Protein AF-0000000079720976 (afdb_homodimer)

Solvent-accessible surface area (backbone atoms only — not comparable to full-atom values): 27260 Å² total; per-residue (Å²): 115,51,32,32,32,36,36,32,56,42,49,64,28,51,52,50,50,57,56,43,72,76,32,87,58,43,39,73,60,31,38,35,28,87,50,71,77,54,40,62,87,46,51,90,77,32,54,62,46,63,58,68,86,69,68,77,90,41,54,32,36,39,38,30,56,58,75,83,45,43,58,70,53,35,65,66,48,43,86,46,83,31,38,38,25,36,39,52,50,70,64,48,60,69,54,50,56,88,46,82,35,51,24,34,55,18,64,54,59,87,69,54,84,95,56,86,73,70,51,48,59,36,32,32,37,32,36,49,83,44,69,70,54,38,53,53,52,48,54,56,48,57,73,47,21,79,36,78,41,82,46,50,58,68,46,34,36,47,48,40,49,22,44,39,37,43,37,36,50,30,36,50,30,37,30,52,21,39,51,46,21,54,76,62,77,38,70,54,72,69,48,47,52,34,39,51,49,59,58,56,40,58,79,81,41,58,44,70,78,65,65,52,57,51,35,48,69,64,36,59,69,60,52,51,52,46,52,70,68,48,83,49,65,70,60,40,51,52,52,50,52,53,35,50,52,42,23,60,74,62,41,66,86,108,114,52,32,31,31,37,34,31,56,44,50,64,26,50,53,51,49,57,55,43,71,75,32,86,59,42,39,73,59,34,38,34,28,87,50,71,78,54,40,62,87,46,51,90,77,33,54,62,46,63,58,68,88,70,68,76,90,40,54,32,37,39,38,30,58,57,75,83,44,43,58,71,52,34,64,67,48,46,86,47,84,30,39,37,25,37,37,53,50,71,62,48,61,69,54,50,57,87,46,82,35,50,26,35,53,19,62,53,58,87,68,53,82,94,58,88,72,70,50,49,59,37,33,33,39,32,37,49,82,43,68,71,55,38,53,52,51,49,53,57,48,55,72,48,19,80,36,78,42,81,47,51,58,69,47,35,34,47,48,40,46,21,44,40,37,44,37,38,50,31,36,50,30,35,30,52,21,39,50,47,21,54,77,61,78,39,68,54,72,69,49,47,52,33,39,51,49,60,60,54,39,59,78,81,40,59,43,71,80,65,64,53,56,50,36,49,69,64,35,59,67,61,51,51,53,44,51,70,69,47,84,50,66,69,59,39,51,51,51,51,52,52,36,49,51,42,22,60,73,61,40,68,85,109

Sequence (508 aa):
MISIVLLGTGNVAKHLFDAFLGVDEINMLQVIGRNEGHLAHFKDKVPTGTDFTQIADADIYMIAVSDDAIALVAPYLKEKEGIVVHTSGSVTLKSLGQLNNRGVFYPLQTFSEGKTIDFKKVPICLEAEHKGDMHLLRKLAGLITLEVHEITSDQRKSLHLAAVFVNNFTNYLFTIGHDICTEHNLPFSMLNPLIKETVNKLDYLAPFDAQTGPAKRNDVKTMESHLNLLKNKNNQDIYSLLSKLIGEKYGQKLMISIVLLGTGNVAKHLFDAFLGVDEINMLQVIGRNEGHLAHFKDKVPTGTDFTQIADADIYMIAVSDDAIALVAPYLKEKEGIVVHTSGSVTLKSLGQLNNRGVFYPLQTFSEGKTIDFKKVPICLEAEHKGDMHLLRKLAGLITLEVHEITSDQRKSLHLAAVFVNNFTNYLFTIGHDICTEHNLPFSMLNPLIKETVNKLDYLAPFDAQTGPAKRNDVKTMESHLNLLKNKNNQDIYSLLSKLIGEKYGQKL

Secondary structure (DSSP, 8-state):
-EEEEEE--SHHHHHHHHHHHT-TTEEEEEEE-S-GGGGHHHHTTS-EES-TT-PPP-SEEEE-S-HHHHHHHGGGGTT--SEEEE--SSS-GGGG-S-SSEEEEEE-S---TT----GGGS-EEEEESSHHHHHHHHHHHHTT-S-EEE--HHHHHHHHHHHIIIIIIHHHHHHHHHHHHHHTT--GGGGHHHHHHHHHHTTTS-HHHH--STTTTT-HHHHHHHHHH---HHHHHHHHHHHHHHHHHHHS--/-EEEEEE--SHHHHHHHHHHHT-TTEEEEEEE-S-GGGGHHHHTTS-EES-TT-PPP-SEEEE-S-HHHHHHHGGGGTT--SEEEE--SSS-GGGG-S-SSEEEEEE-S---TT----GGGS-EEEEESSHHHHHHHHHHHHTT-S-EEE--HHHHHHHHHHHIIIIIIHHHHHHHHHHHHHHTT--GGGGHHHHHHHHHHTTTS-HHHH--STTTTT-HHHHHHHHHH---HHHHHHHHHHHHHHHHHHHS--

Nearest PDB structures (foldseek):
  3d1l-assembly1_B  TM=9.318E-01  e=1.722E-24  Bacteroides fragilis NCTC 9343
  3d1l-assembly1_A  TM=7.086E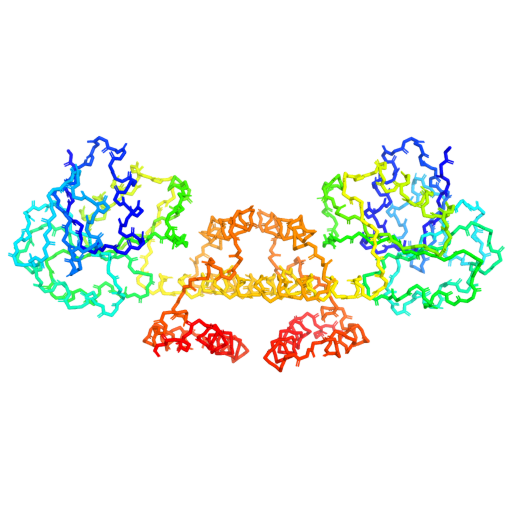-01  e=4.937E-22  Bacteroides fragilis NCTC 9343
  2i76-assembly1_A  TM=7.514E-01  e=2.290E-15  Thermotoga maritima
  2i76-assembly1_B  TM=8.248E-01  e=5.908E-14  Thermotoga maritima
  3gt0-assembly1_A  TM=6.940E-01  e=1.570E-06  Bacillus cereus ATCC 14579

InterPro domains:
  IPR008927 6-phosphogluconate dehydrogenase-like, C-terminal domain superfamily [SSF48179] (156-251)
  IPR018931 Domain of unknown function DUF2520 [PF10728] (122-244)
  IPR036291 NAD(P)-binding domain superfamily [SSF51735] (4-154)
  IPR037108 TM1727-like, C-terminal domain superfamily [G3DSA:1.10.1040.20] (153-250)

Organism: NCBI:txid616991

Structure (mmCIF, N/CA/C/O backbone):
data_AF-0000000079720976-model_v1
#
loop_
_entity.id
_entity.type
_entity.pdbx_description
1 polymer 'Short-subunit dehydrogenase-like oxidoreductase (DUF2520 family)'
#
loop_
_atom_site.group_PDB
_atom_site.id
_atom_site.type_symbol
_atom_site.label_atom_id
_atom_site.label_alt_id
_atom_site.label_comp_id
_atom_site.label_asym_id
_atom_site.label_entity_id
_atom_site.label_seq_id
_atom_site.pdbx_PDB_ins_code
_atom_site.Cartn_x
_atom_site.Cartn_y
_atom_site.Cartn_z
_atom_site.occupancy
_atom_site.B_iso_or_equiv
_atom_site.auth_seq_id
_atom_site.auth_comp_id
_atom_site.auth_asym_id
_atom_site.auth_atom_id
_atom_site.pdbx_PDB_model_num
ATOM 1 N N . MET A 1 1 ? 0.87 -22.891 -33.844 1 92.12 1 MET A N 1
ATOM 2 C CA . MET A 1 1 ? -0.047 -22.672 -32.719 1 92.12 1 MET A CA 1
ATOM 3 C C . MET A 1 1 ? 0.366 -23.484 -31.5 1 92.12 1 MET A C 1
ATOM 5 O O . MET A 1 1 ? 0.777 -24.641 -31.641 1 92.12 1 MET A O 1
ATOM 9 N N . ILE A 1 2 ? 0.425 -22.891 -30.344 1 97.62 2 ILE A N 1
ATOM 10 C CA . ILE A 1 2 ? 0.766 -23.578 -29.094 1 97.62 2 ILE A CA 1
ATOM 11 C C . ILE A 1 2 ? -0.501 -24.125 -28.453 1 97.62 2 ILE A C 1
ATOM 13 O O . ILE A 1 2 ? -1.422 -23.375 -28.125 1 97.62 2 ILE A O 1
ATOM 17 N N . SER A 1 3 ? -0.549 -25.422 -28.328 1 98.44 3 SER A N 1
ATOM 18 C CA . SER A 1 3 ? -1.721 -26.031 -27.719 1 98.44 3 SER A CA 1
ATOM 19 C C . SER A 1 3 ? -1.562 -26.141 -26.203 1 98.44 3 SER A C 1
ATOM 21 O O . SER A 1 3 ? -0.483 -26.469 -25.703 1 98.44 3 SER A O 1
ATOM 23 N N . ILE A 1 4 ? -2.695 -25.844 -25.453 1 98.69 4 ILE A N 1
ATOM 24 C CA . ILE A 1 4 ? -2.629 -25.812 -24 1 98.69 4 ILE A CA 1
ATOM 25 C C . ILE A 1 4 ? -3.812 -26.594 -23.422 1 98.69 4 ILE A C 1
ATOM 27 O O . ILE A 1 4 ? -4.938 -26.469 -23.906 1 98.69 4 ILE A O 1
ATOM 31 N N . VAL A 1 5 ? -3.58 -27.406 -22.484 1 98.69 5 VAL A N 1
ATOM 32 C CA . VAL A 1 5 ? -4.602 -27.938 -21.578 1 98.69 5 VAL A CA 1
ATOM 33 C C . VAL A 1 5 ? -4.457 -27.281 -20.203 1 98.69 5 VAL A C 1
ATOM 35 O O . VAL A 1 5 ? -3.363 -27.25 -19.641 1 98.69 5 VAL A O 1
ATOM 38 N N . LEU A 1 6 ? -5.512 -26.75 -19.719 1 98.69 6 LEU A N 1
ATOM 39 C CA . LEU A 1 6 ? -5.535 -26.062 -18.438 1 98.69 6 LEU A CA 1
ATOM 40 C C . LEU A 1 6 ? -6.199 -26.922 -17.359 1 98.69 6 LEU A C 1
ATOM 42 O O . LEU A 1 6 ? -7.312 -27.406 -17.562 1 98.69 6 LEU A O 1
ATOM 46 N N . LEU A 1 7 ? -5.484 -27.188 -16.312 1 98.5 7 LEU A N 1
ATOM 47 C CA . LEU A 1 7 ? -6.012 -27.953 -15.188 1 98.5 7 LEU A CA 1
ATOM 48 C C . LEU A 1 7 ? -6.25 -27.047 -13.984 1 98.5 7 LEU A C 1
ATOM 50 O O . LEU A 1 7 ? -5.297 -26.594 -13.336 1 98.5 7 LEU A O 1
ATOM 54 N N . GLY A 1 8 ? -7.473 -26.828 -13.602 1 97.56 8 GLY A N 1
ATOM 55 C CA . GLY A 1 8 ? -7.883 -25.906 -12.547 1 97.56 8 GLY A CA 1
ATOM 56 C C . GLY A 1 8 ? -8.945 -24.938 -13 1 97.56 8 GLY A C 1
ATOM 57 O O . GLY A 1 8 ? -9.055 -24.609 -14.188 1 97.56 8 GLY A O 1
ATOM 58 N N . THR A 1 9 ? -9.734 -24.438 -12.031 1 96.12 9 THR A N 1
ATOM 59 C CA . THR A 1 9 ? -10.844 -23.562 -12.359 1 96.12 9 THR A CA 1
ATOM 60 C C . THR A 1 9 ? -10.867 -22.344 -11.43 1 96.12 9 THR A C 1
ATOM 62 O O . THR A 1 9 ? -11.883 -21.656 -11.328 1 96.12 9 THR A O 1
ATOM 65 N N . GLY A 1 10 ? -9.781 -22.109 -10.688 1 93.62 10 GLY A N 1
ATOM 66 C CA . GLY A 1 10 ? -9.711 -20.984 -9.773 1 93.62 10 GLY A CA 1
ATOM 67 C C . GLY A 1 10 ? -9.5 -19.656 -10.484 1 93.62 10 GLY A C 1
ATOM 68 O O . GLY A 1 10 ? -9.617 -19.578 -11.703 1 93.62 10 GLY A O 1
ATOM 69 N N . ASN A 1 11 ? -9.25 -18.625 -9.711 1 92.38 11 ASN A N 1
ATOM 70 C CA . ASN A 1 11 ? -9.102 -17.281 -10.25 1 92.38 11 ASN A CA 1
ATOM 71 C C . ASN A 1 11 ? -7.941 -17.188 -11.242 1 92.38 11 ASN A C 1
ATOM 73 O O . ASN A 1 11 ? -8.078 -16.609 -12.312 1 92.38 11 ASN A O 1
ATOM 77 N N . VAL A 1 12 ? -6.836 -17.828 -10.875 1 95.44 12 VAL A N 1
ATOM 78 C CA . VAL A 1 12 ? -5.684 -17.797 -11.766 1 95.44 12 VAL A CA 1
ATOM 79 C C . VAL A 1 12 ? -6.027 -18.484 -13.086 1 95.44 12 VAL A C 1
ATOM 81 O O . VAL A 1 12 ? -5.75 -17.953 -14.164 1 95.44 12 VAL A O 1
ATOM 84 N N . ALA A 1 13 ? -6.641 -19.641 -13 1 96.62 13 ALA A N 1
ATOM 85 C CA . ALA A 1 13 ? -7.039 -20.391 -14.18 1 96.62 13 ALA A CA 1
ATOM 86 C C . ALA A 1 13 ? -7.957 -19.562 -15.078 1 96.62 13 ALA A C 1
ATOM 88 O O . ALA A 1 13 ? -7.738 -19.484 -16.281 1 96.62 13 ALA A O 1
ATOM 89 N N . LYS A 1 14 ? -8.938 -18.953 -14.484 1 95.44 14 LYS A N 1
ATOM 90 C CA . LYS A 1 14 ? -9.914 -18.172 -15.234 1 95.44 14 LYS A CA 1
ATOM 91 C C . LYS A 1 14 ? -9.242 -17 -15.961 1 95.44 14 LYS A C 1
ATOM 93 O O . LYS A 1 14 ? -9.508 -16.766 -17.141 1 95.44 14 LYS A O 1
ATOM 98 N N . HIS A 1 15 ? -8.375 -16.312 -15.281 1 95.31 15 HIS A N 1
ATOM 99 C CA . HIS A 1 15 ? -7.727 -15.141 -15.875 1 95.31 15 HIS A CA 1
ATOM 100 C C . HIS A 1 15 ? -6.75 -15.555 -16.969 1 95.31 15 HIS A C 1
ATOM 102 O O . HIS A 1 15 ? -6.68 -14.914 -18.016 1 95.31 15 HIS A O 1
ATOM 108 N N . LEU A 1 16 ? -5.984 -16.594 -16.719 1 96.94 16 LEU A N 1
ATOM 109 C CA . LEU A 1 16 ? -5.082 -17.094 -17.75 1 96.94 16 LEU A CA 1
ATOM 110 C C . LEU A 1 16 ? -5.859 -17.547 -18.969 1 96.94 16 LEU A C 1
ATOM 112 O O . LEU A 1 16 ? -5.492 -17.234 -20.109 1 96.94 16 LEU A O 1
ATOM 116 N N . PHE A 1 17 ? -6.938 -18.266 -18.734 1 96.81 17 PHE A N 1
ATOM 117 C CA . PHE A 1 17 ? -7.797 -18.734 -19.812 1 96.81 17 PHE A CA 1
ATOM 118 C C . PHE A 1 17 ? -8.266 -17.578 -20.688 1 96.81 17 PHE A C 1
ATOM 120 O O . PHE A 1 17 ? -8.148 -17.625 -21.906 1 96.81 17 PHE A O 1
ATOM 127 N N . ASP A 1 18 ? -8.781 -16.531 -20.016 1 95.38 18 ASP A N 1
ATOM 128 C CA . ASP A 1 18 ? -9.281 -15.367 -20.734 1 95.38 18 ASP A CA 1
ATOM 129 C C . ASP A 1 18 ? -8.156 -14.688 -21.531 1 95.38 18 ASP A C 1
ATOM 131 O O . ASP A 1 18 ? -8.375 -14.234 -22.656 1 95.38 18 ASP A O 1
ATOM 135 N N . ALA A 1 19 ? -7.004 -14.609 -20.969 1 95.75 19 ALA A N 1
ATOM 136 C CA . ALA A 1 19 ? -5.859 -14.008 -21.641 1 95.75 19 ALA A CA 1
ATOM 137 C C . ALA A 1 19 ? -5.461 -14.82 -22.875 1 95.75 19 ALA A C 1
ATOM 139 O O . ALA A 1 19 ? -5.129 -14.25 -23.906 1 95.75 19 ALA A O 1
ATOM 140 N N . PHE A 1 20 ? -5.504 -16.172 -22.781 1 97.25 20 PHE A N 1
ATOM 141 C CA . PHE A 1 20 ? -5.094 -17.062 -23.859 1 97.25 20 PHE A CA 1
ATOM 142 C C . PHE A 1 20 ? -6.109 -17.031 -25 1 97.25 20 PHE A C 1
ATOM 144 O O . PHE A 1 20 ? -5.742 -17.109 -26.172 1 97.25 20 PHE A O 1
ATOM 151 N N . LEU A 1 21 ? -7.379 -16.938 -24.703 1 94.5 21 LEU A N 1
ATOM 152 C CA . LEU A 1 21 ? -8.43 -16.953 -25.719 1 94.5 21 LEU A CA 1
ATOM 153 C C . LEU A 1 21 ? -8.297 -15.758 -26.656 1 94.5 21 LEU A C 1
ATOM 155 O O . LEU A 1 21 ? -8.719 -15.82 -27.812 1 94.5 21 LEU A O 1
ATOM 159 N N . GLY A 1 22 ? -7.703 -14.742 -26.188 1 90 22 GLY A N 1
ATOM 160 C CA . GLY A 1 22 ? -7.566 -13.531 -26.984 1 90 22 GLY A CA 1
ATOM 161 C C . GLY A 1 22 ? -6.395 -13.578 -27.953 1 90 22 GLY A C 1
ATOM 162 O O . GLY A 1 22 ? -6.148 -12.625 -28.688 1 90 22 GLY A O 1
ATOM 163 N N . VAL A 1 23 ? -5.742 -14.719 -27.984 1 96.31 23 VAL A N 1
ATOM 164 C CA . VAL A 1 23 ? -4.523 -14.805 -28.781 1 96.31 23 VAL A CA 1
ATOM 165 C C . VAL A 1 23 ? -4.664 -15.906 -29.828 1 96.31 23 VAL A C 1
ATOM 167 O O . VAL A 1 23 ? -4.777 -17.094 -29.484 1 96.31 23 VAL A O 1
ATOM 170 N N . ASP A 1 24 ? -4.477 -15.641 -31.078 1 96.06 24 ASP A N 1
ATOM 171 C CA . ASP A 1 24 ? -4.711 -16.578 -32.188 1 96.06 24 ASP A CA 1
ATOM 172 C C . ASP A 1 24 ? -3.658 -17.688 -32.188 1 96.06 24 ASP A C 1
ATOM 174 O O . ASP A 1 24 ? -3.934 -18.797 -32.625 1 96.06 24 ASP A O 1
ATOM 178 N N . GLU A 1 25 ? -2.488 -17.328 -31.734 1 97.88 25 GLU A N 1
ATOM 179 C CA . GLU A 1 25 ? -1.373 -18.266 -31.781 1 97.88 25 GLU A CA 1
ATOM 180 C C . GLU A 1 25 ? -1.513 -19.344 -30.719 1 97.88 25 GLU A C 1
ATOM 182 O O . GLU A 1 25 ? -0.746 -20.312 -30.688 1 97.88 25 GLU A O 1
ATOM 187 N N . ILE A 1 26 ? -2.521 -19.25 -29.859 1 98.25 26 ILE A N 1
ATOM 188 C CA . ILE A 1 26 ? -2.723 -20.203 -28.766 1 98.25 26 ILE A CA 1
ATOM 189 C C . ILE A 1 26 ? -3.992 -21.016 -29.016 1 98.25 26 ILE A C 1
ATOM 191 O O . ILE A 1 26 ? -5.027 -20.453 -29.391 1 98.25 26 ILE A O 1
ATOM 195 N N . ASN A 1 27 ? -3.885 -22.281 -28.906 1 97.75 27 ASN A N 1
ATOM 196 C CA . ASN A 1 27 ? -5.023 -23.188 -29.031 1 97.75 27 ASN A CA 1
ATOM 197 C C . ASN A 1 27 ? -5.367 -23.859 -27.703 1 97.75 27 ASN A C 1
ATOM 199 O O . ASN A 1 27 ? -4.758 -24.859 -27.344 1 97.75 27 ASN A O 1
ATOM 203 N N . MET A 1 28 ? -6.34 -23.312 -26.984 1 97.94 28 MET A N 1
ATOM 204 C CA . MET A 1 28 ? -6.828 -23.953 -25.766 1 97.94 28 MET A CA 1
ATOM 205 C C . MET A 1 28 ? -7.613 -25.219 -26.094 1 97.94 28 MET A C 1
ATOM 207 O O . MET A 1 28 ? -8.672 -25.156 -26.719 1 97.94 28 MET A O 1
ATOM 211 N N . LEU A 1 29 ? -7.188 -26.297 -25.609 1 98 29 LEU A N 1
ATOM 212 C CA . LEU A 1 29 ? -7.742 -27.578 -26.047 1 98 29 LEU A CA 1
ATOM 213 C C . LEU A 1 29 ? -8.773 -28.094 -25.047 1 98 29 LEU A C 1
ATOM 215 O O . LEU A 1 29 ? -9.742 -28.75 -25.438 1 98 29 LEU A O 1
ATOM 219 N N . GLN A 1 30 ? -8.445 -27.844 -23.828 1 98.06 30 GLN A N 1
ATOM 220 C CA . GLN A 1 30 ? -9.242 -28.484 -22.781 1 98.06 30 GLN A CA 1
ATOM 221 C C . GLN A 1 30 ? -9.023 -27.812 -21.438 1 98.06 30 GLN A C 1
ATOM 223 O O . GLN A 1 30 ? -7.934 -27.312 -21.156 1 98.06 30 GLN A O 1
ATOM 228 N N . VAL A 1 31 ? -10.086 -27.703 -20.656 1 98.44 31 VAL A N 1
ATOM 229 C CA . VAL A 1 31 ? -9.992 -27.328 -19.25 1 98.44 31 VAL A CA 1
ATOM 230 C C . VAL A 1 31 ? -10.539 -28.453 -18.375 1 98.44 31 VAL A C 1
ATOM 232 O O . VAL A 1 31 ? -11.633 -28.953 -18.609 1 98.44 31 VAL A O 1
ATOM 235 N N . ILE A 1 32 ? -9.766 -28.875 -17.453 1 98 32 ILE A N 1
ATOM 236 C CA . ILE A 1 32 ? -10.164 -29.922 -16.516 1 98 32 ILE A CA 1
ATOM 237 C C . ILE A 1 32 ? -10.188 -29.344 -15.094 1 98 32 ILE A C 1
ATOM 239 O O . ILE A 1 32 ? -9.258 -28.656 -14.68 1 98 32 ILE A O 1
ATOM 243 N N . GLY A 1 33 ? -11.242 -29.547 -14.367 1 96.31 33 GLY A N 1
ATOM 244 C CA . GLY A 1 33 ? -11.383 -29.109 -12.984 1 96.31 33 GLY A CA 1
ATOM 245 C C . GLY A 1 33 ? -12.195 -30.078 -12.141 1 96.31 33 GLY A C 1
ATOM 246 O O . GLY A 1 33 ? -12.969 -30.875 -12.672 1 96.31 33 GLY A O 1
ATOM 247 N N . ARG A 1 34 ? -12.047 -30.016 -10.852 1 92.62 34 ARG A N 1
ATOM 248 C CA . ARG A 1 34 ? -12.695 -30.969 -9.945 1 92.62 34 ARG A CA 1
ATOM 249 C C . ARG A 1 34 ? -14.164 -30.625 -9.75 1 92.62 34 ARG A C 1
ATOM 251 O O . ARG A 1 34 ? -14.992 -31.516 -9.516 1 92.62 34 ARG A O 1
ATOM 258 N N . ASN A 1 35 ? -14.445 -29.312 -9.844 1 90.44 35 ASN A N 1
ATOM 259 C CA . ASN A 1 35 ? -15.797 -28.844 -9.578 1 90.44 35 ASN A CA 1
ATOM 260 C C . ASN A 1 35 ? -16.531 -28.484 -10.867 1 90.44 35 ASN A C 1
ATOM 262 O O . ASN A 1 35 ? -16.203 -27.484 -11.516 1 90.44 35 ASN A O 1
ATOM 266 N N . GLU A 1 36 ? -17.625 -29.172 -11.141 1 90.12 36 GLU A N 1
ATOM 267 C CA . GLU A 1 36 ? -18.391 -28.969 -12.367 1 90.12 36 GLU A CA 1
ATOM 268 C C . GLU A 1 36 ? -18.953 -27.547 -12.43 1 90.12 36 GLU A C 1
ATOM 270 O O . GLU A 1 36 ? -19 -26.938 -13.508 1 90.12 36 GLU A O 1
ATOM 275 N N . GLY A 1 37 ? -19.391 -27.094 -11.328 1 91.62 37 GLY A N 1
ATOM 276 C CA . GLY A 1 37 ? -19.953 -25.75 -11.281 1 91.62 37 GLY A CA 1
ATOM 277 C C . GLY A 1 37 ? -18.969 -24.672 -11.695 1 91.62 37 GLY A C 1
ATOM 278 O O . GLY A 1 37 ? -19.344 -23.719 -12.375 1 91.62 37 GLY A O 1
ATOM 279 N N . HIS A 1 38 ? -17.75 -24.875 -11.375 1 92 38 HIS A N 1
ATOM 280 C CA . HIS A 1 38 ? -16.734 -23.875 -11.656 1 92 38 HIS A CA 1
ATOM 281 C C . HIS A 1 38 ? -16.297 -23.922 -13.125 1 92 38 HIS A C 1
ATOM 283 O O . HIS A 1 38 ? -15.633 -23 -13.609 1 92 38 HIS A O 1
ATOM 289 N N . LEU A 1 39 ? -16.703 -24.984 -13.82 1 95.25 39 LEU A N 1
ATOM 290 C CA . LEU A 1 39 ? -16.344 -25.125 -15.227 1 95.25 39 LEU A CA 1
ATOM 291 C C . LEU A 1 39 ? -17.234 -24.266 -16.125 1 95.25 39 LEU A C 1
ATOM 293 O O . LEU A 1 39 ? -16.953 -24.109 -17.312 1 95.25 39 LEU A O 1
ATOM 297 N N . ALA A 1 40 ? -18.203 -23.703 -15.57 1 93.88 40 ALA A N 1
ATOM 298 C CA . ALA A 1 40 ? -19.188 -22.922 -16.328 1 93.88 40 ALA A CA 1
ATOM 299 C C . ALA A 1 40 ? -18.5 -21.781 -17.078 1 93.88 40 ALA A C 1
ATOM 301 O O . ALA A 1 40 ? -18.875 -21.453 -18.203 1 93.88 40 ALA A O 1
ATOM 302 N N . HIS A 1 41 ? -17.469 -21.219 -16.516 1 93.81 41 HIS A N 1
ATOM 303 C CA . HIS A 1 41 ? -16.75 -20.094 -17.094 1 93.81 41 HIS A CA 1
ATOM 304 C C . HIS A 1 41 ? -16.078 -20.484 -18.406 1 93.81 41 HIS A C 1
ATOM 306 O O . HIS A 1 41 ? -15.844 -19.641 -19.266 1 93.81 41 HIS A O 1
ATOM 312 N N . PHE A 1 42 ? -15.844 -21.797 -18.609 1 96.19 42 PHE A N 1
ATOM 313 C CA . PHE A 1 42 ? -15.016 -22.297 -19.688 1 96.19 42 PHE A CA 1
ATOM 314 C C . PHE A 1 42 ? -15.859 -23.047 -20.719 1 96.19 42 PHE A C 1
ATOM 316 O O . PHE A 1 42 ? -15.5 -23.109 -21.891 1 96.19 42 PHE A O 1
ATOM 323 N N . LYS A 1 43 ? -16.906 -23.703 -20.375 1 93.81 43 LYS A N 1
ATOM 324 C CA . LYS A 1 43 ? -17.641 -24.75 -21.078 1 93.81 43 LYS A CA 1
ATOM 325 C C . LYS A 1 43 ? -18.125 -24.266 -22.438 1 93.81 43 LYS A C 1
ATOM 327 O O . LYS A 1 43 ? -18.188 -25.047 -23.406 1 93.81 43 LYS A O 1
ATOM 332 N N . ASP A 1 44 ? -18.469 -23.062 -22.578 1 92.69 44 ASP A N 1
ATOM 333 C CA . ASP A 1 44 ? -19.016 -22.578 -23.844 1 92.69 44 ASP A CA 1
ATOM 334 C C . ASP A 1 44 ? -17.906 -22.266 -24.844 1 92.69 44 ASP A C 1
ATOM 336 O O . ASP A 1 44 ? -18.172 -22.047 -26.031 1 92.69 44 ASP A O 1
ATOM 340 N N . LYS A 1 45 ? -16.672 -22.484 -24.453 1 95.44 45 LYS A N 1
ATOM 341 C CA . LYS A 1 45 ? -15.578 -22.016 -25.297 1 95.44 45 LYS A CA 1
ATOM 342 C C . LYS A 1 45 ? -14.648 -23.172 -25.672 1 95.44 45 LYS A C 1
ATOM 344 O O . LYS A 1 45 ? -14.117 -23.219 -26.781 1 95.44 45 LYS A O 1
ATOM 349 N N . VAL A 1 46 ? -14.461 -24.047 -24.719 1 97.06 46 VAL A N 1
ATOM 350 C CA . VAL A 1 46 ? -13.555 -25.172 -24.938 1 97.06 46 VAL A CA 1
ATOM 351 C C . VAL A 1 46 ? -14.133 -26.422 -24.281 1 97.06 46 VAL A C 1
ATOM 353 O O . VAL A 1 46 ? -14.969 -26.328 -23.391 1 97.06 46 VAL A O 1
ATOM 356 N N . PRO A 1 47 ? -13.664 -27.641 -24.766 1 97.5 47 PRO A N 1
ATOM 357 C CA . PRO A 1 47 ? -14.047 -28.859 -24.047 1 97.5 47 PRO A CA 1
ATOM 358 C C . PRO A 1 47 ? -13.641 -28.828 -22.578 1 97.5 47 PRO A C 1
ATOM 360 O O . PRO A 1 47 ? -12.531 -28.391 -22.25 1 97.5 47 PRO A O 1
ATOM 363 N N . THR A 1 48 ? -14.547 -29.203 -21.734 1 97.88 48 THR A N 1
ATOM 364 C CA . THR A 1 48 ? -14.273 -29.234 -20.297 1 97.88 48 THR A CA 1
ATOM 365 C C . THR A 1 48 ? -14.547 -30.625 -19.734 1 97.88 48 THR A C 1
ATOM 367 O O . THR A 1 48 ? -15.148 -31.469 -20.406 1 97.88 48 THR A O 1
ATOM 370 N N . GLY A 1 49 ? -14.062 -30.922 -18.578 1 96.5 49 GLY A N 1
ATOM 371 C CA . GLY A 1 49 ? -14.32 -32.188 -17.922 1 96.5 49 GLY A CA 1
ATOM 372 C C . GLY A 1 49 ? -13.836 -32.219 -16.484 1 96.5 49 GLY A C 1
ATOM 373 O O . GLY A 1 49 ? -13.109 -31.344 -16.047 1 96.5 49 GLY A O 1
ATOM 374 N N . THR A 1 50 ? -14.266 -33.281 -15.781 1 96.88 50 THR A N 1
ATOM 375 C CA . THR A 1 50 ? -13.867 -33.438 -14.391 1 96.88 50 THR A CA 1
ATOM 376 C C . THR A 1 50 ? -12.984 -34.688 -14.234 1 96.88 50 THR A C 1
ATOM 378 O O . THR A 1 50 ? -12.5 -34.969 -13.133 1 96.88 50 THR A O 1
ATOM 381 N N . ASP A 1 51 ? -12.773 -35.375 -15.297 1 96.56 51 ASP A N 1
ATOM 382 C CA . ASP A 1 51 ? -12 -36.625 -15.266 1 96.56 51 ASP A CA 1
ATOM 383 C C . ASP A 1 51 ? -10.539 -36.375 -15.633 1 96.56 51 ASP A C 1
ATOM 385 O O . ASP A 1 51 ? -10.203 -36.219 -16.812 1 96.56 51 ASP A O 1
ATOM 389 N N . PHE A 1 52 ? -9.656 -36.438 -14.711 1 96.75 52 PHE A N 1
ATOM 390 C CA . PHE A 1 52 ? -8.242 -36.125 -14.883 1 96.75 52 PHE A CA 1
ATOM 391 C C . PHE A 1 52 ? -7.531 -37.25 -15.641 1 96.75 52 PHE A C 1
ATOM 393 O O . PHE A 1 52 ? -6.375 -37.094 -16.047 1 96.75 52 PHE A O 1
ATOM 400 N N . THR A 1 53 ? -8.18 -38.312 -15.922 1 95.81 53 THR A N 1
ATOM 401 C CA . THR A 1 53 ? -7.578 -39.406 -16.688 1 95.81 53 THR A CA 1
ATOM 402 C C . THR A 1 53 ? -7.82 -39.219 -18.188 1 95.81 53 THR A C 1
ATOM 404 O O . THR A 1 53 ? -7.281 -39.938 -19 1 95.81 53 THR A O 1
ATOM 407 N N . GLN A 1 54 ? -8.578 -38.25 -18.547 1 96.44 54 GLN A N 1
ATOM 408 C CA . GLN A 1 54 ? -8.922 -38 -19.938 1 96.44 54 GLN A CA 1
ATOM 409 C C . GLN A 1 54 ? -8.352 -36.656 -20.422 1 96.44 54 GLN A C 1
ATOM 411 O O . GLN A 1 54 ? -9.055 -35.875 -21.016 1 96.44 54 GLN A O 1
ATOM 416 N N . ILE A 1 55 ? -7.125 -36.438 -20.156 1 97.56 55 ILE A N 1
ATOM 417 C CA . ILE A 1 55 ? -6.457 -35.219 -20.547 1 97.56 55 ILE A CA 1
ATOM 418 C C . ILE A 1 55 ? -5.957 -35.344 -21.984 1 97.56 55 ILE A C 1
ATOM 420 O O . ILE A 1 55 ? -5.254 -36.281 -22.328 1 97.56 55 ILE A O 1
ATOM 424 N N . ALA A 1 56 ? -6.305 -34.438 -22.828 1 97.75 56 ALA A N 1
ATOM 425 C CA . ALA A 1 56 ? -5.895 -34.406 -24.234 1 97.75 56 ALA A CA 1
ATOM 426 C C . ALA A 1 56 ? -4.395 -34.188 -24.359 1 97.75 56 ALA A C 1
ATOM 428 O O . ALA A 1 56 ? -3.76 -33.656 -23.438 1 97.75 56 ALA A O 1
ATOM 429 N N . ASP A 1 57 ? -3.791 -34.594 -25.469 1 97.75 57 ASP A N 1
ATOM 430 C CA . ASP A 1 57 ? -2.385 -34.312 -25.75 1 97.75 57 ASP A CA 1
ATOM 431 C C . ASP A 1 57 ? -2.191 -32.875 -26.172 1 97.75 57 ASP A C 1
ATOM 433 O O . ASP A 1 57 ? -2.941 -32.375 -27.016 1 97.75 57 ASP A O 1
ATOM 437 N N . ALA A 1 58 ? -1.233 -32.219 -25.594 1 98.25 58 ALA A N 1
ATOM 438 C CA . ALA A 1 58 ? -0.967 -30.828 -25.859 1 98.25 58 ALA A CA 1
ATOM 439 C C . ALA A 1 58 ? 0.523 -30.516 -25.75 1 98.25 58 ALA A C 1
ATOM 441 O O . ALA A 1 58 ? 1.304 -31.344 -25.297 1 98.25 58 ALA A O 1
ATOM 442 N N . ASP A 1 59 ? 0.92 -29.328 -26.234 1 98.31 59 ASP A N 1
ATOM 443 C CA . ASP A 1 59 ? 2.291 -28.859 -26.062 1 98.31 59 ASP A CA 1
ATOM 444 C C . ASP A 1 59 ? 2.574 -28.516 -24.609 1 98.31 59 ASP A C 1
ATOM 446 O O . ASP A 1 59 ? 3.68 -28.75 -24.109 1 98.31 59 ASP A O 1
ATOM 450 N N . ILE A 1 60 ? 1.598 -27.906 -23.953 1 98.69 60 ILE A N 1
ATOM 451 C CA . ILE A 1 60 ? 1.764 -27.422 -22.578 1 98.69 60 ILE A CA 1
ATOM 452 C C . ILE A 1 60 ? 0.576 -27.859 -21.734 1 98.69 60 ILE A C 1
ATOM 454 O O . ILE A 1 60 ? -0.577 -27.734 -22.156 1 98.69 60 ILE A O 1
ATOM 458 N N . TYR A 1 61 ? 0.813 -28.391 -20.609 1 98.69 61 TYR A N 1
ATOM 459 C CA . TYR A 1 61 ? -0.156 -28.688 -19.562 1 98.69 61 TYR A CA 1
ATOM 460 C C . TYR A 1 61 ? 0.029 -27.75 -18.375 1 98.69 61 TYR A C 1
ATOM 462 O O . TYR A 1 61 ? 1.039 -27.828 -17.672 1 98.69 61 TYR A O 1
ATOM 470 N N . MET A 1 62 ? -0.954 -26.906 -18.125 1 98.75 62 MET A N 1
ATOM 471 C CA . MET A 1 62 ? -0.826 -25.875 -17.109 1 98.75 62 MET A CA 1
ATOM 472 C C . MET A 1 62 ? -1.671 -26.203 -15.891 1 98.75 62 MET A C 1
ATOM 474 O O . MET A 1 62 ? -2.902 -26.203 -15.953 1 98.75 62 MET A O 1
ATOM 478 N N . ILE A 1 63 ? -1.018 -26.469 -14.82 1 98.44 63 ILE A N 1
ATOM 479 C CA . ILE A 1 63 ? -1.673 -26.75 -13.555 1 98.44 63 ILE A CA 1
ATOM 480 C C . ILE A 1 63 ? -1.901 -25.453 -12.781 1 98.44 63 ILE A C 1
ATOM 482 O O . ILE A 1 63 ? -0.958 -24.875 -12.242 1 98.44 63 ILE A O 1
ATOM 486 N N . ALA A 1 64 ? -3.094 -25 -12.75 1 97.75 64 ALA A N 1
ATOM 487 C CA . ALA A 1 64 ? -3.496 -23.781 -12.039 1 97.75 64 ALA A CA 1
ATOM 488 C C . ALA A 1 64 ? -4.488 -24.109 -10.93 1 97.75 64 ALA A C 1
ATOM 490 O O . ALA A 1 64 ? -5.617 -23.609 -10.93 1 97.75 64 ALA A O 1
ATOM 491 N N . VAL A 1 65 ? -4.07 -24.953 -9.969 1 95.81 65 VAL A N 1
ATOM 492 C CA . VAL A 1 65 ? -4.836 -25.344 -8.789 1 95.81 65 VAL A CA 1
ATOM 493 C C . VAL A 1 65 ? -4.148 -24.812 -7.531 1 95.81 65 VAL A C 1
ATOM 495 O O . VAL A 1 65 ? -3.121 -24.125 -7.617 1 95.81 65 VAL A O 1
ATOM 498 N N . SER A 1 66 ? -4.766 -25.047 -6.41 1 91.81 66 SER A N 1
ATOM 499 C CA . SER A 1 66 ? -4.145 -24.625 -5.156 1 91.81 66 SER A CA 1
ATOM 500 C C . SER A 1 66 ? -2.781 -25.281 -4.969 1 91.81 66 SER A C 1
ATOM 502 O O . SER A 1 66 ? -2.537 -26.375 -5.484 1 91.81 66 SER A O 1
ATOM 504 N N . ASP A 1 67 ? -1.963 -24.641 -4.223 1 91.94 67 ASP A N 1
ATOM 505 C CA . ASP A 1 67 ? -0.59 -25.094 -4.027 1 91.94 67 ASP A CA 1
ATOM 506 C C . ASP A 1 67 ? -0.557 -26.531 -3.518 1 91.94 67 ASP A C 1
ATOM 508 O O . ASP A 1 67 ? 0.242 -27.344 -3.988 1 91.94 67 ASP A O 1
ATOM 512 N N . ASP A 1 68 ? -1.475 -26.875 -2.658 1 89.56 68 ASP A N 1
ATOM 513 C CA . ASP A 1 68 ? -1.492 -28.188 -2.021 1 89.56 68 ASP A CA 1
ATOM 514 C C . ASP A 1 68 ? -1.987 -29.266 -2.988 1 89.56 68 ASP A C 1
ATOM 516 O O . ASP A 1 68 ? -1.723 -30.453 -2.793 1 89.56 68 ASP A O 1
ATOM 520 N N . ALA A 1 69 ? -2.648 -28.875 -4.016 1 93.12 69 ALA A N 1
ATOM 521 C CA . ALA A 1 69 ? -3.262 -29.812 -4.941 1 93.12 69 ALA A CA 1
ATOM 522 C C . ALA A 1 69 ? -2.328 -30.125 -6.109 1 93.12 69 ALA A C 1
ATOM 524 O O . ALA A 1 69 ? -2.553 -31.078 -6.855 1 93.12 69 ALA A O 1
ATOM 525 N N . ILE A 1 70 ? -1.292 -29.406 -6.297 1 95.88 70 ILE A N 1
ATOM 526 C CA . ILE A 1 70 ? -0.402 -29.531 -7.445 1 95.88 70 ILE A CA 1
ATOM 527 C C . ILE A 1 70 ? 0.201 -30.938 -7.469 1 95.88 70 ILE A C 1
ATOM 529 O O . ILE A 1 70 ? 0.177 -31.609 -8.5 1 95.88 70 ILE A O 1
ATOM 533 N N . ALA A 1 71 ? 0.676 -31.375 -6.301 1 94.25 71 ALA A N 1
ATOM 534 C CA . ALA A 1 71 ? 1.316 -32.688 -6.219 1 94.25 71 ALA A CA 1
ATOM 535 C C . ALA A 1 71 ? 0.31 -33.812 -6.469 1 94.25 71 ALA A C 1
ATOM 537 O O . ALA A 1 71 ? 0.686 -34.906 -6.867 1 94.25 71 ALA A O 1
ATOM 538 N N . LEU A 1 72 ? -0.946 -33.531 -6.234 1 94.62 72 LEU A N 1
ATOM 539 C CA . LEU A 1 72 ? -2 -34.531 -6.449 1 94.62 72 LEU A CA 1
ATOM 540 C C . LEU A 1 72 ? -2.395 -34.594 -7.922 1 94.62 72 LEU A C 1
ATOM 542 O O . LEU A 1 72 ? -2.785 -35.656 -8.422 1 94.62 72 LEU A O 1
ATOM 546 N N . VAL A 1 73 ? -2.254 -33.5 -8.641 1 96.81 73 VAL A N 1
ATOM 547 C CA . VAL A 1 73 ? -2.709 -33.406 -10.023 1 96.81 73 VAL A CA 1
ATOM 548 C C . VAL A 1 73 ? -1.588 -33.812 -10.977 1 96.81 73 VAL A C 1
ATOM 550 O O . VAL A 1 73 ? -1.842 -34.438 -12.008 1 96.81 73 VAL A O 1
ATOM 553 N N . ALA A 1 74 ? -0.365 -33.562 -10.633 1 97.31 74 ALA A N 1
ATOM 554 C CA . ALA A 1 74 ? 0.799 -33.719 -11.5 1 97.31 74 ALA A CA 1
ATOM 555 C C . ALA A 1 74 ? 0.924 -35.156 -11.984 1 97.31 74 ALA A C 1
ATOM 557 O O . ALA A 1 74 ? 1.188 -35.406 -13.164 1 97.31 74 ALA A O 1
ATOM 558 N N . PRO A 1 75 ? 0.651 -36.156 -11.156 1 96.12 75 PRO A N 1
ATOM 559 C CA . PRO A 1 75 ? 0.844 -37.562 -11.57 1 96.12 75 PRO A CA 1
ATOM 560 C C . PRO A 1 75 ? -0.038 -37.938 -12.75 1 96.12 75 PRO A C 1
ATOM 562 O O . PRO A 1 75 ? 0.304 -38.844 -13.508 1 96.12 75 PRO A O 1
ATOM 565 N N . TYR A 1 76 ? -1.143 -37.281 -12.984 1 96.69 76 TYR A N 1
ATOM 566 C CA . TYR A 1 76 ? -2.029 -37.594 -14.102 1 96.69 76 TYR A CA 1
ATOM 567 C C . TYR A 1 76 ? -1.366 -37.25 -15.43 1 96.69 76 TYR A C 1
ATOM 569 O O . TYR A 1 76 ? -1.837 -37.656 -16.484 1 96.69 76 TYR A O 1
ATOM 577 N N . LEU A 1 77 ? -0.247 -36.5 -15.398 1 97.5 77 LEU A N 1
ATOM 578 C CA . LEU A 1 77 ? 0.392 -36.031 -16.609 1 97.5 77 LEU A CA 1
ATOM 579 C C . LEU A 1 77 ? 1.704 -36.75 -16.875 1 97.5 77 LEU A C 1
ATOM 581 O O . LEU A 1 77 ? 2.482 -36.344 -17.734 1 97.5 77 LEU A O 1
ATOM 585 N N . LYS A 1 78 ? 2.021 -37.75 -16.156 1 95.12 78 LYS A N 1
ATOM 586 C CA . LYS A 1 78 ? 3.297 -38.469 -16.203 1 95.12 78 LYS A CA 1
ATOM 587 C C . LYS A 1 78 ? 3.588 -39 -17.594 1 95.12 78 LYS A C 1
ATOM 589 O O . LYS A 1 78 ? 4.742 -39.031 -18.031 1 95.12 78 LYS A O 1
ATOM 594 N N . GLU A 1 79 ? 2.566 -39.406 -18.312 1 93.69 79 GLU A N 1
ATOM 595 C CA . GLU A 1 79 ? 2.762 -40.031 -19.609 1 93.69 79 GLU A CA 1
ATOM 596 C C . GLU A 1 79 ? 2.678 -39.031 -20.75 1 93.69 79 GLU A C 1
ATOM 598 O O . GLU A 1 79 ? 2.762 -39.375 -21.922 1 93.69 79 GLU A O 1
ATOM 603 N N . LYS A 1 80 ? 2.459 -37.844 -20.406 1 95.5 80 LYS A N 1
ATOM 604 C CA . LYS A 1 80 ? 2.318 -36.812 -21.438 1 95.5 80 LYS A CA 1
ATOM 605 C C . LYS A 1 80 ? 3.684 -36.344 -21.922 1 95.5 80 LYS A C 1
ATOM 607 O O . LYS A 1 80 ? 4.633 -36.25 -21.141 1 95.5 80 LYS A O 1
ATOM 612 N N . GLU A 1 81 ? 3.771 -36 -23.172 1 94.5 81 GLU A N 1
ATOM 613 C CA . GLU A 1 81 ? 5.043 -35.625 -23.781 1 94.5 81 GLU A CA 1
ATOM 614 C C . GLU A 1 81 ? 5.273 -34.125 -23.688 1 94.5 81 GLU A C 1
ATOM 616 O O . GLU A 1 81 ? 6.414 -33.656 -23.656 1 94.5 81 GLU A O 1
ATOM 621 N N . GLY A 1 82 ? 4.297 -33.312 -23.672 1 96.69 82 GLY A N 1
ATOM 622 C CA . GLY A 1 82 ? 4.441 -31.875 -23.562 1 96.69 82 GLY A CA 1
ATOM 623 C C . GLY A 1 82 ? 4.973 -31.422 -22.219 1 96.69 82 GLY A C 1
ATOM 624 O O . GLY A 1 82 ? 5.238 -32.25 -21.344 1 96.69 82 GLY A O 1
ATOM 625 N N . ILE A 1 83 ? 5.246 -30.156 -22.078 1 98 83 ILE A N 1
ATOM 626 C CA . ILE A 1 83 ? 5.777 -29.641 -20.828 1 98 83 ILE A CA 1
ATOM 627 C C . ILE A 1 83 ? 4.641 -29.438 -19.828 1 98 83 ILE A C 1
ATOM 629 O O . ILE A 1 83 ? 3.555 -28.984 -20.203 1 98 83 ILE A O 1
ATOM 633 N N . VAL A 1 84 ? 4.875 -29.828 -18.594 1 98.38 84 VAL A N 1
ATOM 634 C CA . VAL A 1 84 ? 3.941 -29.625 -17.5 1 98.38 84 VAL A CA 1
ATOM 635 C C . VAL A 1 84 ? 4.422 -28.453 -16.625 1 98.38 84 VAL A C 1
ATOM 637 O O . VAL A 1 84 ? 5.555 -28.469 -16.141 1 98.38 84 VAL A O 1
ATOM 640 N N . VAL A 1 85 ? 3.537 -27.406 -16.453 1 98.56 85 VAL A N 1
ATOM 641 C CA . VAL A 1 85 ? 3.914 -26.25 -15.633 1 98.56 85 VAL A CA 1
ATOM 642 C C . VAL A 1 85 ? 2.855 -26.016 -14.562 1 98.56 85 VAL A C 1
ATOM 644 O O . VAL A 1 85 ? 1.679 -26.328 -14.758 1 98.56 85 VAL A O 1
ATOM 647 N N . HIS A 1 86 ? 3.248 -25.547 -13.391 1 98.44 86 HIS A N 1
ATOM 648 C CA . HIS A 1 86 ? 2.293 -25.016 -12.43 1 98.44 86 HIS A CA 1
ATOM 649 C C . HIS A 1 86 ? 2.406 -23.484 -12.336 1 98.44 86 HIS A C 1
ATOM 651 O O . HIS A 1 86 ? 3.355 -22.906 -12.859 1 98.44 86 HIS A O 1
ATOM 657 N N . THR A 1 87 ? 1.473 -22.859 -11.719 1 98 87 THR A N 1
ATOM 658 C CA . THR A 1 87 ? 1.397 -21.406 -11.695 1 98 87 THR A CA 1
ATOM 659 C C . THR A 1 87 ? 1.652 -20.875 -10.289 1 98 87 THR A C 1
ATOM 661 O O . THR A 1 87 ? 1.366 -19.703 -10 1 98 87 THR A O 1
ATOM 664 N N . SER A 1 88 ? 2.143 -21.688 -9.398 1 96.31 88 SER A N 1
ATOM 665 C CA . SER A 1 88 ? 2.316 -21.297 -8 1 96.31 88 SER A CA 1
ATOM 666 C C . SER A 1 88 ? 3.578 -20.469 -7.809 1 96.31 88 SER A C 1
ATOM 668 O O . SER A 1 88 ? 4.605 -20.734 -8.43 1 96.31 88 SER A O 1
ATOM 670 N N . GLY A 1 89 ? 3.475 -19.516 -6.996 1 95.31 89 GLY A N 1
ATOM 671 C CA . GLY A 1 89 ? 4.629 -18.719 -6.629 1 95.31 89 GLY A CA 1
ATOM 672 C C . GLY A 1 89 ? 5.477 -19.359 -5.543 1 95.31 89 GLY A C 1
ATOM 673 O O . GLY A 1 89 ? 6.621 -18.953 -5.32 1 95.31 89 GLY A O 1
ATOM 674 N N . SER A 1 90 ? 4.988 -20.391 -4.906 1 93.12 90 SER A N 1
ATOM 675 C CA . SER A 1 90 ? 5.645 -20.891 -3.705 1 93.12 90 SER A CA 1
ATOM 676 C C . SER A 1 90 ? 6.086 -22.344 -3.881 1 93.12 90 SER A C 1
ATOM 678 O O . SER A 1 90 ? 6.977 -22.828 -3.174 1 93.12 90 SER A O 1
ATOM 680 N N . VAL A 1 91 ? 5.465 -23.062 -4.812 1 94.06 91 VAL A N 1
ATOM 681 C CA . VAL A 1 91 ? 5.734 -24.484 -5 1 94.06 91 VAL A CA 1
ATOM 682 C C . VAL A 1 91 ? 6.938 -24.672 -5.93 1 94.06 91 VAL A C 1
ATOM 684 O O . VAL A 1 91 ? 7.035 -24 -6.957 1 94.06 91 VAL A O 1
ATOM 687 N N . THR A 1 92 ? 7.828 -25.531 -5.566 1 93.69 92 THR A N 1
ATOM 688 C CA . THR A 1 92 ? 9.031 -25.75 -6.359 1 93.69 92 THR A CA 1
ATOM 689 C C . THR A 1 92 ? 8.727 -26.594 -7.59 1 93.69 92 THR A C 1
ATOM 691 O O . THR A 1 92 ? 7.715 -27.297 -7.629 1 93.69 92 THR A O 1
ATOM 694 N N . LEU A 1 93 ? 9.625 -26.453 -8.516 1 93.75 93 LEU A N 1
ATOM 695 C CA . LEU A 1 93 ? 9.555 -27.266 -9.734 1 93.75 93 LEU A CA 1
ATOM 696 C C . LEU A 1 93 ? 9.562 -28.75 -9.398 1 93.75 93 LEU A C 1
ATOM 698 O O . LEU A 1 93 ? 8.859 -29.531 -10.031 1 93.75 93 LEU A O 1
ATOM 702 N N . LYS A 1 94 ? 10.242 -29.172 -8.406 1 91.75 94 LYS A N 1
ATOM 703 C CA . LYS A 1 94 ? 10.43 -30.562 -8.016 1 91.75 94 LYS A CA 1
ATOM 704 C C . LYS A 1 94 ? 9.133 -31.172 -7.492 1 91.75 94 LYS A C 1
ATOM 706 O O . LYS A 1 94 ? 8.961 -32.406 -7.512 1 91.75 94 LYS A O 1
ATOM 711 N N . SER A 1 95 ? 8.25 -30.328 -7.082 1 91.69 95 SER A N 1
ATOM 712 C CA . SER A 1 95 ? 6.98 -30.797 -6.531 1 91.69 95 SER A CA 1
ATOM 713 C C . SER A 1 95 ? 6.125 -31.469 -7.598 1 91.69 95 SER A C 1
ATOM 715 O O . SER A 1 95 ? 5.16 -32.188 -7.277 1 91.69 95 SER A O 1
ATOM 717 N N . LEU A 1 96 ? 6.422 -31.281 -8.852 1 95.62 96 LEU A N 1
ATOM 718 C CA . LEU A 1 96 ? 5.707 -31.922 -9.953 1 95.62 96 LEU A CA 1
ATOM 719 C C . LEU A 1 96 ? 6.074 -33.406 -10.062 1 95.62 96 LEU A C 1
ATOM 721 O O . LEU A 1 96 ? 5.43 -34.156 -10.797 1 95.62 96 LEU A O 1
ATOM 725 N N . GLY A 1 97 ? 7.047 -33.812 -9.219 1 92.88 97 GLY A N 1
ATOM 726 C CA . GLY A 1 97 ? 7.457 -35.188 -9.25 1 92.88 97 GLY A CA 1
ATOM 727 C C . GLY A 1 97 ? 8.258 -35.562 -10.484 1 92.88 97 GLY A C 1
ATOM 728 O O . GLY A 1 97 ? 8.992 -34.719 -11.016 1 92.88 97 GLY A O 1
ATOM 729 N N . GLN A 1 98 ? 8.18 -36.844 -10.859 1 90.19 98 GLN A N 1
ATOM 730 C CA . GLN A 1 98 ? 8.977 -37.312 -11.984 1 90.19 98 GLN A CA 1
ATOM 731 C C . GLN A 1 98 ? 8.203 -37.219 -13.289 1 90.19 98 GLN A C 1
ATOM 733 O O . GLN A 1 98 ? 7.535 -38.188 -13.695 1 90.19 98 GLN A O 1
ATOM 738 N N . LEU A 1 99 ? 8.242 -36.125 -13.867 1 92.12 99 LEU A N 1
ATOM 739 C CA . LEU A 1 99 ? 7.641 -35.875 -15.172 1 92.12 99 LEU A CA 1
ATOM 740 C C . LEU A 1 99 ? 8.711 -35.656 -16.234 1 92.12 99 LEU A C 1
ATOM 742 O O . LEU A 1 99 ? 9.867 -35.406 -15.906 1 92.12 99 LEU A O 1
ATOM 746 N N . ASN A 1 100 ? 8.375 -35.812 -17.406 1 82.88 100 ASN A N 1
ATOM 747 C CA . ASN A 1 100 ? 9.328 -35.719 -18.516 1 82.88 100 ASN A CA 1
ATOM 748 C C . ASN A 1 100 ? 9.875 -34.281 -18.625 1 82.88 100 ASN A C 1
ATOM 750 O O . ASN A 1 100 ? 11.094 -34.094 -18.734 1 82.88 100 ASN A O 1
ATOM 754 N N . ASN A 1 101 ? 8.984 -33.375 -18.703 1 93.69 101 ASN A N 1
ATOM 755 C CA . ASN A 1 101 ? 9.32 -31.953 -18.812 1 93.69 101 ASN A CA 1
ATOM 756 C C . ASN A 1 101 ? 8.555 -31.125 -17.781 1 93.69 101 ASN A C 1
ATOM 758 O O . ASN A 1 101 ? 7.328 -31.047 -17.828 1 93.69 101 ASN A O 1
ATOM 762 N N . ARG A 1 102 ? 9.289 -30.516 -16.875 1 96.69 102 ARG A N 1
ATOM 763 C CA . ARG A 1 102 ? 8.672 -29.734 -15.812 1 96.69 102 ARG A CA 1
ATOM 764 C C . ARG A 1 102 ? 9.039 -28.25 -15.93 1 96.69 102 ARG A C 1
ATOM 766 O O . ARG A 1 102 ? 10.141 -27.922 -16.375 1 96.69 102 ARG A O 1
ATOM 773 N N . GLY A 1 103 ? 8.148 -27.391 -15.555 1 97.94 103 GLY A N 1
ATOM 774 C CA . GLY A 1 103 ? 8.383 -25.953 -15.539 1 97.94 103 GLY A CA 1
ATOM 775 C C . GLY A 1 103 ? 7.461 -25.203 -14.602 1 97.94 103 GLY A C 1
ATOM 776 O O . GLY A 1 103 ? 6.738 -25.812 -13.812 1 97.94 103 GLY A O 1
ATOM 777 N N . VAL A 1 104 ? 7.633 -23.938 -14.57 1 98.5 104 VAL A N 1
ATOM 778 C CA . VAL A 1 104 ? 6.781 -23.031 -13.805 1 98.5 104 VAL A CA 1
ATOM 779 C C . VAL A 1 104 ? 6.371 -21.844 -14.68 1 98.5 104 VAL A C 1
ATOM 781 O O . VAL A 1 104 ? 7.18 -21.328 -15.453 1 98.5 104 VAL A O 1
ATOM 784 N N . PHE A 1 105 ? 5.145 -21.516 -14.68 1 98.62 105 PHE A N 1
ATOM 785 C CA . PHE A 1 105 ? 4.535 -20.359 -15.328 1 98.62 105 PHE A CA 1
ATOM 786 C C . PHE A 1 105 ? 3.742 -19.547 -14.32 1 98.62 105 PHE A C 1
ATOM 788 O O . PHE A 1 105 ? 2.518 -19.656 -14.242 1 98.62 105 PHE A O 1
ATOM 795 N N . TYR A 1 106 ? 4.465 -18.672 -13.586 1 98.38 106 TYR A N 1
ATOM 796 C CA . TYR A 1 106 ? 3.891 -18 -12.422 1 98.38 106 TYR A CA 1
ATOM 797 C C . TYR A 1 106 ? 3.545 -16.547 -12.75 1 98.38 106 TYR A C 1
ATOM 799 O O . TYR A 1 106 ? 4.438 -15.719 -12.914 1 98.38 106 TYR A O 1
ATOM 807 N N . PRO A 1 107 ? 2.236 -16.219 -12.852 1 98 107 PRO A N 1
ATOM 808 C CA . PRO A 1 107 ? 1.848 -14.805 -12.961 1 98 107 PRO A CA 1
ATOM 809 C C . PRO A 1 107 ? 1.88 -14.078 -11.617 1 98 107 PRO A C 1
ATOM 811 O O . PRO A 1 107 ? 1.162 -14.461 -10.688 1 98 107 PRO A O 1
ATOM 814 N N . LEU A 1 108 ? 2.721 -13.07 -11.508 1 97.5 108 LEU A N 1
ATOM 815 C CA . LEU A 1 108 ? 2.896 -12.289 -10.289 1 97.5 108 LEU A CA 1
ATOM 816 C C . LEU A 1 108 ? 1.86 -11.172 -10.203 1 97.5 108 LEU A C 1
ATOM 818 O O . LEU A 1 108 ? 2.141 -10.031 -10.578 1 97.5 108 LEU A O 1
ATOM 822 N N . GLN A 1 109 ? 0.689 -11.57 -9.719 1 94.94 109 GLN A N 1
ATOM 823 C CA . GLN A 1 109 ? -0.43 -10.641 -9.648 1 94.94 109 GLN A CA 1
ATOM 824 C C . GLN A 1 109 ? -1.519 -11.156 -8.711 1 94.94 109 GLN A C 1
ATOM 826 O O . GLN A 1 109 ? -1.591 -12.352 -8.438 1 94.94 109 GLN A O 1
ATOM 831 N N . THR A 1 110 ? -2.25 -10.281 -8.156 1 91.06 110 THR A N 1
ATOM 832 C CA . THR A 1 110 ? -3.447 -10.656 -7.414 1 91.06 110 THR A CA 1
ATOM 833 C C . THR A 1 110 ? -4.645 -10.797 -8.352 1 91.06 110 THR A C 1
ATOM 835 O O . THR A 1 110 ? -4.906 -9.922 -9.172 1 91.06 110 THR A O 1
ATOM 838 N N . PHE A 1 111 ? -5.305 -11.961 -8.258 1 89.31 111 PHE A N 1
ATOM 839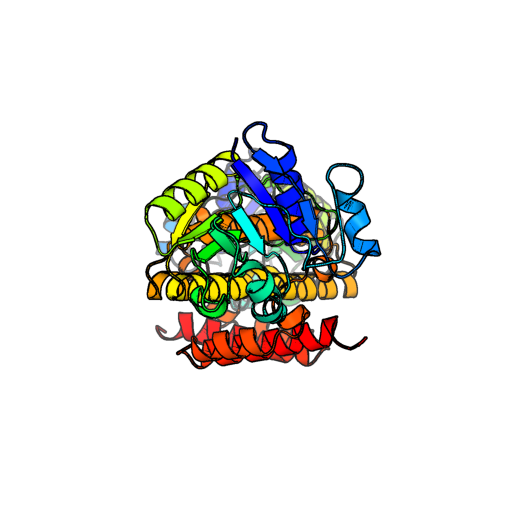 C CA . PHE A 1 111 ? -6.461 -12.234 -9.102 1 89.31 111 PHE A CA 1
ATOM 840 C C . PHE A 1 111 ? -7.738 -12.281 -8.273 1 89.31 111 PHE A C 1
ATOM 842 O O . PHE A 1 111 ? -7.82 -13.016 -7.289 1 89.31 111 PHE A O 1
ATOM 849 N N . SER A 1 112 ? -8.648 -11.422 -8.586 1 85.69 112 SER A N 1
ATOM 850 C CA . SER A 1 112 ? -9.953 -11.383 -7.938 1 85.69 112 SER A CA 1
ATOM 851 C C . SER A 1 112 ? -11.062 -11.82 -8.891 1 85.69 112 SER A C 1
ATOM 853 O O . SER A 1 112 ? -11.031 -11.484 -10.078 1 85.69 112 SER A O 1
ATOM 855 N N . GLU A 1 113 ? -11.977 -12.555 -8.32 1 83.56 113 GLU A N 1
ATOM 856 C CA . GLU A 1 113 ? -13.07 -13.07 -9.133 1 83.56 113 GLU A CA 1
ATOM 857 C C . GLU A 1 113 ? -13.844 -11.938 -9.805 1 83.56 113 GLU A C 1
ATOM 859 O O . GLU A 1 113 ? -14.18 -10.945 -9.164 1 83.56 113 GLU A O 1
ATOM 864 N N . GLY A 1 114 ? -14.102 -12.047 -11.008 1 78.81 114 GLY A N 1
ATOM 865 C CA . GLY A 1 114 ? -14.961 -11.133 -11.734 1 78.81 114 GLY A CA 1
ATOM 866 C C . GLY A 1 114 ? -14.266 -9.828 -12.102 1 78.81 114 GLY A C 1
ATOM 867 O O . GLY A 1 114 ? -14.898 -8.914 -12.625 1 78.81 114 GLY A O 1
ATOM 868 N N . LYS A 1 115 ? -13.055 -9.727 -11.82 1 81.81 115 LYS A N 1
ATOM 869 C CA . LYS A 1 115 ? -12.336 -8.5 -12.156 1 81.81 115 LYS A CA 1
ATOM 870 C C . LYS A 1 115 ? -11.328 -8.742 -13.266 1 81.81 115 LYS A C 1
ATOM 872 O O . LYS A 1 115 ? -10.641 -9.773 -13.281 1 81.81 115 LYS A O 1
ATOM 877 N N . THR A 1 116 ? -11.383 -7.836 -14.172 1 83.62 116 THR A N 1
ATOM 878 C CA . THR A 1 116 ? -10.445 -7.949 -15.281 1 83.62 116 THR A CA 1
ATOM 879 C C . THR A 1 116 ? -9.164 -7.18 -14.977 1 83.62 116 THR A C 1
ATOM 881 O O . THR A 1 116 ? -9.195 -6.133 -14.336 1 83.62 116 THR A O 1
ATOM 884 N N . ILE A 1 117 ? -8.094 -7.805 -15.43 1 87 117 ILE A N 1
ATOM 885 C CA . ILE A 1 117 ? -6.809 -7.121 -15.289 1 87 117 ILE A CA 1
ATOM 886 C C . ILE A 1 117 ? -6.152 -6.98 -16.656 1 87 117 ILE A C 1
ATOM 888 O O . ILE A 1 117 ? -6.48 -7.719 -17.594 1 87 117 ILE A O 1
ATOM 892 N N . ASP A 1 118 ? -5.32 -5.996 -16.828 1 90.69 118 ASP A N 1
ATOM 893 C CA . ASP A 1 118 ? -4.496 -5.867 -18.016 1 90.69 118 ASP A CA 1
ATOM 894 C C . ASP A 1 118 ? -3.305 -6.82 -17.969 1 90.69 118 ASP A C 1
ATOM 896 O O . ASP A 1 118 ? -2.244 -6.473 -17.438 1 90.69 118 ASP A O 1
ATOM 900 N N . PHE A 1 119 ? -3.42 -7.961 -18.609 1 93.31 119 PHE A N 1
ATOM 901 C CA . PHE A 1 119 ? -2.416 -9.016 -18.516 1 93.31 119 PHE A CA 1
ATOM 902 C C . PHE A 1 119 ? -1.102 -8.562 -19.141 1 93.31 119 PHE A C 1
ATOM 904 O O . PHE A 1 119 ? -0.047 -9.141 -18.859 1 93.31 119 PHE A O 1
ATOM 911 N N . LYS A 1 120 ? -1.181 -7.551 -20.016 1 93.94 120 LYS A N 1
ATOM 912 C CA . LYS A 1 120 ? 0.019 -7.059 -20.688 1 93.94 120 LYS A CA 1
ATOM 913 C C . LYS A 1 120 ? 1.035 -6.527 -19.688 1 93.94 120 LYS A C 1
ATOM 915 O O . LYS A 1 120 ? 2.229 -6.453 -19.984 1 93.94 120 LYS A O 1
ATOM 920 N N . LYS A 1 121 ? 0.536 -6.227 -18.5 1 93.5 121 LYS A N 1
ATOM 921 C CA . LYS A 1 121 ? 1.4 -5.609 -17.5 1 93.5 121 LYS A CA 1
ATOM 922 C C . LYS A 1 121 ? 1.717 -6.582 -16.359 1 93.5 121 LYS A C 1
ATOM 924 O O . LYS A 1 121 ? 2.463 -6.25 -15.438 1 93.5 121 LYS A O 1
ATOM 929 N N . VAL A 1 122 ? 1.204 -7.809 -16.422 1 95.44 122 VAL A N 1
ATOM 930 C CA . VAL A 1 122 ? 1.402 -8.789 -15.359 1 95.44 122 VAL A CA 1
ATOM 931 C C . VAL A 1 122 ? 2.725 -9.523 -15.578 1 95.44 122 VAL A C 1
ATOM 933 O O . VAL A 1 122 ? 2.895 -10.234 -16.562 1 95.44 122 VAL A O 1
ATOM 936 N N . PRO A 1 123 ? 3.629 -9.367 -14.648 1 97.38 123 PRO A N 1
ATOM 937 C CA . PRO A 1 123 ? 4.855 -10.148 -14.805 1 97.38 123 PRO A CA 1
ATOM 938 C C . PRO A 1 123 ? 4.609 -11.656 -14.75 1 97.38 123 PRO A C 1
ATOM 940 O O . PRO A 1 123 ? 3.844 -12.133 -13.914 1 97.38 123 PRO A O 1
ATOM 943 N N . ILE A 1 124 ? 5.223 -12.367 -15.711 1 98.31 124 ILE A N 1
ATOM 944 C CA . ILE A 1 124 ? 5.219 -13.828 -15.695 1 98.31 124 ILE A CA 1
ATOM 945 C C . ILE A 1 124 ? 6.625 -14.344 -15.406 1 98.31 124 ILE A C 1
ATOM 947 O O . ILE A 1 124 ? 7.574 -14 -16.109 1 98.31 124 ILE A O 1
ATOM 951 N N . CYS A 1 125 ? 6.75 -15.094 -14.336 1 98.31 125 CYS A N 1
ATOM 952 C CA . CYS A 1 125 ? 8.016 -15.703 -13.945 1 98.31 125 CYS A CA 1
ATOM 953 C C . CYS A 1 125 ? 8.094 -17.156 -14.43 1 98.31 125 CYS A C 1
ATOM 955 O O . CYS A 1 125 ? 7.227 -17.969 -14.109 1 98.31 125 CYS A O 1
ATOM 957 N N . LEU A 1 126 ? 9.195 -17.469 -15.141 1 98.56 126 LEU A N 1
ATOM 958 C CA . LEU A 1 126 ? 9.328 -18.766 -15.789 1 98.56 126 LEU A CA 1
ATOM 959 C C . LEU A 1 126 ? 10.5 -19.547 -15.203 1 98.56 126 LEU A C 1
ATOM 961 O O . LEU A 1 126 ? 11.508 -18.969 -14.805 1 98.56 126 LEU A O 1
ATOM 965 N N . GLU A 1 127 ? 10.312 -20.812 -15.109 1 98.06 127 GLU A N 1
ATOM 966 C CA . GLU A 1 127 ? 11.344 -21.781 -14.789 1 98.06 127 GLU A CA 1
ATOM 967 C C . GLU A 1 127 ? 11.156 -23.062 -15.609 1 98.06 127 GLU A C 1
ATOM 969 O O . GLU A 1 127 ? 10.031 -23.531 -15.805 1 98.06 127 GLU A O 1
ATOM 974 N N . ALA A 1 128 ? 12.195 -23.562 -16.219 1 97 128 ALA A N 1
ATOM 975 C CA . ALA A 1 128 ? 12.164 -24.828 -16.953 1 97 128 ALA A CA 1
ATOM 976 C C . ALA A 1 128 ? 13.492 -25.562 -16.844 1 97 128 ALA A C 1
ATOM 978 O O . ALA A 1 128 ? 14.547 -24.938 -16.688 1 97 128 ALA A O 1
ATOM 979 N N . GLU A 1 129 ? 13.398 -26.812 -16.906 1 94.62 129 GLU A N 1
ATOM 980 C CA . GLU A 1 129 ? 14.586 -27.641 -16.766 1 94.62 1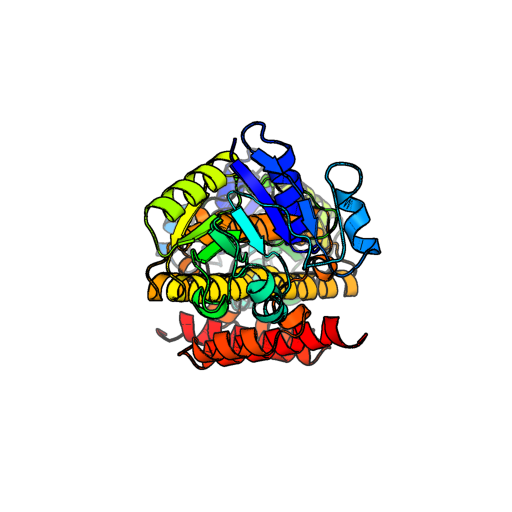29 GLU A CA 1
ATOM 981 C C . GLU A 1 129 ? 15.375 -27.703 -18.078 1 94.62 129 GLU A C 1
ATOM 983 O O . GLU A 1 129 ? 16.594 -27.812 -18.062 1 94.62 129 GLU A O 1
ATOM 988 N N . HIS A 1 130 ? 14.664 -27.625 -19.188 1 94.31 130 HIS A N 1
ATOM 989 C CA . HIS A 1 130 ? 15.297 -27.766 -20.484 1 94.31 130 HIS A CA 1
ATOM 990 C C . HIS A 1 130 ? 15.172 -26.484 -21.297 1 94.31 130 HIS A C 1
ATOM 992 O O . HIS A 1 130 ? 14.156 -25.781 -21.234 1 94.31 130 HIS A O 1
ATOM 998 N N . LYS A 1 131 ? 16.125 -26.234 -22.109 1 94.75 131 LYS A N 1
ATOM 999 C CA . LYS A 1 131 ? 16.203 -25 -22.891 1 94.75 131 LYS A CA 1
ATOM 1000 C C . LYS A 1 131 ? 15.039 -24.906 -23.875 1 94.75 131 LYS A C 1
ATOM 1002 O O . LYS A 1 131 ? 14.469 -23.828 -24.062 1 94.75 131 LYS A O 1
ATOM 1007 N N . GLY A 1 132 ? 14.828 -26.062 -24.484 1 95.75 132 GLY A N 1
ATOM 1008 C CA . GLY A 1 132 ? 13.711 -26.062 -25.422 1 95.75 132 GLY A CA 1
ATOM 1009 C C . GLY A 1 132 ? 12.391 -25.688 -24.766 1 95.75 132 GLY A C 1
ATOM 1010 O O . GLY A 1 132 ? 11.602 -24.938 -25.344 1 95.75 132 GLY A O 1
ATOM 1011 N N . ASP A 1 133 ? 12.188 -26.188 -23.578 1 96.81 133 ASP A N 1
ATOM 1012 C CA . ASP A 1 133 ? 10.977 -25.875 -22.828 1 96.81 133 ASP A CA 1
ATOM 1013 C C . ASP A 1 133 ? 10.93 -24.406 -22.422 1 96.81 133 ASP A C 1
ATOM 1015 O O . ASP A 1 133 ? 9.875 -23.781 -22.484 1 96.81 133 ASP A O 1
ATOM 1019 N N . MET A 1 134 ? 12.062 -23.875 -22.078 1 97.88 134 MET A N 1
ATOM 1020 C CA . MET A 1 134 ? 12.133 -22.469 -21.719 1 97.88 134 MET A CA 1
ATOM 1021 C C . MET A 1 134 ? 11.766 -21.578 -22.906 1 97.88 134 MET A C 1
ATOM 1023 O O . MET A 1 134 ? 11.039 -20.609 -22.75 1 97.88 134 MET A O 1
ATOM 1027 N N . HIS A 1 135 ? 12.234 -21.922 -24.047 1 98.06 135 HIS A N 1
ATOM 1028 C CA . HIS A 1 135 ? 11.922 -21.172 -25.25 1 98.06 135 HIS A CA 1
ATOM 1029 C C . HIS A 1 135 ? 10.422 -21.172 -25.531 1 98.06 135 HIS A C 1
ATOM 1031 O O . HIS A 1 135 ? 9.852 -20.125 -25.859 1 98.06 135 HIS A O 1
ATOM 1037 N N . LEU A 1 136 ? 9.852 -22.359 -25.359 1 98.31 136 LEU A N 1
ATOM 1038 C CA . LEU A 1 136 ? 8.422 -22.484 -25.578 1 98.31 136 LEU A CA 1
ATOM 1039 C C . LEU A 1 136 ? 7.633 -21.641 -24.578 1 98.31 136 LEU A C 1
ATOM 1041 O O . LEU A 1 136 ? 6.695 -20.938 -24.969 1 98.31 136 LEU A O 1
ATOM 1045 N N . LEU A 1 137 ? 8 -21.672 -23.312 1 98.56 137 LEU A N 1
ATOM 1046 C CA . LEU A 1 137 ? 7.32 -20.922 -22.266 1 98.56 137 LEU A CA 1
ATOM 1047 C C . LEU A 1 137 ? 7.492 -19.422 -22.484 1 98.56 137 LEU A C 1
ATOM 1049 O O . LEU A 1 137 ? 6.559 -18.641 -22.266 1 98.56 137 LEU A O 1
ATOM 1053 N N . ARG A 1 138 ? 8.648 -19.016 -22.938 1 98.38 138 ARG A N 1
ATOM 1054 C CA . ARG A 1 138 ? 8.898 -17.609 -23.234 1 98.38 138 ARG A CA 1
ATOM 1055 C C . ARG A 1 138 ? 8.016 -17.109 -24.375 1 98.38 138 ARG A C 1
ATOM 1057 O O . ARG A 1 138 ? 7.5 -16 -24.328 1 98.38 138 ARG A O 1
ATOM 1064 N N . LYS A 1 139 ? 7.988 -17.938 -25.375 1 98.38 139 LYS A N 1
ATOM 1065 C CA . LYS A 1 139 ? 7.129 -17.594 -26.5 1 98.38 139 LYS A CA 1
ATOM 1066 C C . LYS A 1 139 ? 5.68 -17.422 -26.062 1 98.38 139 LYS A C 1
ATOM 1068 O O . LYS A 1 139 ? 5.027 -16.438 -26.406 1 98.38 139 LYS A O 1
ATOM 1073 N N . LEU A 1 140 ? 5.199 -18.375 -25.266 1 98.56 140 LEU A N 1
ATOM 1074 C CA . LEU A 1 140 ? 3.826 -18.312 -24.766 1 98.56 140 LEU A CA 1
ATOM 1075 C C . LEU A 1 140 ? 3.604 -17.047 -23.938 1 98.56 140 LEU A C 1
ATOM 1077 O O . LEU A 1 140 ? 2.646 -16.312 -24.172 1 98.56 140 LEU A O 1
ATOM 1081 N N . ALA A 1 141 ? 4.469 -16.797 -22.922 1 98.56 141 ALA A N 1
ATOM 1082 C CA . ALA A 1 141 ? 4.34 -15.633 -22.047 1 98.56 141 ALA A CA 1
ATOM 1083 C C . ALA A 1 141 ? 4.375 -14.336 -22.844 1 98.56 141 ALA A C 1
ATOM 1085 O O . ALA A 1 141 ? 3.578 -13.43 -22.609 1 98.56 141 ALA A O 1
ATOM 1086 N N . GLY A 1 142 ? 5.234 -14.281 -23.859 1 98.06 142 GLY A N 1
ATOM 1087 C CA . GLY A 1 142 ? 5.398 -13.086 -24.656 1 98.06 142 GLY A CA 1
ATOM 1088 C C . GLY A 1 142 ? 4.16 -12.727 -25.453 1 98.06 142 GLY A C 1
ATOM 1089 O O . GLY A 1 142 ? 4.012 -11.586 -25.906 1 98.06 142 GLY A O 1
ATOM 1090 N N . LEU A 1 143 ? 3.334 -13.68 -25.672 1 98 143 LEU A N 1
ATOM 1091 C CA . LEU A 1 143 ? 2.109 -13.453 -26.438 1 98 143 LEU A CA 1
ATOM 1092 C C . LEU A 1 143 ? 1.075 -12.719 -25.594 1 98 143 LEU A C 1
ATOM 1094 O O . LEU A 1 143 ? 0.147 -12.109 -26.125 1 98 143 LEU A O 1
ATOM 1098 N N . ILE A 1 144 ? 1.247 -12.727 -24.203 1 97.12 144 ILE A N 1
ATOM 1099 C CA . ILE A 1 144 ? 0.145 -12.188 -23.422 1 97.12 144 ILE A CA 1
ATOM 1100 C C . ILE A 1 144 ? 0.658 -11.078 -22.5 1 97.12 144 ILE A C 1
ATOM 1102 O O . ILE A 1 144 ? -0.13 -10.32 -21.938 1 97.12 144 ILE A O 1
ATOM 1106 N N . THR A 1 145 ? 1.937 -10.945 -22.312 1 97.31 145 THR A N 1
ATOM 1107 C CA . THR A 1 145 ? 2.469 -9.914 -21.422 1 97.31 145 THR A CA 1
ATOM 1108 C C . THR A 1 145 ? 3.781 -9.359 -21.969 1 97.31 145 THR A C 1
ATOM 1110 O O . THR A 1 145 ? 4.465 -10.016 -22.75 1 97.31 145 THR A O 1
ATOM 1113 N N . LEU A 1 146 ? 4.102 -8.156 -21.578 1 95.75 146 LEU A N 1
ATOM 1114 C CA . LEU A 1 146 ? 5.359 -7.508 -21.938 1 95.75 146 LEU A CA 1
ATOM 1115 C C . LEU A 1 146 ? 6.418 -7.754 -20.859 1 95.75 146 LEU A C 1
ATOM 1117 O O . LEU A 1 146 ? 7.582 -7.395 -21.031 1 95.75 146 LEU A O 1
ATOM 1121 N N . GLU A 1 147 ? 6.105 -8.422 -19.781 1 96 147 GLU A N 1
ATOM 1122 C CA . GLU A 1 147 ? 6.977 -8.633 -18.625 1 96 147 GLU A CA 1
ATOM 1123 C C . GLU A 1 147 ? 7.242 -10.117 -18.391 1 96 147 GLU A C 1
ATOM 1125 O O . GLU A 1 147 ? 6.531 -10.766 -17.625 1 96 147 GLU A O 1
ATOM 1130 N N . VAL A 1 148 ? 8.367 -10.648 -18.984 1 97.75 148 VAL A N 1
ATOM 1131 C CA . VAL A 1 148 ? 8.727 -12.055 -18.844 1 97.75 148 VAL A CA 1
ATOM 1132 C C . VAL A 1 148 ? 10.062 -12.188 -18.125 1 97.75 148 VAL A C 1
ATOM 1134 O O . VAL A 1 148 ? 11.055 -11.578 -18.531 1 97.75 148 VAL A O 1
ATOM 1137 N N . HIS A 1 149 ? 10.078 -12.938 -17.047 1 97.44 149 HIS A N 1
ATOM 1138 C CA . HIS A 1 149 ? 11.273 -13.086 -16.234 1 97.44 149 HIS A CA 1
ATOM 1139 C C . HIS A 1 149 ? 11.594 -14.555 -15.984 1 97.44 149 HIS A C 1
ATOM 1141 O O . HIS A 1 149 ? 10.695 -15.344 -15.68 1 97.44 149 HIS A O 1
ATOM 1147 N N . GLU A 1 150 ? 12.844 -14.914 -16.203 1 97.25 150 GLU A N 1
ATOM 1148 C CA . GLU A 1 150 ? 13.312 -16.234 -15.805 1 97.25 150 GLU A CA 1
ATOM 1149 C C . GLU A 1 150 ? 13.906 -16.219 -14.406 1 97.25 150 GLU A C 1
ATOM 1151 O O . GLU A 1 150 ? 14.906 -15.539 -14.156 1 97.25 150 GLU A O 1
ATOM 1156 N N . ILE A 1 151 ? 13.281 -16.938 -13.539 1 96.38 151 ILE A N 1
ATOM 1157 C CA . ILE A 1 151 ? 13.789 -16.984 -12.172 1 96.38 151 ILE A CA 1
ATOM 1158 C C . ILE A 1 151 ? 13.797 -18.422 -11.664 1 96.38 151 ILE A C 1
ATOM 1160 O O . ILE A 1 151 ? 13.023 -19.25 -12.133 1 96.38 151 ILE A O 1
ATOM 1164 N N . THR A 1 152 ? 14.641 -18.703 -10.688 1 95.19 152 THR A N 1
ATOM 1165 C CA . THR A 1 152 ? 14.734 -20.031 -10.086 1 95.19 152 THR A CA 1
ATOM 1166 C C . THR A 1 152 ? 13.641 -20.219 -9.039 1 95.19 152 THR A C 1
ATOM 1168 O O . THR A 1 152 ? 12.977 -19.266 -8.641 1 95.19 152 THR A O 1
ATOM 1171 N N . SER A 1 153 ? 13.508 -21.469 -8.641 1 95.25 153 SER A N 1
ATOM 1172 C CA . SER A 1 153 ? 12.562 -21.781 -7.574 1 95.25 153 SER A CA 1
ATOM 1173 C C . SER A 1 153 ? 12.875 -20.984 -6.309 1 95.25 153 SER A C 1
ATOM 1175 O O . SER A 1 153 ? 11.969 -20.484 -5.645 1 95.25 153 SER A O 1
ATOM 1177 N N . ASP A 1 154 ? 14.133 -20.828 -5.965 1 94.19 154 ASP A N 1
ATOM 1178 C CA . ASP A 1 154 ? 14.531 -20.094 -4.766 1 94.19 154 ASP A CA 1
ATOM 1179 C C . ASP A 1 154 ? 14.211 -18.609 -4.898 1 94.19 154 ASP A C 1
ATOM 1181 O O . ASP A 1 154 ? 13.688 -18 -3.963 1 94.19 154 ASP A O 1
ATOM 1185 N N . GLN A 1 155 ? 14.492 -18.078 -6.027 1 95.94 155 GLN A N 1
ATOM 1186 C CA . GLN A 1 155 ? 14.164 -16.672 -6.277 1 95.94 155 GLN A CA 1
ATOM 1187 C C . GLN A 1 155 ? 12.656 -16.438 -6.242 1 95.94 155 GLN A C 1
ATOM 1189 O O . GLN A 1 155 ? 12.188 -15.453 -5.684 1 95.94 155 GLN A O 1
ATOM 1194 N N . ARG A 1 156 ? 11.992 -17.375 -6.855 1 97.19 156 ARG A N 1
ATOM 1195 C CA . ARG A 1 156 ? 10.539 -17.266 -6.922 1 97.19 156 ARG A CA 1
ATOM 1196 C C . ARG A 1 156 ? 9.922 -17.297 -5.523 1 97.19 156 ARG A C 1
ATOM 1198 O O . ARG A 1 156 ? 8.992 -16.547 -5.23 1 97.19 156 ARG A O 1
ATOM 1205 N N . LYS A 1 157 ? 10.43 -18.141 -4.672 1 95.81 157 LYS A N 1
ATOM 1206 C CA . LYS A 1 157 ? 9.961 -18.219 -3.289 1 95.81 157 LYS A CA 1
ATOM 1207 C C . LYS A 1 157 ? 10.148 -16.891 -2.574 1 95.81 157 LYS A C 1
ATOM 1209 O O . LYS A 1 157 ? 9.25 -16.422 -1.873 1 95.81 157 LYS A O 1
ATOM 1214 N N . SER A 1 158 ? 11.305 -16.312 -2.742 1 96.81 158 SER A N 1
ATOM 1215 C CA . SER A 1 158 ? 11.609 -15.023 -2.129 1 96.81 158 SER A CA 1
ATOM 1216 C C . SER A 1 158 ? 10.727 -13.922 -2.705 1 96.81 158 SER A C 1
ATOM 1218 O O . SER A 1 158 ? 10.273 -13.039 -1.976 1 96.81 158 SER A O 1
ATOM 1220 N N . LEU A 1 159 ? 10.555 -14.008 -4.008 1 97.88 159 LEU A N 1
ATOM 1221 C CA . LEU A 1 159 ? 9.703 -13.031 -4.676 1 97.88 159 LEU A CA 1
ATOM 1222 C C . LEU A 1 159 ? 8.266 -13.125 -4.172 1 97.88 159 LEU A C 1
ATOM 1224 O O . LEU A 1 159 ? 7.617 -12.102 -3.936 1 97.88 159 LEU A O 1
ATOM 1228 N N . HIS A 1 160 ? 7.812 -14.344 -4.02 1 97.69 160 HIS A N 1
ATOM 1229 C CA . HIS A 1 160 ? 6.461 -14.547 -3.502 1 97.69 160 HIS A CA 1
ATOM 1230 C C . HIS A 1 160 ? 6.332 -14.016 -2.078 1 97.69 160 HIS A C 1
ATOM 1232 O O . HIS A 1 160 ? 5.316 -13.414 -1.728 1 97.69 160 HIS A O 1
ATOM 1238 N N . LEU A 1 161 ? 7.336 -14.242 -1.264 1 97.88 161 LEU A N 1
ATOM 1239 C CA . LEU A 1 161 ? 7.367 -13.711 0.094 1 97.88 161 LEU A CA 1
ATOM 1240 C C . LEU A 1 161 ? 7.301 -12.188 0.083 1 97.88 161 LEU A C 1
ATOM 1242 O O . LEU A 1 161 ? 6.512 -11.594 0.818 1 97.88 161 LEU A O 1
ATOM 1246 N N . ALA A 1 162 ? 8.117 -11.57 -0.777 1 98.38 162 ALA A N 1
ATOM 1247 C CA . ALA A 1 162 ? 8.086 -10.117 -0.913 1 98.38 162 ALA A CA 1
ATOM 1248 C C . ALA A 1 162 ? 6.707 -9.633 -1.342 1 98.38 162 ALA A C 1
ATOM 1250 O O . ALA A 1 162 ? 6.215 -8.625 -0.835 1 98.38 162 ALA A O 1
ATOM 1251 N N . ALA A 1 163 ? 6.086 -10.375 -2.248 1 98.38 163 ALA A N 1
ATOM 1252 C CA . ALA A 1 163 ? 4.754 -10.039 -2.74 1 98.38 163 ALA A CA 1
ATOM 1253 C C . ALA A 1 163 ? 3.729 -10.055 -1.608 1 98.38 163 ALA A C 1
ATOM 1255 O O . ALA A 1 163 ? 2.816 -9.227 -1.578 1 98.38 163 ALA A O 1
ATOM 1256 N N . VAL A 1 164 ? 3.893 -10.984 -0.687 1 98.12 164 VAL A N 1
ATOM 1257 C CA . VAL A 1 164 ? 2.975 -11.07 0.444 1 98.12 164 VAL A CA 1
ATOM 1258 C C . VAL A 1 164 ? 3.059 -9.797 1.277 1 98.12 164 VAL A C 1
ATOM 1260 O O . VAL A 1 164 ? 2.033 -9.227 1.658 1 98.12 164 VAL A O 1
ATOM 1263 N N . PHE A 1 165 ? 4.242 -9.305 1.527 1 98.62 165 PHE A N 1
ATOM 1264 C CA . PHE A 1 165 ? 4.445 -8.086 2.307 1 98.62 165 PHE A CA 1
ATOM 1265 C C . PHE A 1 165 ? 3.857 -6.879 1.588 1 98.62 165 PHE A C 1
ATOM 1267 O O . PHE A 1 165 ? 3.096 -6.109 2.178 1 98.62 165 PHE A O 1
ATOM 1274 N N . VAL A 1 166 ? 4.141 -6.738 0.263 1 98.44 166 VAL A N 1
ATOM 1275 C CA . VAL A 1 166 ? 3.889 -5.465 -0.406 1 98.44 166 VAL A CA 1
ATOM 1276 C C . VAL A 1 166 ? 2.457 -5.434 -0.935 1 98.44 166 VAL A C 1
ATOM 1278 O O . VAL A 1 166 ? 1.956 -4.379 -1.33 1 98.44 166 VAL A O 1
ATOM 1281 N N . ASN A 1 167 ? 1.805 -6.578 -0.879 1 97.25 167 ASN A N 1
ATOM 1282 C CA . ASN A 1 167 ? 0.478 -6.621 -1.484 1 97.25 167 ASN A CA 1
ATOM 1283 C C . ASN A 1 167 ? -0.564 -7.168 -0.514 1 97.25 167 ASN A C 1
ATOM 1285 O O . ASN A 1 167 ? -1.506 -6.465 -0.143 1 97.25 167 ASN A O 1
ATOM 1289 N N . ASN A 1 168 ? -0.373 -8.398 -0.01 1 96.75 168 ASN A N 1
ATOM 1290 C CA . ASN A 1 168 ? -1.387 -9.016 0.842 1 96.75 168 ASN A CA 1
ATOM 1291 C C . ASN A 1 168 ? -1.477 -8.32 2.195 1 96.75 168 ASN A C 1
ATOM 1293 O O . ASN A 1 168 ? -2.57 -7.988 2.658 1 96.75 168 ASN A O 1
ATOM 1297 N N . PHE A 1 169 ? -0.309 -8.102 2.84 1 98.62 169 PHE A N 1
ATOM 1298 C CA . PHE A 1 169 ? -0.288 -7.43 4.133 1 98.62 169 PHE A CA 1
ATOM 1299 C C . PHE A 1 169 ? -0.703 -5.969 3.99 1 98.62 169 PHE A C 1
ATOM 1301 O O . PHE A 1 169 ? -1.45 -5.445 4.82 1 98.62 169 PHE A O 1
ATOM 1308 N N . THR A 1 170 ? -0.229 -5.285 2.922 1 98.69 170 THR A N 1
ATOM 1309 C CA . THR A 1 170 ? -0.612 -3.893 2.711 1 98.69 170 THR A CA 1
ATOM 1310 C C . THR A 1 170 ? -2.119 -3.773 2.498 1 98.69 170 THR A C 1
ATOM 1312 O O . THR A 1 170 ? -2.758 -2.867 3.039 1 98.69 170 THR A O 1
ATOM 1315 N N . ASN A 1 171 ? -2.715 -4.703 1.742 1 98.06 171 ASN A N 1
ATOM 1316 C CA . ASN A 1 171 ? -4.16 -4.676 1.546 1 98.06 171 ASN A CA 1
ATOM 1317 C C . ASN A 1 171 ? -4.91 -4.832 2.865 1 98.06 171 ASN A C 1
ATOM 1319 O O . ASN A 1 171 ? -5.953 -4.207 3.07 1 98.06 171 ASN A O 1
ATOM 1323 N N . TYR A 1 172 ? -4.418 -5.641 3.723 1 98.44 172 TYR A N 1
ATOM 1324 C CA . TYR A 1 172 ? -5.055 -5.777 5.027 1 98.44 172 TYR A CA 1
ATOM 1325 C C . TYR A 1 172 ? -5 -4.465 5.801 1 98.44 172 TYR A C 1
ATOM 1327 O O . TYR A 1 172 ? -5.965 -4.094 6.473 1 98.44 172 TYR A O 1
ATOM 1335 N N . LEU A 1 173 ? -3.869 -3.773 5.723 1 98.75 173 LEU A N 1
ATOM 1336 C CA . LEU A 1 173 ? -3.758 -2.463 6.352 1 98.75 173 LEU A CA 1
ATOM 1337 C C . LEU A 1 173 ? -4.742 -1.477 5.734 1 98.75 173 LEU A C 1
ATOM 1339 O O . LEU A 1 173 ? -5.297 -0.625 6.438 1 98.75 173 LEU A O 1
ATOM 1343 N N . PHE A 1 174 ? -4.969 -1.587 4.371 1 98.69 174 PHE A N 1
ATOM 1344 C CA . PHE A 1 174 ? -6.012 -0.787 3.736 1 98.69 174 PHE A CA 1
ATOM 1345 C C . PHE A 1 174 ? -7.375 -1.089 4.352 1 98.69 174 PHE A C 1
ATOM 1347 O O . PHE A 1 174 ? -8.18 -0.182 4.555 1 98.69 174 PHE A O 1
ATOM 1354 N N . THR A 1 175 ? -7.629 -2.361 4.676 1 98.25 175 THR A N 1
ATOM 1355 C CA . THR A 1 175 ? -8.891 -2.758 5.293 1 98.25 175 THR A CA 1
ATOM 1356 C C . THR A 1 175 ? -9.055 -2.092 6.656 1 98.25 175 THR A C 1
ATOM 1358 O O . THR A 1 175 ? -10.133 -1.596 6.984 1 98.25 175 THR A O 1
ATOM 1361 N N . ILE A 1 176 ? -7.988 -2.07 7.434 1 98.19 176 ILE A N 1
ATOM 1362 C CA . ILE A 1 176 ? -8.023 -1.428 8.742 1 98.19 176 ILE A CA 1
ATOM 1363 C C . ILE A 1 176 ? -8.32 0.061 8.578 1 98.19 176 ILE A C 1
ATOM 1365 O O . ILE A 1 176 ? -9.172 0.614 9.273 1 98.19 176 ILE A O 1
ATOM 1369 N N . GLY A 1 177 ? -7.578 0.754 7.621 1 98.19 177 GLY A N 1
ATOM 1370 C CA . GLY A 1 177 ? -7.848 2.154 7.34 1 98.19 177 GLY A CA 1
ATOM 1371 C C . GLY A 1 177 ? -9.281 2.414 6.922 1 98.19 177 GLY A C 1
ATOM 1372 O O . GLY A 1 177 ? -9.906 3.379 7.375 1 98.19 177 GLY A O 1
ATOM 1373 N N . HIS A 1 178 ? -9.797 1.525 6.059 1 97.94 178 HIS A N 1
ATOM 1374 C CA . HIS A 1 178 ? -11.18 1.618 5.617 1 97.94 178 HIS A CA 1
ATOM 1375 C C . HIS A 1 178 ? -12.141 1.523 6.793 1 97.94 178 HIS A C 1
ATOM 1377 O O . HIS A 1 178 ? -13.086 2.311 6.895 1 97.94 178 HIS A O 1
ATOM 1383 N N . ASP A 1 179 ? -11.914 0.56 7.688 1 97.38 179 ASP A N 1
ATOM 1384 C CA . ASP A 1 179 ? -12.766 0.368 8.859 1 97.38 179 ASP A CA 1
ATOM 1385 C C . ASP A 1 179 ? -12.734 1.595 9.766 1 97.38 179 ASP A C 1
ATOM 1387 O O . ASP A 1 179 ? -13.773 2.023 10.273 1 97.38 179 ASP A O 1
ATOM 1391 N N . ILE A 1 180 ? -11.562 2.174 10.016 1 97.56 180 ILE A N 1
ATOM 1392 C CA . ILE A 1 180 ? -11.414 3.361 10.844 1 97.56 180 ILE A CA 1
ATOM 1393 C C . ILE A 1 180 ? -12.219 4.516 10.25 1 97.56 180 ILE A C 1
ATOM 1395 O O . ILE A 1 180 ? -12.953 5.203 10.961 1 97.56 180 ILE A O 1
ATOM 1399 N N . CYS A 1 181 ? -12.07 4.746 8.914 1 97.44 181 CYS A N 1
ATOM 1400 C CA . CYS A 1 181 ? -12.828 5.801 8.25 1 97.44 181 CYS A CA 1
ATOM 1401 C C . CYS A 1 181 ? -14.328 5.578 8.406 1 97.44 181 CYS A C 1
ATOM 1403 O O . CYS A 1 181 ? -15.062 6.496 8.773 1 97.44 181 CYS A O 1
ATOM 1405 N N . THR A 1 182 ? -14.75 4.324 8.172 1 96.19 182 THR A N 1
ATOM 1406 C CA . THR A 1 182 ? -16.156 3.984 8.258 1 96.19 182 THR A CA 1
ATOM 1407 C C . THR A 1 182 ? -16.688 4.238 9.664 1 96.19 182 THR A C 1
ATOM 1409 O O . THR A 1 182 ? -17.766 4.836 9.836 1 96.19 182 THR A O 1
ATOM 1412 N N . GLU A 1 183 ? -15.984 3.848 10.656 1 95.5 183 GLU A N 1
ATOM 1413 C CA . GLU A 1 183 ? -16.375 4 12.055 1 95.5 183 GLU A CA 1
ATOM 1414 C C . GLU A 1 183 ? -16.547 5.473 12.422 1 95.5 183 GLU A C 1
ATOM 1416 O O . GLU A 1 183 ? -17.312 5.809 13.328 1 95.5 183 GLU A O 1
ATOM 1421 N N . HIS A 1 184 ? -15.859 6.355 11.766 1 95.12 184 HIS A N 1
ATOM 1422 C CA . HIS A 1 184 ? -15.883 7.77 12.133 1 95.12 184 HIS A CA 1
ATOM 1423 C C . HIS A 1 184 ? -16.547 8.609 11.047 1 95.12 184 HIS A C 1
ATOM 1425 O O . HIS A 1 184 ? -16.328 9.812 10.953 1 95.12 184 HIS A O 1
ATOM 1431 N N . ASN A 1 185 ? -17.297 7.945 10.07 1 95.19 185 ASN A N 1
ATOM 1432 C CA . ASN A 1 185 ? -18.125 8.562 9.047 1 95.19 185 ASN A CA 1
ATOM 1433 C C . ASN A 1 185 ? -17.297 9.422 8.086 1 95.19 185 ASN A C 1
ATOM 1435 O O . ASN A 1 185 ? -17.656 10.57 7.82 1 95.19 185 ASN A O 1
ATOM 1439 N N . LEU A 1 186 ? -16.172 8.945 7.758 1 96.56 186 LEU A N 1
ATOM 1440 C CA . LEU A 1 186 ? -15.312 9.547 6.75 1 96.56 186 LEU A CA 1
ATOM 1441 C C . LEU A 1 186 ? -15.242 8.672 5.5 1 96.56 186 LEU A C 1
ATOM 1443 O O . LEU A 1 186 ? -15.188 7.445 5.602 1 96.56 186 LEU A O 1
ATOM 1447 N N . PRO A 1 187 ? -15.344 9.281 4.367 1 95.25 187 PRO A N 1
ATOM 1448 C CA . PRO A 1 187 ? -15.164 8.469 3.164 1 95.25 187 PRO A CA 1
ATOM 1449 C C . PRO A 1 187 ? -13.727 7.973 3 1 95.25 187 PRO A C 1
ATOM 1451 O O . PRO A 1 187 ? -12.781 8.766 3.045 1 95.25 187 PRO A O 1
ATOM 1454 N N . PHE A 1 188 ? -13.578 6.691 2.846 1 96.75 188 PHE A N 1
ATOM 1455 C CA . PHE A 1 188 ? -12.258 6.102 2.648 1 96.75 188 PHE A CA 1
ATOM 1456 C C . PHE A 1 188 ? -11.562 6.723 1.441 1 96.75 188 PHE A C 1
ATOM 1458 O O . PHE A 1 188 ? -10.336 6.824 1.409 1 96.75 188 PHE A O 1
ATOM 1465 N N . SER A 1 189 ? -12.367 7.18 0.435 1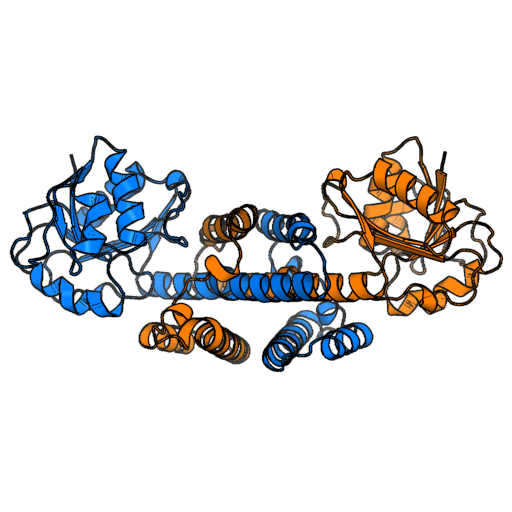 95 189 SER A N 1
ATOM 1466 C CA . SER A 1 189 ? -11.852 7.727 -0.815 1 95 189 SER A CA 1
ATOM 1467 C C . SER A 1 189 ? -10.984 8.953 -0.565 1 95 189 SER A C 1
ATOM 1469 O O . SER A 1 189 ? -10.195 9.352 -1.423 1 95 189 SER A O 1
ATOM 1471 N N . MET A 1 190 ? -11.086 9.586 0.629 1 94.81 190 MET A N 1
ATOM 1472 C CA . MET A 1 190 ? -10.258 10.734 0.982 1 94.81 190 MET A CA 1
ATOM 1473 C C . MET A 1 190 ? -8.789 10.344 1.066 1 94.81 190 MET A C 1
ATOM 1475 O O . MET A 1 190 ? -7.902 11.188 0.9 1 94.81 190 MET A O 1
ATOM 1479 N N . LEU A 1 191 ? -8.516 9.023 1.282 1 97.44 191 LEU A N 1
ATOM 1480 C CA . LEU A 1 191 ? -7.152 8.539 1.479 1 97.44 191 LEU A CA 1
ATOM 1481 C C . LEU A 1 191 ? -6.535 8.094 0.157 1 97.44 191 LEU A C 1
ATOM 1483 O O . LEU A 1 191 ? -5.332 7.852 0.079 1 97.44 191 LEU A O 1
ATOM 1487 N N . ASN A 1 192 ? -7.34 7.992 -0.938 1 96.12 192 ASN A N 1
ATOM 1488 C CA . ASN A 1 192 ? -6.879 7.441 -2.207 1 96.12 192 ASN A CA 1
ATOM 1489 C C . ASN A 1 192 ? -5.707 8.242 -2.771 1 96.12 192 ASN A C 1
ATOM 1491 O O . ASN A 1 192 ? -4.695 7.66 -3.176 1 96.12 192 ASN A O 1
ATOM 1495 N N . PRO A 1 193 ? -5.793 9.594 -2.748 1 95.06 193 PRO A N 1
ATOM 1496 C CA . PRO A 1 193 ? -4.664 10.359 -3.281 1 95.06 193 PRO A CA 1
ATOM 1497 C C . PRO A 1 193 ? -3.367 10.102 -2.514 1 95.06 193 PRO A C 1
ATOM 1499 O O . PRO A 1 193 ? -2.295 10.023 -3.117 1 95.06 193 PRO A O 1
ATOM 1502 N N . LEU A 1 194 ? -3.516 9.984 -1.224 1 96.44 194 LEU A N 1
ATOM 1503 C CA . LEU A 1 194 ? -2.369 9.719 -0.36 1 96.44 194 LEU A CA 1
ATOM 1504 C C . LEU A 1 194 ? -1.748 8.367 -0.686 1 96.44 194 LEU A C 1
ATOM 1506 O O . LEU A 1 194 ? -0.53 8.258 -0.85 1 96.44 194 LEU A O 1
ATOM 1510 N N . ILE A 1 195 ? -2.57 7.309 -0.818 1 97.56 195 ILE A N 1
ATOM 1511 C CA . ILE A 1 195 ? -2.123 5.957 -1.128 1 97.56 195 ILE A CA 1
ATOM 1512 C C . ILE A 1 195 ? -1.45 5.938 -2.498 1 97.56 195 ILE A C 1
ATOM 1514 O O . ILE A 1 195 ? -0.341 5.418 -2.645 1 97.56 195 ILE A O 1
ATOM 1518 N N . LYS A 1 196 ? -2.074 6.523 -3.463 1 95.19 196 LYS A N 1
ATOM 1519 C CA . LYS A 1 196 ? -1.57 6.531 -4.832 1 95.19 196 LYS A CA 1
ATOM 1520 C C . LYS A 1 196 ? -0.233 7.262 -4.922 1 95.19 196 LYS A C 1
ATOM 1522 O O . LYS A 1 196 ? 0.671 6.824 -5.637 1 95.19 196 LYS A O 1
ATOM 1527 N N . GLU A 1 197 ? -0.075 8.352 -4.195 1 92.56 197 GLU A N 1
ATOM 1528 C CA . GLU A 1 197 ? 1.187 9.086 -4.207 1 92.56 197 GLU A CA 1
ATOM 1529 C C . GLU A 1 197 ? 2.32 8.242 -3.627 1 92.56 197 GLU A C 1
ATOM 1531 O O . GLU A 1 197 ? 3.432 8.242 -4.156 1 92.56 197 GLU A O 1
ATOM 1536 N N . THR A 1 198 ? 2.012 7.535 -2.527 1 94.25 198 THR A N 1
ATOM 1537 C CA . THR A 1 198 ? 3.012 6.664 -1.923 1 94.25 198 THR A CA 1
ATOM 1538 C C . THR A 1 198 ? 3.48 5.605 -2.916 1 94.25 198 THR A C 1
ATOM 1540 O O . THR A 1 198 ? 4.68 5.352 -3.041 1 94.25 198 THR A O 1
ATOM 1543 N N . VAL A 1 199 ? 2.555 5.043 -3.66 1 95.62 199 VAL A N 1
ATOM 1544 C CA . VAL A 1 199 ? 2.865 4 -4.633 1 95.62 199 VAL A CA 1
ATOM 1545 C C . VAL A 1 199 ? 3.598 4.609 -5.824 1 95.62 199 VAL A C 1
ATOM 1547 O O . VAL A 1 199 ? 4.562 4.027 -6.332 1 95.62 199 VAL A O 1
ATOM 1550 N N . ASN A 1 200 ? 3.195 5.801 -6.234 1 92.44 200 ASN A N 1
ATOM 1551 C CA . ASN A 1 200 ? 3.863 6.473 -7.344 1 92.44 200 ASN A CA 1
ATOM 1552 C C . ASN A 1 200 ? 5.324 6.773 -7.02 1 92.44 200 ASN A C 1
ATOM 1554 O O . ASN A 1 200 ? 6.184 6.703 -7.898 1 92.44 200 ASN A O 1
ATOM 1558 N N . LYS A 1 201 ? 5.602 7.102 -5.801 1 92.06 201 LYS A N 1
ATOM 1559 C CA . LYS A 1 201 ? 6.957 7.43 -5.371 1 92.06 201 LYS A CA 1
ATOM 1560 C C . LYS A 1 201 ? 7.898 6.242 -5.562 1 92.06 201 LYS A C 1
ATOM 1562 O O . LYS A 1 201 ? 9.109 6.414 -5.699 1 92.06 201 LYS A O 1
ATOM 1567 N N . LEU A 1 202 ? 7.34 4.996 -5.605 1 94 202 LEU A N 1
ATOM 1568 C CA . LEU A 1 202 ? 8.156 3.799 -5.746 1 94 202 LEU A CA 1
ATOM 1569 C C . LEU A 1 202 ? 8.883 3.793 -7.086 1 94 202 LEU A C 1
ATOM 1571 O O . LEU A 1 202 ? 9.859 3.061 -7.266 1 94 202 LEU A O 1
ATOM 1575 N N . ASP A 1 203 ? 8.391 4.582 -8.039 1 91.81 203 ASP A N 1
ATOM 1576 C CA . ASP A 1 203 ? 8.977 4.617 -9.375 1 91.81 203 ASP A CA 1
ATOM 1577 C C . ASP A 1 203 ? 10.297 5.383 -9.367 1 91.81 203 ASP A C 1
ATOM 1579 O O . ASP A 1 203 ? 11.125 5.211 -10.266 1 91.81 203 ASP A O 1
ATOM 1583 N N . TYR A 1 204 ? 10.523 6.246 -8.336 1 90.44 204 TYR A N 1
ATOM 1584 C CA . TYR A 1 204 ? 11.711 7.082 -8.43 1 90.44 204 TYR A CA 1
ATOM 1585 C C . TYR A 1 204 ? 12.383 7.234 -7.066 1 90.44 204 TYR A C 1
ATOM 1587 O O . TYR A 1 204 ? 13.461 7.82 -6.957 1 90.44 204 TYR A O 1
ATOM 1595 N N . LEU A 1 205 ? 11.781 6.777 -6.039 1 92 205 LEU A N 1
ATOM 1596 C CA . LEU A 1 205 ? 12.297 6.887 -4.68 1 92 205 LEU A CA 1
ATOM 1597 C C . LEU A 1 205 ? 12.242 5.543 -3.965 1 92 205 LEU A C 1
ATOM 1599 O O . LEU A 1 205 ? 11.227 4.844 -4.031 1 92 205 LEU A O 1
ATOM 1603 N N . ALA A 1 206 ? 13.352 5.105 -3.303 1 94.19 206 ALA A N 1
ATOM 1604 C CA . ALA A 1 206 ? 13.312 3.887 -2.498 1 94.19 206 ALA A CA 1
ATOM 1605 C C . ALA A 1 206 ? 12.344 4.035 -1.327 1 94.19 206 ALA A C 1
ATOM 1607 O O . ALA A 1 206 ? 12.281 5.098 -0.699 1 94.19 206 ALA A O 1
ATOM 1608 N N . PRO A 1 207 ? 11.586 2.955 -1.049 1 96.44 207 PRO A N 1
ATOM 1609 C CA . PRO A 1 207 ? 10.648 3.068 0.07 1 96.44 207 PRO A CA 1
ATOM 1610 C C . PRO A 1 207 ? 11.336 3.441 1.382 1 96.44 207 PRO A C 1
ATOM 1612 O O . PRO A 1 207 ? 10.75 4.145 2.209 1 96.44 207 PRO A O 1
ATOM 1615 N N . PHE A 1 208 ? 12.57 3.02 1.522 1 96.06 208 PHE A N 1
ATOM 1616 C CA . PHE A 1 208 ? 13.328 3.381 2.719 1 96.06 208 PHE A CA 1
ATOM 1617 C C . PHE A 1 208 ? 13.422 4.895 2.861 1 96.06 208 PHE A C 1
ATOM 1619 O O . PHE A 1 208 ? 13.203 5.438 3.947 1 96.06 208 PHE A O 1
ATOM 1626 N N . ASP A 1 209 ? 13.656 5.594 1.812 1 94 209 ASP A N 1
ATOM 1627 C CA . ASP A 1 209 ? 13.875 7.039 1.815 1 94 209 ASP A CA 1
ATOM 1628 C C . ASP A 1 209 ? 12.555 7.793 1.861 1 94 209 ASP A C 1
ATOM 1630 O O . ASP A 1 209 ? 12.523 8.984 2.188 1 94 209 ASP A O 1
ATOM 1634 N N . ALA A 1 210 ? 11.477 7.125 1.587 1 93 210 ALA A N 1
ATOM 1635 C CA . ALA A 1 210 ? 10.172 7.773 1.478 1 93 210 ALA A CA 1
ATOM 1636 C C . ALA A 1 210 ? 9.406 7.684 2.793 1 93 210 ALA A C 1
ATOM 1638 O O . ALA A 1 210 ? 8.305 8.219 2.912 1 93 210 ALA A O 1
ATOM 1639 N N . GLN A 1 211 ? 9.984 7.004 3.834 1 95.44 211 GLN A N 1
ATOM 1640 C CA . GLN A 1 211 ? 9.273 6.762 5.086 1 95.44 211 GLN A CA 1
ATOM 1641 C C . GLN A 1 211 ? 8.961 8.07 5.801 1 95.44 211 GLN A C 1
ATOM 1643 O O . GLN A 1 211 ? 9.812 8.953 5.906 1 95.44 211 GLN A O 1
ATOM 1648 N N . THR A 1 212 ? 7.734 8.273 6.203 1 92.31 212 THR A N 1
ATOM 1649 C CA . THR A 1 212 ? 7.285 9.383 7.031 1 92.31 212 THR A CA 1
ATOM 1650 C C . THR A 1 212 ? 6.426 8.883 8.188 1 92.31 212 THR A C 1
ATOM 1652 O O . THR A 1 212 ? 6.402 7.688 8.484 1 92.31 212 THR A O 1
ATOM 1655 N N . GLY A 1 213 ? 5.801 9.797 8.898 1 92.25 213 GLY A N 1
ATOM 1656 C CA . GLY A 1 213 ? 4.863 9.422 9.938 1 92.25 213 GLY A CA 1
ATOM 1657 C C . GLY A 1 213 ? 5.391 9.672 11.336 1 92.25 213 GLY A C 1
ATOM 1658 O O . GLY A 1 213 ? 6.59 9.898 11.523 1 92.25 213 GLY A O 1
ATOM 1659 N N . PRO A 1 214 ? 4.543 9.586 12.266 1 93.38 214 PRO A N 1
ATOM 1660 C CA . PRO A 1 214 ? 4.898 9.883 13.648 1 93.38 214 PRO A CA 1
ATOM 1661 C C . PRO A 1 214 ? 5.98 8.945 14.195 1 93.38 214 PRO A C 1
ATOM 1663 O O . PRO A 1 214 ? 6.828 9.375 14.984 1 93.38 214 PRO A O 1
ATOM 1666 N N . ALA A 1 215 ? 6 7.691 13.789 1 94.12 215 ALA A N 1
ATOM 1667 C CA . ALA A 1 215 ? 6.977 6.727 14.289 1 94.12 215 ALA A CA 1
ATOM 1668 C C . ALA A 1 215 ? 8.391 7.086 13.828 1 94.12 215 ALA A C 1
ATOM 1670 O O . ALA A 1 215 ? 9.336 7.012 14.617 1 94.12 215 ALA A O 1
ATOM 1671 N N . LYS A 1 216 ? 8.484 7.441 12.539 1 93.19 216 LYS A N 1
ATOM 1672 C CA . LYS A 1 216 ? 9.789 7.824 12.023 1 93.19 216 LYS A CA 1
ATOM 1673 C C . LYS A 1 216 ? 10.367 9.008 12.789 1 93.19 216 LYS A C 1
ATOM 1675 O O . LYS A 1 216 ? 11.57 9.078 13.031 1 93.19 216 LYS A O 1
ATOM 1680 N N . ARG A 1 217 ? 9.516 9.945 13.266 1 88.12 217 ARG A N 1
ATOM 1681 C CA . ARG A 1 217 ? 9.953 11.172 13.93 1 88.12 217 ARG A CA 1
ATOM 1682 C C . ARG A 1 217 ? 9.875 11.023 15.445 1 88.12 217 ARG A C 1
ATOM 1684 O O . ARG A 1 217 ? 10.031 12.008 16.172 1 88.12 217 ARG A O 1
ATOM 1691 N N . ASN A 1 218 ? 9.555 9.852 15.945 1 90.25 218 ASN A N 1
ATOM 1692 C CA . ASN A 1 218 ? 9.438 9.555 17.375 1 90.25 218 ASN A CA 1
ATOM 1693 C C . ASN A 1 218 ? 8.445 10.492 18.062 1 90.25 218 ASN A C 1
ATOM 1695 O O . ASN A 1 218 ? 8.742 11.039 19.125 1 90.25 218 ASN A O 1
ATOM 1699 N N . ASP A 1 219 ? 7.418 10.781 17.375 1 91.44 219 ASP A N 1
ATOM 1700 C CA . ASP A 1 219 ? 6.344 11.602 17.922 1 91.44 219 ASP A CA 1
ATOM 1701 C C . ASP A 1 219 ? 5.492 10.797 18.906 1 91.44 219 ASP A C 1
ATOM 1703 O O . ASP A 1 219 ? 4.391 10.359 18.562 1 91.44 219 ASP A O 1
ATOM 1707 N N . VAL A 1 220 ? 5.906 10.727 20.109 1 92.19 220 VAL A N 1
ATOM 1708 C CA . VAL A 1 220 ? 5.336 9.852 21.141 1 92.19 220 VAL A CA 1
ATOM 1709 C C . VAL A 1 220 ? 3.916 10.297 21.469 1 92.19 220 VAL A C 1
ATOM 1711 O O . VAL A 1 220 ? 3.016 9.469 21.625 1 92.19 220 VAL A O 1
ATOM 1714 N N . LYS A 1 221 ? 3.709 11.578 21.531 1 91.81 221 LYS A N 1
ATOM 1715 C CA . LYS A 1 221 ? 2.395 12.102 21.891 1 91.81 221 LYS A CA 1
ATOM 1716 C C . LYS A 1 221 ? 1.342 11.695 20.875 1 91.81 221 LYS A C 1
ATOM 1718 O O . LYS A 1 221 ? 0.263 11.219 21.234 1 91.81 221 LYS A O 1
ATOM 1723 N N . THR A 1 222 ? 1.653 11.875 19.625 1 92.62 222 THR A N 1
ATOM 1724 C CA . THR A 1 222 ? 0.742 11.484 18.547 1 92.62 222 THR A CA 1
ATOM 1725 C C . THR A 1 222 ? 0.489 9.984 18.578 1 92.62 222 THR A C 1
ATOM 1727 O O . THR A 1 222 ? -0.656 9.539 18.469 1 92.62 222 THR A O 1
ATOM 1730 N N . MET A 1 223 ? 1.526 9.203 18.766 1 95.5 223 MET A N 1
ATOM 1731 C CA . MET A 1 223 ? 1.399 7.75 18.766 1 95.5 223 MET A CA 1
ATOM 1732 C C . MET A 1 223 ? 0.526 7.277 19.922 1 95.5 223 MET A C 1
ATOM 1734 O O . MET A 1 223 ? -0.296 6.375 19.766 1 95.5 223 MET A O 1
ATOM 1738 N N . GLU A 1 224 ? 0.725 7.902 21.062 1 94.94 224 GLU A N 1
ATOM 1739 C CA . GLU A 1 224 ? -0.114 7.566 22.203 1 94.94 224 GLU A CA 1
ATOM 1740 C C . GLU A 1 224 ? -1.578 7.902 21.938 1 94.94 224 GLU A C 1
ATOM 1742 O O . GLU A 1 224 ? -2.473 7.133 22.281 1 94.94 224 GLU A O 1
ATOM 1747 N N . SER A 1 225 ? -1.784 9.055 21.359 1 93.94 225 SER A N 1
ATOM 1748 C CA . SER A 1 225 ? -3.139 9.461 21 1 93.94 225 SER A CA 1
ATOM 1749 C C . SER A 1 225 ? -3.781 8.469 20.031 1 93.94 225 SER A C 1
ATOM 1751 O O . SER A 1 225 ? -4.957 8.133 20.172 1 93.94 225 SER A O 1
ATOM 1753 N N . HIS A 1 226 ? -3.059 8 19.016 1 96.25 226 HIS A N 1
ATOM 1754 C CA . HIS A 1 226 ? -3.541 7.004 18.062 1 96.25 226 HIS A CA 1
ATOM 1755 C C . HIS A 1 226 ? -3.932 5.711 18.766 1 96.25 226 HIS A C 1
ATOM 1757 O O . HIS A 1 226 ? -5.012 5.168 18.531 1 96.25 226 HIS A O 1
ATOM 1763 N N . LEU A 1 227 ? -3.045 5.266 19.656 1 96.81 227 LEU A N 1
ATOM 1764 C CA . LEU A 1 227 ? -3.287 4.012 20.359 1 96.81 227 LEU A CA 1
ATOM 1765 C C . LEU A 1 227 ? -4.555 4.094 21.203 1 96.81 227 LEU A C 1
ATOM 1767 O O . LEU A 1 227 ? -5.316 3.129 21.297 1 96.81 227 LEU A O 1
ATOM 1771 N N . ASN A 1 228 ? -4.789 5.27 21.734 1 94.75 228 ASN A N 1
ATOM 1772 C CA . ASN A 1 228 ? -5.973 5.48 22.578 1 94.75 228 ASN A CA 1
ATOM 1773 C C . ASN A 1 228 ? -7.25 5.473 21.734 1 94.75 228 ASN A C 1
ATOM 1775 O O . ASN A 1 228 ? -8.328 5.188 22.25 1 94.75 228 ASN A O 1
ATOM 1779 N N . LEU A 1 229 ? -7.148 5.816 20.469 1 95.06 229 LEU A N 1
ATOM 1780 C CA . LEU A 1 229 ? -8.305 5.855 19.578 1 95.06 229 LEU A CA 1
ATOM 1781 C C . LEU A 1 229 ? -8.68 4.453 19.109 1 95.06 229 LEU A C 1
ATOM 1783 O O . LEU A 1 229 ? -9.82 4.211 18.703 1 95.06 229 LEU A O 1
ATOM 1787 N N . LEU A 1 230 ? -7.676 3.58 19.078 1 96.38 230 LEU A N 1
ATOM 1788 C CA . LEU A 1 230 ? -7.902 2.217 18.625 1 96.38 230 LEU A CA 1
ATOM 1789 C C . LEU A 1 230 ? -8.625 1.393 19.688 1 96.38 230 LEU A C 1
ATOM 1791 O O . LEU A 1 230 ? -8.172 1.315 20.828 1 96.38 230 LEU A O 1
ATOM 1795 N N . LYS A 1 231 ? -9.758 0.884 19.406 1 90.94 231 LYS A N 1
ATOM 1796 C CA . LYS A 1 231 ? -10.555 0.098 20.344 1 90.94 231 LYS A CA 1
ATOM 1797 C C . LYS A 1 231 ? -10.266 -1.393 20.203 1 90.94 231 LYS A C 1
ATOM 1799 O O . LYS A 1 231 ? -10.422 -2.156 21.156 1 90.94 231 LYS A O 1
ATOM 1804 N N . ASN A 1 232 ? -9.844 -1.835 19.062 1 93 232 ASN A N 1
ATOM 1805 C CA . ASN A 1 232 ? -9.555 -3.229 18.75 1 93 232 ASN A CA 1
ATOM 1806 C C . ASN A 1 232 ? -8.125 -3.609 19.125 1 93 232 ASN A C 1
ATOM 1808 O O . ASN A 1 232 ? -7.172 -2.996 18.641 1 93 232 ASN A O 1
ATOM 1812 N N . LYS A 1 233 ? -7.945 -4.609 19.953 1 95.44 233 LYS A N 1
ATOM 1813 C CA . LYS A 1 233 ? -6.633 -5.031 20.438 1 95.44 233 LYS A CA 1
ATOM 1814 C C . LYS A 1 233 ? -5.734 -5.449 19.266 1 95.44 233 LYS A C 1
ATOM 1816 O O . LYS A 1 233 ? -4.527 -5.191 19.297 1 95.44 233 LYS A O 1
ATOM 1821 N N . ASN A 1 234 ? -6.316 -6.121 18.312 1 96.44 234 ASN A N 1
ATOM 1822 C CA . ASN A 1 234 ? -5.543 -6.531 17.141 1 96.44 234 ASN A CA 1
ATOM 1823 C C . ASN A 1 234 ? -4.91 -5.332 16.438 1 96.44 234 ASN A C 1
ATOM 1825 O O . ASN A 1 234 ? -3.727 -5.359 16.094 1 96.44 234 ASN A O 1
ATOM 1829 N N . ASN A 1 235 ? -5.715 -4.266 16.25 1 97.62 235 ASN A N 1
ATOM 1830 C CA . ASN A 1 235 ? -5.199 -3.057 15.602 1 97.62 235 ASN A CA 1
ATOM 1831 C C . ASN A 1 235 ? -4.145 -2.371 16.469 1 97.62 235 ASN A C 1
ATOM 1833 O O . ASN A 1 235 ? -3.178 -1.812 15.945 1 97.62 235 ASN A O 1
ATOM 1837 N N . GLN A 1 236 ? -4.309 -2.422 17.797 1 98 236 GLN A N 1
ATOM 1838 C CA . GLN A 1 236 ? -3.312 -1.869 18.719 1 98 236 GLN A CA 1
ATOM 1839 C C . GLN A 1 236 ? -1.984 -2.609 18.594 1 98 236 GLN A C 1
ATOM 1841 O O . GLN A 1 236 ? -0.919 -1.987 18.594 1 98 236 GLN A O 1
ATOM 1846 N N . ASP A 1 237 ? -2.08 -3.939 18.516 1 97.62 237 ASP A N 1
ATOM 1847 C CA . ASP A 1 237 ? -0.879 -4.762 18.391 1 97.62 237 ASP A CA 1
ATOM 1848 C C . ASP A 1 237 ? -0.126 -4.445 17.094 1 97.62 237 ASP A C 1
ATOM 1850 O O . ASP A 1 237 ? 1.1 -4.305 17.109 1 97.62 237 ASP A O 1
ATOM 1854 N N . ILE A 1 238 ? -0.84 -4.316 16 1 98.25 238 ILE A N 1
ATOM 1855 C CA . ILE A 1 238 ? -0.228 -3.977 14.727 1 98.25 238 ILE A CA 1
ATOM 1856 C C . ILE A 1 238 ? 0.419 -2.598 14.812 1 98.25 238 ILE A C 1
ATOM 1858 O O . ILE A 1 238 ? 1.583 -2.426 14.438 1 98.25 238 ILE A O 1
ATOM 1862 N N . TYR A 1 239 ? -0.383 -1.604 15.336 1 98.56 239 TYR A N 1
ATOM 1863 C CA . TYR A 1 239 ? 0.104 -0.232 15.438 1 98.56 239 TYR A CA 1
ATOM 1864 C C . TYR A 1 239 ? 1.394 -0.172 16.25 1 98.56 239 TYR A C 1
ATOM 1866 O O . TYR A 1 239 ? 2.369 0.457 15.828 1 98.56 239 TYR A O 1
ATOM 1874 N N . SER A 1 240 ? 1.382 -0.876 17.375 1 97.81 240 SER A N 1
ATOM 1875 C CA . SER A 1 240 ? 2.525 -0.849 18.281 1 97.81 240 SER A CA 1
ATOM 1876 C C . SER A 1 240 ? 3.746 -1.51 17.656 1 97.81 240 SER A C 1
ATOM 1878 O O . SER A 1 240 ? 4.848 -0.961 17.703 1 97.81 240 SER A O 1
ATOM 1880 N N . LEU A 1 241 ? 3.557 -2.635 17.078 1 98 241 LEU A N 1
ATOM 1881 C CA . LEU A 1 241 ? 4.664 -3.381 16.484 1 98 241 LEU A CA 1
ATOM 1882 C C . LEU A 1 241 ? 5.297 -2.604 15.336 1 98 241 LEU A C 1
ATOM 1884 O O . LEU A 1 241 ? 6.512 -2.396 15.312 1 98 241 LEU A O 1
ATOM 1888 N N . LEU A 1 242 ? 4.484 -2.127 14.359 1 98.25 242 LEU A N 1
ATOM 1889 C CA . LEU A 1 242 ? 5.012 -1.438 13.188 1 98.25 242 LEU A CA 1
ATOM 1890 C C . LEU A 1 242 ? 5.629 -0.097 13.578 1 98.25 242 LEU A C 1
ATOM 1892 O O . LEU A 1 242 ? 6.664 0.294 13.031 1 98.25 242 LEU A O 1
ATOM 1896 N N . SER A 1 243 ? 4.98 0.625 14.531 1 97.69 243 SER A N 1
ATOM 1897 C CA . SER A 1 243 ? 5.559 1.881 14.992 1 97.69 243 SER A CA 1
ATOM 1898 C C . SER A 1 243 ? 6.926 1.658 15.625 1 97.69 243 SER A C 1
ATOM 1900 O O . SER A 1 243 ? 7.871 2.404 15.359 1 97.69 243 SER A O 1
ATOM 1902 N N . LYS A 1 244 ? 6.996 0.636 16.469 1 96.88 244 LYS A N 1
ATOM 1903 C CA . LYS A 1 244 ? 8.266 0.311 17.125 1 96.88 244 LYS A CA 1
ATOM 1904 C C . LYS A 1 244 ? 9.352 0.01 16.094 1 96.88 244 LYS A C 1
ATOM 1906 O O . LYS A 1 244 ? 10.461 0.539 16.188 1 96.88 244 LYS A O 1
ATOM 1911 N N . LEU A 1 245 ? 9.062 -0.802 15.156 1 97.19 245 LEU A N 1
ATOM 1912 C CA . LEU A 1 245 ? 10.047 -1.252 14.172 1 97.19 245 LEU A CA 1
ATOM 1913 C C . LEU A 1 245 ? 10.461 -0.107 13.258 1 97.19 245 LEU A C 1
ATOM 1915 O O . LEU A 1 245 ? 11.633 -0.007 12.875 1 97.19 245 LEU A O 1
ATOM 1919 N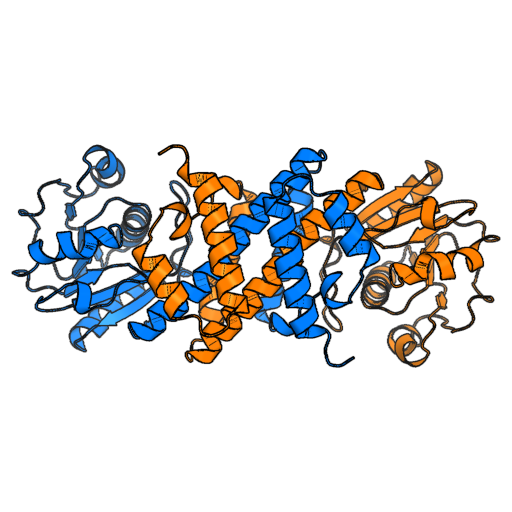 N . ILE A 1 246 ? 9.508 0.758 12.859 1 97.06 246 ILE A N 1
ATOM 1920 C CA . ILE A 1 246 ? 9.844 1.945 12.078 1 97.06 246 ILE A CA 1
ATOM 1921 C C . ILE A 1 246 ? 10.789 2.84 12.883 1 97.06 246 ILE A C 1
ATOM 1923 O O . ILE A 1 246 ? 11.797 3.32 12.367 1 97.06 246 ILE A O 1
ATOM 1927 N N . GLY A 1 247 ? 10.43 3.076 14.164 1 95.75 247 GLY A N 1
ATOM 1928 C CA . GLY A 1 247 ? 11.305 3.857 15.023 1 95.75 247 GLY A CA 1
ATOM 1929 C C . GLY A 1 247 ? 12.711 3.301 15.102 1 95.75 247 GLY A C 1
ATOM 1930 O O . GLY A 1 247 ? 13.688 4.055 15.031 1 95.75 247 GLY A O 1
ATOM 1931 N N . GLU A 1 248 ? 12.859 1.976 15.273 1 94.25 248 GLU A N 1
ATOM 1932 C CA . GLU A 1 248 ? 14.156 1.309 15.359 1 94.25 248 GLU A CA 1
ATOM 1933 C C . GLU A 1 248 ? 14.945 1.46 14.062 1 94.25 248 GLU A C 1
ATOM 1935 O O . GLU A 1 248 ? 16.156 1.671 14.094 1 94.25 248 GLU A O 1
ATOM 1940 N N . LYS A 1 249 ? 14.234 1.335 12.969 1 93.12 249 LYS A N 1
ATOM 1941 C CA . LYS A 1 249 ? 14.891 1.368 11.672 1 93.12 249 LYS A CA 1
ATOM 1942 C C . LYS A 1 249 ? 15.406 2.768 11.352 1 93.12 249 LYS A C 1
ATOM 1944 O O . LYS A 1 249 ? 16.484 2.92 10.766 1 93.12 249 LYS A O 1
ATOM 1949 N N . TYR A 1 250 ? 14.719 3.812 11.766 1 89.94 250 TYR A N 1
ATOM 1950 C CA . TYR A 1 250 ? 15.055 5.172 11.344 1 89.94 250 TYR A CA 1
ATOM 1951 C C . TYR A 1 250 ? 15.617 5.977 12.508 1 89.94 250 TYR A C 1
ATOM 1953 O O . TYR A 1 250 ? 16.141 7.078 12.32 1 89.94 250 TYR A O 1
ATOM 1961 N N . GLY A 1 251 ? 15.297 5.652 13.945 1 73 251 GLY A N 1
ATOM 1962 C CA . GLY A 1 251 ? 15.703 6.387 15.133 1 73 251 GLY A CA 1
ATOM 1963 C C . GLY A 1 251 ? 17.188 6.289 15.414 1 73 251 GLY A C 1
ATOM 1964 O O . GLY A 1 251 ? 17.734 7.062 16.203 1 73 251 GLY A O 1
ATOM 1965 N N . GLN A 1 252 ? 17.984 5.055 15.344 1 53.09 252 GLN A N 1
ATOM 1966 C CA . GLN A 1 252 ? 19.156 5.07 16.203 1 53.09 252 GLN A CA 1
ATOM 1967 C C . GLN A 1 252 ? 20.047 6.27 15.898 1 53.09 252 GLN A C 1
ATOM 1969 O O . GLN A 1 252 ? 21.094 6.445 16.516 1 53.09 252 GLN A O 1
ATOM 1974 N N . LYS A 1 253 ? 20.188 6.812 14.789 1 38.94 253 LYS A N 1
ATOM 1975 C CA . LYS A 1 253 ? 21.297 7.75 14.844 1 38.94 253 LYS A CA 1
ATOM 1976 C C . LYS A 1 253 ? 20.938 8.984 15.672 1 38.94 253 LYS A C 1
ATOM 1978 O O . LYS A 1 253 ? 20.656 10.047 15.117 1 38.94 253 LYS A O 1
ATOM 1983 N N . LEU A 1 254 ? 19.922 8.781 16.547 1 28.61 254 LEU A N 1
ATOM 1984 C CA . LEU A 1 254 ? 20.047 9.992 17.344 1 28.61 254 LEU A CA 1
ATOM 1985 C C . LEU A 1 254 ? 21.422 10.039 18.031 1 28.61 254 LEU A C 1
ATOM 1987 O O . LEU A 1 254 ? 21.906 9.016 18.5 1 28.61 254 LEU A O 1
ATOM 1991 N N . MET B 1 1 ? -6.789 39.781 -2.748 1 92.19 1 MET B N 1
ATOM 1992 C CA . MET B 1 1 ? -5.641 38.906 -2.514 1 92.19 1 MET B CA 1
ATOM 1993 C C . MET B 1 1 ? -5.594 38.438 -1.06 1 92.19 1 MET B C 1
ATOM 1995 O O . MET B 1 1 ? -5.875 39.219 -0.148 1 92.19 1 MET B O 1
ATOM 1999 N N . ILE B 1 2 ? -5.406 37.188 -0.814 1 97.62 2 ILE B N 1
ATOM 2000 C CA . ILE B 1 2 ? -5.297 36.656 0.534 1 97.62 2 ILE B CA 1
ATOM 2001 C C . ILE B 1 2 ? -3.838 36.688 0.986 1 97.62 2 ILE B C 1
ATOM 2003 O O . ILE B 1 2 ? -2.973 36.062 0.354 1 97.62 2 ILE B O 1
ATOM 2007 N N . SER B 1 3 ? -3.594 37.438 2.027 1 98.5 3 SER B N 1
ATOM 2008 C CA . SER B 1 3 ? -2.227 37.531 2.531 1 98.5 3 SER B CA 1
ATOM 2009 C C . SER B 1 3 ? -1.943 36.438 3.557 1 98.5 3 SER B C 1
ATOM 2011 O O . SER B 1 3 ? -2.793 36.125 4.395 1 98.5 3 SER B O 1
ATOM 2013 N N . ILE B 1 4 ? -0.696 35.812 3.455 1 98.69 4 ILE B N 1
ATOM 2014 C CA . ILE B 1 4 ? -0.356 34.688 4.324 1 98.69 4 ILE B CA 1
ATOM 2015 C C . ILE B 1 4 ? 1.032 34.906 4.922 1 98.69 4 ILE B C 1
ATOM 2017 O O . ILE B 1 4 ? 1.952 35.344 4.23 1 98.69 4 ILE B O 1
ATOM 2021 N N . VAL B 1 5 ? 1.181 34.688 6.172 1 98.69 5 VAL B N 1
ATOM 2022 C CA . VAL B 1 5 ? 2.471 34.5 6.816 1 98.69 5 VAL B CA 1
ATOM 2023 C C . VAL B 1 5 ? 2.633 33.031 7.18 1 98.69 5 VAL B C 1
ATOM 2025 O O . VAL B 1 5 ? 1.746 32.438 7.797 1 98.69 5 VAL B O 1
ATOM 2028 N N . LEU B 1 6 ? 3.705 32.438 6.766 1 98.69 6 LEU B N 1
ATOM 2029 C CA . LEU B 1 6 ? 3.994 31.031 7.008 1 98.69 6 LEU B CA 1
ATOM 2030 C C . LEU B 1 6 ? 5.035 30.859 8.109 1 98.69 6 LEU B C 1
ATOM 2032 O O . LEU B 1 6 ? 6.102 31.484 8.055 1 98.69 6 LEU B O 1
ATOM 2036 N N . LEU B 1 7 ? 4.688 30.156 9.133 1 98.5 7 LEU B N 1
ATOM 2037 C CA . LEU B 1 7 ? 5.602 29.859 10.227 1 98.5 7 LEU B CA 1
ATOM 2038 C C . LEU B 1 7 ? 6.043 28.391 10.188 1 98.5 7 LEU B C 1
ATOM 2040 O O . LEU B 1 7 ? 5.258 27.5 10.5 1 98.5 7 LEU B O 1
ATOM 2044 N N . GLY B 1 8 ? 7.281 28.141 9.914 1 97.5 8 GLY B N 1
ATOM 2045 C CA . GLY B 1 8 ? 7.84 26.812 9.734 1 97.5 8 GLY B CA 1
ATOM 2046 C C . GLY B 1 8 ? 8.602 26.656 8.438 1 97.5 8 GLY B C 1
ATOM 2047 O O . GLY B 1 8 ? 8.328 27.359 7.461 1 97.5 8 GLY B O 1
ATOM 2048 N N . THR B 1 9 ? 9.562 25.719 8.43 1 96.06 9 THR B N 1
ATOM 2049 C CA . THR B 1 9 ? 10.414 25.547 7.262 1 96.06 9 THR B CA 1
ATOM 2050 C C . THR B 1 9 ? 10.531 24.062 6.895 1 96.06 9 THR B C 1
ATOM 2052 O O . THR B 1 9 ? 11.438 23.672 6.148 1 96.06 9 THR B O 1
ATOM 2055 N N . GLY B 1 10 ? 9.672 23.203 7.457 1 93.56 10 GLY B N 1
ATOM 2056 C CA . GLY B 1 10 ? 9.719 21.781 7.16 1 93.56 10 GLY B CA 1
ATOM 2057 C C . GLY B 1 10 ? 9.148 21.438 5.797 1 93.56 10 GLY B C 1
ATOM 2058 O O . GLY B 1 10 ? 8.914 22.328 4.977 1 93.56 10 GLY B O 1
ATOM 2059 N N . ASN B 1 11 ? 8.984 20.156 5.547 1 92.38 11 ASN B N 1
ATOM 2060 C CA . ASN B 1 11 ? 8.523 19.688 4.25 1 92.38 11 ASN B CA 1
ATOM 2061 C C . ASN B 1 11 ? 7.133 20.219 3.918 1 92.38 11 ASN B C 1
ATOM 2063 O O . ASN B 1 11 ? 6.887 20.672 2.795 1 92.38 11 ASN B O 1
ATOM 2067 N N . VAL B 1 12 ? 6.258 20.203 4.902 1 95.44 12 VAL B N 1
ATOM 2068 C CA . VAL B 1 12 ? 4.91 20.719 4.668 1 95.44 12 VAL B CA 1
ATOM 2069 C C . VAL B 1 12 ? 4.965 22.203 4.312 1 95.44 12 VAL B C 1
ATOM 2071 O O . VAL B 1 12 ? 4.328 22.641 3.354 1 95.44 12 VAL B O 1
ATOM 2074 N N . ALA B 1 13 ? 5.723 22.953 5.07 1 96.62 13 ALA B N 1
ATOM 2075 C CA . ALA B 1 13 ? 5.871 24.375 4.832 1 96.62 13 ALA B CA 1
ATOM 2076 C C . ALA B 1 13 ? 6.387 24.656 3.42 1 96.62 13 ALA B C 1
ATOM 2078 O O . ALA B 1 13 ? 5.836 25.484 2.697 1 96.62 13 ALA B O 1
ATOM 2079 N N . LYS B 1 14 ? 7.406 23.953 3.039 1 95.38 14 LYS B N 1
ATOM 2080 C CA . LYS B 1 14 ? 8.023 24.141 1.732 1 95.38 14 LYS B CA 1
ATOM 2081 C C . LYS B 1 14 ? 7.039 23.859 0.607 1 95.38 14 LYS B C 1
ATOM 2083 O O . LYS B 1 14 ? 6.93 24.625 -0.347 1 95.38 14 LYS B O 1
ATOM 2088 N N . HIS B 1 15 ? 6.301 22.781 0.722 1 95.31 15 HIS B N 1
ATOM 2089 C CA . HIS B 1 15 ? 5.367 22.391 -0.331 1 95.31 15 HIS B CA 1
ATOM 2090 C C . HIS B 1 15 ? 4.188 23.359 -0.399 1 95.31 15 HIS B C 1
ATOM 2092 O O . HIS B 1 15 ? 3.746 23.719 -1.489 1 95.31 15 HIS B O 1
ATOM 2098 N N . LEU B 1 16 ? 3.668 23.719 0.744 1 97 16 LEU B N 1
ATOM 2099 C CA . LEU B 1 16 ? 2.586 24.703 0.761 1 97 16 LEU B CA 1
ATOM 2100 C C . LEU B 1 16 ? 3.045 26.031 0.17 1 97 16 LEU B C 1
ATOM 2102 O O . LEU B 1 16 ? 2.338 26.625 -0.642 1 97 16 LEU B O 1
ATOM 2106 N N . PHE B 1 17 ? 4.23 26.438 0.546 1 96.81 17 PHE B N 1
ATOM 2107 C CA . PHE B 1 17 ? 4.809 27.672 0.028 1 96.81 17 PHE B CA 1
ATOM 2108 C C . PHE B 1 17 ? 4.863 27.656 -1.494 1 96.81 17 PHE B C 1
ATOM 2110 O O . PHE B 1 17 ? 4.414 28.594 -2.152 1 96.81 17 PHE B O 1
ATOM 2117 N N . ASP B 1 18 ? 5.402 26.547 -2.025 1 95.38 18 ASP B N 1
ATOM 2118 C CA . ASP B 1 18 ? 5.52 26.406 -3.475 1 95.38 18 ASP B CA 1
ATOM 2119 C C . ASP B 1 18 ? 4.148 26.422 -4.145 1 95.38 18 ASP B C 1
ATOM 2121 O O . ASP B 1 18 ? 3.979 27.016 -5.215 1 95.38 18 ASP B O 1
ATOM 2125 N N . ALA B 1 19 ? 3.195 25.781 -3.555 1 95.69 19 ALA B N 1
ATOM 2126 C CA . ALA B 1 19 ? 1.839 25.766 -4.094 1 95.69 19 ALA B CA 1
ATOM 2127 C C . ALA B 1 19 ? 1.224 27.156 -4.102 1 95.69 19 ALA B C 1
ATOM 2129 O O . ALA B 1 19 ? 0.539 27.531 -5.051 1 95.69 19 ALA B O 1
ATOM 2130 N N . PHE B 1 20 ? 1.473 27.969 -3.037 1 97.25 20 PHE B N 1
ATOM 2131 C CA . PHE B 1 20 ? 0.898 29.297 -2.895 1 97.25 20 PHE B CA 1
ATOM 2132 C C . PHE B 1 20 ? 1.546 30.281 -3.871 1 97.25 20 PHE B C 1
ATOM 2134 O O . PHE B 1 20 ? 0.878 31.172 -4.406 1 97.25 20 PHE B O 1
ATOM 2141 N N . LEU B 1 21 ? 2.828 30.156 -4.109 1 94.5 21 LEU B N 1
ATOM 2142 C CA . LEU B 1 21 ? 3.551 31.062 -4.992 1 94.5 21 LEU B CA 1
ATOM 2143 C C . LEU B 1 21 ? 3.006 30.984 -6.414 1 94.5 21 LEU B C 1
ATOM 2145 O O . LEU B 1 21 ? 3.096 31.953 -7.172 1 94.5 21 LEU B O 1
ATOM 2149 N N . GLY B 1 22 ? 2.426 29.922 -6.75 1 89.94 22 GLY B N 1
ATOM 2150 C CA . GLY B 1 22 ? 1.917 29.719 -8.094 1 89.94 22 GLY B CA 1
ATOM 2151 C C . GLY B 1 22 ? 0.542 30.328 -8.305 1 89.94 22 GLY B C 1
ATOM 2152 O O . GLY B 1 22 ? -0.022 30.234 -9.398 1 89.94 22 GLY B O 1
ATOM 2153 N N . VAL B 1 23 ? 0.063 31 -7.281 1 96.31 23 VAL B N 1
ATOM 2154 C CA . VAL B 1 23 ? -1.308 31.5 -7.352 1 96.31 23 VAL B CA 1
ATOM 2155 C C . VAL B 1 23 ? -1.318 33 -7.172 1 96.31 23 VAL B C 1
ATOM 2157 O O . VAL B 1 23 ? -0.955 33.531 -6.113 1 96.31 23 VAL B O 1
ATOM 2160 N N . ASP B 1 24 ? -1.886 33.781 -8.07 1 96.06 24 ASP B N 1
ATOM 2161 C CA . ASP B 1 24 ? -1.853 35.219 -8.086 1 96.06 24 ASP B CA 1
ATOM 2162 C C . ASP B 1 24 ? -2.713 35.812 -6.965 1 96.06 24 ASP B C 1
ATOM 2164 O O . ASP B 1 24 ? -2.422 36.875 -6.445 1 96.06 24 ASP B O 1
ATOM 2168 N N . GLU B 1 25 ? -3.742 35.062 -6.641 1 97.94 25 GLU B N 1
ATOM 2169 C CA . GLU B 1 25 ? -4.695 35.562 -5.648 1 97.94 25 GLU B CA 1
ATOM 2170 C C . GLU B 1 25 ? -4.121 35.469 -4.238 1 97.94 25 GLU B C 1
ATOM 2172 O O . GLU B 1 25 ? -4.723 35.969 -3.283 1 97.94 25 GLU B O 1
ATOM 2177 N N . ILE B 1 26 ? -2.947 34.875 -4.086 1 98.19 26 ILE B N 1
ATOM 2178 C CA . ILE B 1 26 ? -2.328 34.719 -2.775 1 98.19 26 ILE B CA 1
ATOM 2179 C C . ILE B 1 26 ? -1.084 35.594 -2.666 1 98.19 26 ILE B C 1
ATOM 2181 O O . ILE B 1 26 ? -0.274 35.625 -3.594 1 98.19 26 ILE B O 1
ATOM 2185 N N . ASN B 1 27 ? -0.983 36.281 -1.608 1 97.75 27 ASN B N 1
ATOM 2186 C CA . ASN B 1 27 ? 0.181 37.125 -1.321 1 97.75 27 ASN B CA 1
ATOM 2187 C C . ASN B 1 27 ? 0.965 36.594 -0.123 1 97.75 27 ASN B C 1
ATOM 2189 O O . ASN B 1 27 ? 0.619 36.875 1.024 1 97.75 27 ASN B O 1
ATOM 2193 N N . MET B 1 28 ? 2.021 35.812 -0.367 1 97.94 28 MET B N 1
ATOM 2194 C CA . MET B 1 28 ? 2.91 35.375 0.705 1 97.94 28 MET B CA 1
ATOM 2195 C C . MET B 1 28 ? 3.73 36.562 1.244 1 97.94 28 MET B C 1
ATOM 2197 O O . MET B 1 28 ? 4.559 37.125 0.529 1 97.94 28 MET B O 1
ATOM 2201 N N . LEU B 1 29 ? 3.59 36.812 2.473 1 98 29 LEU B N 1
ATOM 2202 C CA . LEU B 1 29 ? 4.168 38.062 3.021 1 98 29 LEU B CA 1
ATOM 2203 C C . LEU B 1 29 ? 5.492 37.75 3.715 1 98 29 LEU B C 1
ATOM 2205 O O . LEU B 1 29 ? 6.391 38.594 3.719 1 98 29 LEU B O 1
ATOM 2209 N N . GLN B 1 30 ? 5.492 36.625 4.352 1 98.06 30 GLN B N 1
ATOM 2210 C CA . GLN B 1 30 ? 6.621 36.375 5.234 1 98.06 30 GLN B CA 1
ATOM 2211 C C . GLN B 1 30 ? 6.703 34.875 5.582 1 98.06 30 GLN B C 1
ATOM 2213 O O . GLN B 1 30 ? 5.68 34.188 5.664 1 98.06 30 GLN B O 1
ATOM 2218 N N . VAL B 1 31 ? 7.914 34.375 5.664 1 98.44 31 VAL B N 1
ATOM 2219 C CA . VAL B 1 31 ? 8.164 33.062 6.238 1 98.44 31 VAL B CA 1
ATOM 2220 C C . VAL B 1 31 ? 9.078 33.188 7.457 1 98.44 31 VAL B C 1
ATOM 2222 O O . VAL B 1 31 ? 10.125 33.844 7.391 1 98.44 31 VAL B O 1
ATOM 2225 N N . ILE B 1 32 ? 8.656 32.656 8.539 1 97.94 32 ILE B N 1
ATOM 2226 C CA . ILE B 1 32 ? 9.438 32.688 9.773 1 97.94 32 ILE B CA 1
ATOM 2227 C C . ILE B 1 32 ? 9.781 31.25 10.188 1 97.94 32 ILE B C 1
ATOM 2229 O O . ILE B 1 32 ? 8.922 30.359 10.164 1 97.94 32 ILE B O 1
ATOM 2233 N N . GLY B 1 33 ? 11.016 30.953 10.469 1 96.25 33 GLY B N 1
ATOM 2234 C CA . GLY B 1 33 ? 11.477 29.656 10.93 1 96.25 33 GLY B CA 1
ATOM 2235 C C . GLY B 1 33 ? 12.602 29.75 11.945 1 96.25 33 GLY B C 1
ATOM 2236 O O . GLY B 1 33 ? 13.289 30.766 12.023 1 96.25 33 GLY B O 1
ATOM 2237 N N . ARG B 1 34 ? 12.805 28.719 12.703 1 92.38 34 ARG B N 1
ATOM 2238 C CA . ARG B 1 34 ? 13.797 28.734 13.781 1 92.38 34 ARG B CA 1
ATOM 2239 C C . ARG B 1 34 ? 15.203 28.562 13.234 1 92.38 34 ARG B C 1
ATOM 2241 O O . ARG B 1 34 ? 16.172 29.078 13.812 1 92.38 34 ARG B O 1
ATOM 2248 N N . ASN B 1 35 ? 15.289 27.828 12.117 1 90.25 35 ASN B N 1
ATOM 2249 C CA . ASN B 1 35 ? 16.594 27.516 11.547 1 90.25 35 ASN B CA 1
ATOM 2250 C C . ASN B 1 35 ? 16.875 28.359 10.305 1 90.25 35 ASN B C 1
ATOM 2252 O O . ASN B 1 35 ? 16.25 28.156 9.258 1 90.25 35 ASN B O 1
ATOM 2256 N N . GLU B 1 36 ? 17.938 29.141 10.352 1 89.94 36 GLU B N 1
ATOM 2257 C CA . GLU B 1 36 ? 18.297 30.031 9.25 1 89.94 36 GLU B CA 1
ATOM 2258 C C . GLU B 1 36 ? 18.625 29.25 7.984 1 89.94 36 GLU B C 1
ATOM 2260 O O . GLU B 1 36 ? 18.297 29.672 6.875 1 89.94 36 GLU B O 1
ATOM 2265 N N . GLY B 1 37 ? 19.297 28.188 8.18 1 91.5 37 GLY B N 1
ATOM 2266 C CA . GLY B 1 37 ? 19.672 27.359 7.039 1 91.5 37 GLY B CA 1
ATOM 2267 C C . GLY B 1 37 ? 18.469 26.844 6.258 1 91.5 37 GLY B C 1
ATOM 2268 O O . GLY B 1 37 ? 18.516 26.797 5.027 1 91.5 37 GLY B O 1
ATOM 2269 N N . HIS B 1 38 ? 17.422 26.578 6.938 1 91.88 38 HIS B N 1
ATOM 2270 C CA . HIS B 1 38 ? 16.25 26 6.301 1 91.88 38 HIS B CA 1
ATOM 2271 C C . HIS B 1 38 ? 15.438 27.078 5.578 1 91.88 38 HIS B C 1
ATOM 2273 O O . HIS B 1 38 ? 14.547 26.766 4.789 1 91.88 38 HIS B O 1
ATOM 2279 N N . LEU B 1 39 ? 15.766 28.359 5.852 1 95.19 39 LEU B N 1
ATOM 2280 C CA . LEU B 1 39 ? 15.039 29.453 5.23 1 95.19 39 LEU B CA 1
ATOM 2281 C C . LEU B 1 39 ? 15.531 29.703 3.809 1 95.19 39 LEU B C 1
ATOM 2283 O O . LEU B 1 39 ? 14.906 30.453 3.053 1 95.19 39 LEU B O 1
ATOM 2287 N N . ALA B 1 40 ? 16.547 29.047 3.434 1 93.88 40 ALA B N 1
ATOM 2288 C CA . ALA B 1 40 ? 17.156 29.234 2.121 1 93.88 40 ALA B CA 1
ATOM 2289 C C . ALA B 1 40 ? 16.156 28.984 1.002 1 93.88 40 ALA B C 1
ATOM 2291 O O . ALA B 1 40 ? 16.172 29.672 -0.023 1 93.88 40 ALA B O 1
ATOM 2292 N N . HIS B 1 41 ? 15.266 28.062 1.191 1 93.81 41 HIS B N 1
ATOM 2293 C CA . HIS B 1 41 ? 14.273 27.688 0.197 1 93.81 41 HIS B CA 1
ATOM 2294 C C . HIS B 1 41 ? 13.328 28.844 -0.099 1 93.81 41 HIS B C 1
ATOM 2296 O O . HIS B 1 41 ? 12.758 28.922 -1.189 1 93.81 41 HIS B O 1
ATOM 2302 N N . PHE B 1 42 ? 13.203 29.797 0.839 1 96.19 42 PHE B N 1
ATOM 2303 C CA . PHE B 1 42 ? 12.172 30.828 0.793 1 96.19 42 PHE B CA 1
ATOM 2304 C C . PHE B 1 42 ? 12.789 32.188 0.518 1 96.19 42 PHE B C 1
ATOM 2306 O O . PHE B 1 42 ? 12.125 33.094 -0.025 1 96.19 42 PHE B O 1
ATOM 2313 N N . LYS B 1 43 ? 13.961 32.5 0.93 1 93.75 43 LYS B N 1
ATOM 2314 C CA . LYS B 1 43 ? 14.609 33.812 1.098 1 93.75 43 LYS B CA 1
ATOM 2315 C C . LYS B 1 43 ? 14.633 34.594 -0.215 1 93.75 43 LYS B C 1
ATOM 2317 O O . LYS B 1 43 ? 14.523 35.812 -0.217 1 93.75 43 LYS B O 1
ATOM 2322 N N . ASP B 1 44 ? 14.758 33.969 -1.301 1 92.62 44 ASP B N 1
ATOM 2323 C CA . ASP B 1 44 ? 14.867 34.656 -2.568 1 92.62 44 ASP B CA 1
ATOM 2324 C C . ASP B 1 44 ? 13.484 35.062 -3.096 1 92.62 44 ASP B C 1
ATOM 2326 O O . ASP B 1 44 ? 13.383 35.875 -4.031 1 92.62 44 ASP B O 1
ATOM 2330 N N . LYS B 1 45 ? 12.453 34.75 -2.369 1 95.38 45 LYS B N 1
ATOM 2331 C CA . LYS B 1 45 ? 11.117 34.969 -2.914 1 95.38 45 LYS B CA 1
ATOM 2332 C C . LYS B 1 45 ? 10.273 35.844 -2.006 1 95.38 45 LYS B C 1
ATOM 2334 O O . LYS B 1 45 ? 9.477 36.656 -2.486 1 95.38 45 LYS B O 1
ATOM 2339 N N . VAL B 1 46 ? 10.469 35.656 -0.735 1 97.06 46 VAL B N 1
ATOM 2340 C CA . VAL B 1 46 ? 9.695 36.438 0.236 1 97.06 46 VAL B CA 1
ATOM 2341 C C . VAL B 1 46 ? 10.578 36.812 1.416 1 97.06 46 VAL B C 1
ATOM 2343 O O . VAL B 1 46 ? 11.617 36.188 1.648 1 97.06 46 VAL B O 1
ATOM 2346 N N . PRO B 1 47 ? 10.164 37.906 2.182 1 97.5 47 PRO B N 1
ATOM 2347 C CA . PRO B 1 47 ? 10.883 38.188 3.424 1 97.5 47 PRO B CA 1
ATOM 2348 C C . PRO B 1 47 ? 10.898 37 4.387 1 97.5 47 PRO B C 1
ATOM 2350 O O . PRO B 1 47 ? 9.883 36.344 4.551 1 97.5 47 PRO B O 1
ATOM 2353 N N . THR B 1 48 ? 12.047 36.719 4.922 1 97.88 48 THR B N 1
ATOM 2354 C CA . THR B 1 48 ? 12.195 35.625 5.879 1 97.88 48 THR B CA 1
ATOM 2355 C C . THR B 1 48 ? 12.789 36.156 7.191 1 97.88 48 THR B C 1
ATOM 2357 O O . THR B 1 48 ? 13.266 37.281 7.262 1 97.88 48 THR B O 1
ATOM 2360 N N . GLY B 1 49 ? 12.695 35.375 8.234 1 96.44 49 GLY B N 1
ATOM 2361 C CA . GLY B 1 49 ? 13.289 35.75 9.516 1 96.44 49 GLY B CA 1
ATOM 2362 C C . GLY B 1 49 ? 13.227 34.625 10.531 1 96.44 49 GLY B C 1
ATOM 2363 O O . GLY B 1 49 ? 12.539 33.625 10.32 1 96.44 49 GLY B O 1
ATOM 2364 N N . THR B 1 50 ? 13.977 34.812 11.609 1 96.81 50 THR B N 1
ATOM 2365 C CA . THR B 1 50 ? 14 33.812 12.68 1 96.81 50 THR B CA 1
ATOM 2366 C C . THR B 1 50 ? 13.375 34.375 13.953 1 96.81 50 THR B C 1
ATOM 2368 O O . THR B 1 50 ? 13.25 33.656 14.953 1 96.81 50 THR B O 1
ATOM 2371 N N . ASP B 1 51 ? 12.969 35.594 13.922 1 96.44 51 ASP B N 1
ATOM 2372 C CA . ASP B 1 51 ? 12.406 36.281 15.086 1 96.44 51 ASP B CA 1
ATOM 2373 C C . ASP B 1 51 ? 10.883 36.188 15.078 1 96.44 51 ASP B C 1
ATOM 2375 O O . ASP B 1 51 ? 10.219 36.938 14.359 1 96.44 51 ASP B O 1
ATOM 2379 N N . PHE B 1 52 ? 10.289 35.438 15.93 1 96.69 52 PHE B N 1
ATOM 2380 C CA . PHE B 1 52 ? 8.859 35.188 15.977 1 96.69 52 PHE B CA 1
ATOM 2381 C C . PHE B 1 52 ? 8.117 36.375 16.562 1 96.69 52 PHE B C 1
ATOM 2383 O O . PHE B 1 52 ? 6.883 36.406 16.516 1 96.69 52 PHE B O 1
ATOM 2390 N N . THR B 1 53 ? 8.797 37.344 17.031 1 95.75 53 THR B N 1
ATOM 2391 C CA . THR B 1 53 ? 8.148 38.562 17.562 1 95.75 53 THR B CA 1
ATOM 2392 C C . THR B 1 53 ? 7.941 39.594 16.453 1 95.75 53 THR B C 1
ATOM 2394 O O . THR B 1 53 ? 7.297 40.625 16.672 1 95.75 53 THR B O 1
ATOM 2397 N N . GLN B 1 54 ? 8.438 39.344 15.305 1 96.44 54 GLN B N 1
ATOM 2398 C CA . GLN B 1 54 ? 8.344 40.281 14.188 1 96.44 54 GLN B CA 1
ATOM 2399 C C . GLN B 1 54 ? 7.488 39.719 13.062 1 96.44 54 GLN B C 1
ATOM 2401 O O . GLN B 1 54 ? 7.887 39.75 11.898 1 96.44 54 GLN B O 1
ATOM 2406 N N . ILE B 1 55 ? 6.383 39.188 13.398 1 97.56 55 ILE B N 1
ATOM 2407 C CA . ILE B 1 55 ? 5.473 38.625 12.414 1 97.56 55 ILE B CA 1
ATOM 2408 C C . ILE B 1 55 ? 4.617 39.719 11.789 1 97.56 55 ILE B C 1
ATOM 2410 O O . ILE B 1 55 ? 3.984 40.5 12.5 1 97.56 55 ILE B O 1
ATOM 2414 N N . ALA B 1 56 ? 4.59 39.812 10.5 1 97.75 56 ALA B N 1
ATOM 2415 C CA . ALA B 1 56 ? 3.811 40.812 9.773 1 97.75 56 ALA B CA 1
ATOM 2416 C C . ALA B 1 56 ? 2.314 40.562 9.93 1 97.75 56 ALA B C 1
ATOM 2418 O O . ALA B 1 56 ? 1.898 39.438 10.258 1 97.75 56 ALA B O 1
ATOM 2419 N N . ASP B 1 57 ? 1.497 41.594 9.758 1 97.75 57 ASP B N 1
ATOM 2420 C CA . ASP B 1 57 ? 0.046 41.438 9.773 1 97.75 57 ASP B CA 1
ATOM 2421 C C . ASP B 1 57 ? -0.448 40.812 8.469 1 97.75 57 ASP B C 1
ATOM 2423 O O . ASP B 1 57 ? -0.032 41.219 7.387 1 97.75 57 ASP B O 1
ATOM 2427 N N . ALA B 1 58 ? -1.28 39.812 8.617 1 98.25 58 ALA B N 1
ATOM 2428 C CA . ALA B 1 58 ? -1.797 39.094 7.457 1 98.25 58 ALA B CA 1
ATOM 2429 C C . ALA B 1 58 ? -3.225 38.625 7.707 1 98.25 58 ALA B C 1
ATOM 2431 O O . ALA B 1 58 ? -3.729 38.688 8.828 1 98.25 58 ALA B O 1
ATOM 2432 N N . ASP B 1 59 ? -3.891 38.156 6.629 1 98.31 59 ASP B N 1
ATOM 2433 C CA . ASP B 1 59 ? -5.211 37.562 6.754 1 98.31 59 ASP B CA 1
ATOM 2434 C C . ASP B 1 59 ? -5.121 36.188 7.438 1 98.31 59 ASP B C 1
ATOM 2436 O O . ASP B 1 59 ? -6.004 35.812 8.211 1 98.31 59 ASP B O 1
ATOM 2440 N N . ILE B 1 60 ? -4.082 35.438 7.098 1 98.69 60 ILE B N 1
ATOM 2441 C CA . ILE B 1 60 ? -3.924 34.062 7.586 1 98.69 60 ILE B CA 1
ATOM 2442 C C . ILE B 1 60 ? -2.498 33.875 8.094 1 98.69 60 ILE B C 1
ATOM 2444 O O . ILE B 1 60 ? -1.533 34.25 7.434 1 98.69 60 ILE B O 1
ATOM 2448 N N . TYR B 1 61 ? -2.346 33.344 9.227 1 98.69 61 TYR B N 1
ATOM 2449 C CA . TYR B 1 61 ? -1.093 32.875 9.805 1 98.69 61 TYR B CA 1
ATOM 2450 C C . TYR B 1 61 ? -1.059 31.344 9.859 1 98.69 61 TYR B C 1
ATOM 2452 O O . TYR B 1 61 ? -1.81 30.719 10.617 1 98.69 61 TYR B O 1
ATOM 2460 N N . MET B 1 62 ? -0.168 30.75 9.086 1 98.75 62 MET B N 1
ATOM 2461 C CA . MET B 1 62 ? -0.141 29.297 8.945 1 98.75 62 MET B CA 1
ATOM 2462 C C . MET B 1 62 ? 1.048 28.688 9.688 1 98.75 62 MET B C 1
ATOM 2464 O O . MET B 1 62 ? 2.197 28.906 9.305 1 98.75 62 MET B O 1
ATOM 2468 N N . ILE B 1 63 ? 0.747 27.969 10.695 1 98.44 63 ILE B N 1
ATOM 2469 C CA . ILE B 1 63 ? 1.763 27.281 11.484 1 98.44 63 ILE B CA 1
ATOM 2470 C C . ILE B 1 63 ? 2.025 25.906 10.898 1 98.44 63 ILE B C 1
ATOM 2472 O O . ILE B 1 63 ? 1.2 25 11.039 1 98.44 63 ILE B O 1
ATOM 2476 N N . ALA B 1 64 ? 3.111 25.734 10.234 1 97.75 64 ALA B N 1
ATOM 2477 C CA . ALA B 1 64 ? 3.533 24.484 9.633 1 97.75 64 ALA B CA 1
ATOM 2478 C C . ALA B 1 64 ? 4.828 23.984 10.266 1 97.75 64 ALA B C 1
ATOM 2480 O O . ALA B 1 64 ? 5.84 23.828 9.578 1 97.75 64 ALA B O 1
ATOM 2481 N N . VAL B 1 65 ? 4.801 23.719 11.578 1 95.81 65 VAL B N 1
ATOM 2482 C CA . VAL B 1 65 ? 5.906 23.188 12.359 1 95.81 65 VAL B CA 1
ATOM 2483 C C . VAL B 1 65 ? 5.531 21.812 12.898 1 95.81 65 VAL B C 1
ATOM 2485 O O . VAL B 1 65 ? 4.441 21.297 12.617 1 95.81 65 VAL B O 1
ATOM 2488 N N . SER B 1 66 ? 6.461 21.188 13.578 1 91.69 66 SER B N 1
ATOM 2489 C CA . SER B 1 66 ? 6.16 19.891 14.18 1 91.69 66 SER B CA 1
ATOM 2490 C C . SER B 1 66 ? 5 19.984 15.164 1 91.69 66 SER B C 1
ATOM 2492 O O . SER B 1 66 ? 4.766 21.047 15.742 1 91.69 66 SER B O 1
ATOM 2494 N N . ASP B 1 67 ? 4.348 18.906 15.344 1 91.94 67 ASP B N 1
ATOM 2495 C CA . ASP B 1 67 ? 3.154 18.875 16.188 1 91.94 67 ASP B CA 1
ATOM 2496 C C . ASP B 1 67 ? 3.457 19.406 17.578 1 91.94 67 ASP B C 1
ATOM 2498 O O . ASP B 1 67 ? 2.67 20.172 18.141 1 91.94 67 ASP B O 1
ATOM 2502 N N . ASP B 1 68 ? 4.617 19.094 18.094 1 89.62 68 ASP B N 1
ATOM 2503 C CA . ASP B 1 68 ? 4.984 19.453 19.453 1 89.62 68 ASP B CA 1
ATOM 2504 C C . ASP B 1 68 ? 5.332 20.938 19.562 1 89.62 68 ASP B C 1
ATOM 2506 O O . ASP B 1 68 ? 5.301 21.516 20.656 1 89.62 68 ASP B O 1
ATOM 2510 N N . ALA B 1 69 ? 5.609 21.562 18.469 1 93.19 69 ALA B N 1
ATOM 2511 C CA . ALA B 1 69 ? 6.062 22.953 18.469 1 93.19 69 ALA B CA 1
ATOM 2512 C C . ALA B 1 69 ? 4.891 23.906 18.281 1 93.19 69 ALA B C 1
ATOM 2514 O O . ALA B 1 69 ? 5.023 25.109 18.5 1 93.19 69 ALA B O 1
ATOM 2515 N N . ILE B 1 70 ? 3.75 23.438 17.906 1 95.94 70 ILE B N 1
ATOM 2516 C CA . ILE B 1 70 ? 2.602 24.281 17.562 1 95.94 70 ILE B CA 1
ATOM 2517 C C . ILE B 1 70 ? 2.207 25.109 18.781 1 95.94 70 ILE B C 1
ATOM 2519 O O . ILE B 1 70 ? 2.033 26.328 18.672 1 95.94 70 ILE B O 1
ATOM 2523 N N . ALA B 1 71 ? 2.137 24.453 19.922 1 94.31 71 ALA B N 1
ATOM 2524 C CA . ALA B 1 71 ? 1.722 25.141 21.141 1 94.31 71 ALA B CA 1
ATOM 2525 C C . ALA B 1 71 ? 2.756 26.188 21.562 1 94.31 71 ALA B C 1
ATOM 2527 O O . ALA B 1 71 ? 2.432 27.141 22.266 1 94.31 71 ALA B O 1
ATOM 2528 N N . LEU B 1 72 ? 3.986 26.016 21.156 1 94.62 72 LEU B N 1
ATOM 2529 C CA . LEU B 1 72 ? 5.059 26.953 21.484 1 94.62 72 LEU B CA 1
ATOM 2530 C C . LEU B 1 72 ? 5.035 28.156 20.547 1 94.62 72 LEU B C 1
ATOM 2532 O O . LEU B 1 72 ? 5.402 29.266 20.953 1 94.62 72 LEU B O 1
ATOM 2536 N N . VAL B 1 73 ? 4.559 27.969 19.344 1 96.81 73 VAL B N 1
ATOM 2537 C CA . VAL B 1 73 ? 4.594 29 18.312 1 96.81 73 VAL B CA 1
ATOM 2538 C C . VAL B 1 73 ? 3.318 29.844 18.375 1 96.81 73 VAL B C 1
ATOM 2540 O O . VAL B 1 73 ? 3.357 31.062 18.172 1 96.81 73 VAL B O 1
ATOM 2543 N N . ALA B 1 74 ? 2.217 29.266 18.719 1 97.31 74 ALA B N 1
ATOM 2544 C CA . ALA B 1 74 ? 0.891 29.875 18.656 1 97.31 74 ALA B CA 1
ATOM 2545 C C . ALA B 1 74 ? 0.823 31.141 19.484 1 97.31 74 ALA B C 1
ATOM 2547 O O . ALA B 1 74 ? 0.275 32.156 19.047 1 97.31 74 ALA B O 1
ATOM 2548 N N . PRO B 1 75 ? 1.435 31.188 20.656 1 96.06 75 PRO B N 1
ATOM 2549 C CA . PRO B 1 75 ? 1.317 32.375 21.516 1 96.06 75 PRO B CA 1
ATOM 2550 C C . PRO B 1 75 ? 1.882 33.625 20.859 1 96.06 75 PRO B C 1
ATOM 2552 O O . PRO B 1 75 ? 1.468 34.75 21.203 1 96.06 75 PRO B O 1
ATOM 2555 N N . TYR B 1 76 ? 2.787 33.531 19.938 1 96.69 76 TYR B N 1
ATOM 2556 C CA . TYR B 1 76 ? 3.359 34.688 19.266 1 96.69 76 TYR B CA 1
ATOM 2557 C C . TYR B 1 76 ? 2.316 35.406 18.391 1 96.69 76 TYR B C 1
ATOM 2559 O O . TYR B 1 76 ? 2.523 36.531 17.953 1 96.69 76 TYR B O 1
ATOM 2567 N N . LEU B 1 77 ? 1.163 34.75 18.172 1 97.5 77 LEU B N 1
ATOM 2568 C CA . LEU B 1 77 ? 0.154 35.25 17.25 1 97.5 77 LEU B CA 1
ATOM 2569 C C . LEU B 1 77 ? -1.072 35.75 18 1 97.5 77 LEU B C 1
ATOM 2571 O O . LEU B 1 77 ? -2.107 36.031 17.406 1 97.5 77 LEU B O 1
ATOM 2575 N N . LYS B 1 78 ? -1.044 35.812 19.281 1 95.06 78 LYS B N 1
ATOM 2576 C CA . LYS B 1 78 ? -2.174 36.156 20.141 1 95.06 78 LYS B CA 1
ATOM 2577 C C . LYS B 1 78 ? -2.771 37.5 19.797 1 95.06 78 LYS B C 1
ATOM 2579 O O . LYS B 1 78 ? -3.986 37.688 19.875 1 95.06 78 LYS B O 1
ATOM 2584 N N . GLU B 1 79 ? -1.939 38.438 19.391 1 93.56 79 GLU B N 1
ATOM 2585 C CA . GLU B 1 79 ? -2.398 39.812 19.172 1 93.56 79 GLU B CA 1
ATOM 2586 C C . GLU B 1 79 ? -2.764 40.031 17.703 1 93.56 79 GLU B C 1
ATOM 2588 O O . GLU B 1 79 ? -3.123 41.125 17.312 1 93.56 79 GLU B O 1
ATOM 2593 N N . LYS B 1 80 ? -2.619 39.031 16.938 1 95.44 80 LYS B N 1
ATOM 2594 C CA . LYS B 1 80 ? -2.904 39.156 15.516 1 95.44 80 LYS B CA 1
ATOM 2595 C C . LYS B 1 80 ? -4.402 39.062 15.242 1 95.44 80 LYS B C 1
ATOM 2597 O O . LYS B 1 80 ? -5.105 38.281 15.906 1 95.44 80 LYS B O 1
ATOM 2602 N N . GLU B 1 81 ? -4.879 39.781 14.273 1 94.5 81 GLU B N 1
ATOM 2603 C CA . GLU B 1 81 ? -6.309 39.812 13.977 1 94.5 81 GLU B CA 1
ATOM 2604 C C . GLU B 1 81 ? -6.691 38.75 12.953 1 94.5 81 GLU B C 1
ATOM 2606 O O . GLU B 1 81 ? -7.832 38.281 12.938 1 94.5 81 GLU B O 1
ATOM 2611 N N . GLY B 1 82 ? -5.875 38.344 12.094 1 96.69 82 GLY B N 1
ATOM 2612 C CA . GLY B 1 82 ? -6.168 37.312 11.109 1 96.69 82 GLY B CA 1
ATOM 2613 C C . GLY B 1 82 ? -6.363 35.938 11.719 1 96.69 82 GLY B C 1
ATOM 2614 O O . GLY B 1 82 ? -6.285 35.781 12.945 1 96.69 82 GLY B O 1
ATOM 2615 N N . ILE B 1 83 ? -6.742 35 10.922 1 98 83 ILE B N 1
ATOM 2616 C CA . ILE B 1 83 ? -6.969 33.625 11.422 1 98 83 ILE B CA 1
ATOM 2617 C C . ILE B 1 83 ? -5.633 32.906 11.547 1 98 83 ILE B C 1
ATOM 2619 O O . ILE B 1 83 ? -4.762 33.031 10.68 1 98 83 ILE B O 1
ATOM 2623 N N . VAL B 1 84 ? -5.465 32.188 12.648 1 98.38 84 VAL B N 1
ATOM 2624 C CA . VAL B 1 84 ? -4.297 31.344 12.875 1 98.38 84 VAL B CA 1
ATOM 2625 C C . VAL B 1 84 ? -4.664 29.891 12.648 1 98.38 84 VAL B C 1
ATOM 2627 O O . VAL B 1 84 ? -5.605 29.375 13.25 1 98.38 84 VAL B O 1
ATOM 2630 N N . VAL B 1 85 ? -3.918 29.203 11.711 1 98.62 85 VAL B N 1
ATOM 2631 C CA . VAL B 1 85 ? -4.199 27.797 11.43 1 98.62 85 VAL B CA 1
ATOM 2632 C C . VAL B 1 85 ? -2.924 26.969 11.594 1 98.62 85 VAL B C 1
ATOM 2634 O O . VAL B 1 85 ? -1.82 27.484 11.391 1 98.62 85 VAL B O 1
ATOM 2637 N N . HIS B 1 86 ? -3.029 25.734 12.039 1 98.44 86 HIS B N 1
ATOM 2638 C CA . HIS B 1 86 ? -1.923 24.797 11.938 1 98.44 86 HIS B CA 1
ATOM 2639 C C . HIS B 1 86 ? -2.201 23.734 10.875 1 98.44 86 HIS B C 1
ATOM 2641 O O . HIS B 1 86 ? -3.326 23.625 10.383 1 98.44 86 HIS B O 1
ATOM 2647 N N . THR B 1 87 ? -1.215 22.984 10.516 1 98.06 87 THR B N 1
ATOM 2648 C CA . THR B 1 87 ? -1.324 22.047 9.406 1 98.06 87 THR B CA 1
ATOM 2649 C C . THR B 1 87 ? -1.249 20.594 9.906 1 98.06 87 THR B C 1
ATOM 2651 O O . THR B 1 87 ? -1.046 19.672 9.117 1 98.06 87 THR B O 1
ATOM 2654 N N . SER B 1 88 ? -1.374 20.391 11.188 1 96.38 88 SER B N 1
ATOM 2655 C CA . SER B 1 88 ? -1.2 19.062 11.773 1 96.38 88 SER B CA 1
ATOM 2656 C C . SER B 1 88 ? -2.455 18.219 11.609 1 96.38 88 SER B C 1
ATOM 2658 O O . SER B 1 88 ? -3.574 18.719 11.719 1 96.38 88 SER B O 1
ATOM 2660 N N . GLY B 1 89 ? -2.248 17 11.344 1 95.44 89 GLY B N 1
ATOM 2661 C CA . GLY B 1 89 ? -3.348 16.047 11.266 1 95.44 89 GLY B CA 1
ATOM 2662 C C . GLY B 1 89 ? -3.771 15.523 12.625 1 95.44 89 GLY B C 1
ATOM 2663 O O . GLY B 1 89 ? -4.848 14.938 12.758 1 95.44 89 GLY B O 1
ATOM 2664 N N . SER B 1 90 ? -3.006 15.773 13.656 1 93.25 90 SER B N 1
ATOM 2665 C CA . SER B 1 90 ? -3.232 15.102 14.93 1 93.25 90 SER B CA 1
ATOM 2666 C C . SER B 1 90 ? -3.512 16.109 16.047 1 93.25 90 SER B C 1
ATOM 2668 O O . SER B 1 90 ? -4.102 15.758 17.062 1 93.25 90 SER B O 1
ATOM 2670 N N . VAL B 1 91 ? -3.082 17.359 15.867 1 94.19 91 VAL B N 1
ATOM 2671 C CA . VAL B 1 91 ? -3.207 18.375 16.906 1 94.19 91 VAL B CA 1
ATOM 2672 C C . VAL B 1 91 ? -4.582 19.031 16.828 1 94.19 91 VAL B C 1
ATOM 2674 O O . VAL B 1 91 ? -5.055 19.359 15.734 1 94.19 91 VAL B O 1
ATOM 2677 N N . THR B 1 92 ? -5.223 19.203 17.922 1 93.94 92 THR B N 1
ATOM 2678 C CA . THR B 1 92 ? -6.559 19.781 17.938 1 93.94 92 THR B CA 1
ATOM 2679 C C . THR B 1 92 ? -6.496 21.297 17.766 1 93.94 92 THR B C 1
ATOM 2681 O O . THR B 1 92 ? -5.453 21.906 18 1 93.94 92 THR B O 1
ATOM 2684 N N . LEU B 1 93 ? -7.617 21.797 17.344 1 94 93 LEU B N 1
ATOM 2685 C CA . LEU B 1 93 ? -7.781 23.234 17.219 1 94 93 LEU B CA 1
ATOM 2686 C C . LEU B 1 93 ? -7.508 23.938 18.531 1 94 93 LEU B C 1
ATOM 2688 O O . LEU B 1 93 ? -6.91 25.016 18.562 1 94 93 LEU B O 1
ATOM 2692 N N . LYS B 1 94 ? -7.828 23.375 19.641 1 92.06 94 LYS B N 1
ATOM 2693 C CA . LYS B 1 94 ? -7.727 23.953 20.984 1 92.06 94 LYS B CA 1
ATOM 2694 C C . LYS B 1 94 ? -6.266 24.125 21.391 1 92.06 94 LYS B C 1
ATOM 2696 O O . LYS B 1 94 ? -5.949 24.953 22.25 1 92.06 94 LYS B O 1
ATOM 2701 N N . SER B 1 95 ? -5.422 23.375 20.75 1 91.88 95 SER B N 1
ATOM 2702 C CA . SER B 1 95 ? -4 23.438 21.094 1 91.88 95 SER B CA 1
ATOM 2703 C C . SER B 1 95 ? -3.395 24.781 20.734 1 91.88 95 SER B C 1
ATOM 2705 O O . SER B 1 95 ? -2.297 25.109 21.188 1 91.88 95 SER B O 1
ATOM 2707 N N . LEU B 1 96 ? -4.035 25.562 19.938 1 95.81 96 LEU B N 1
ATOM 2708 C CA . LEU B 1 96 ? -3.58 26.906 19.562 1 95.81 96 LEU B CA 1
ATOM 2709 C C . LEU B 1 96 ? -3.771 27.891 20.703 1 95.81 96 LEU B C 1
ATOM 2711 O O . LEU B 1 96 ? -3.266 29 20.672 1 95.81 96 LEU B O 1
ATOM 2715 N N . GLY B 1 97 ? -4.41 27.375 21.781 1 93.06 97 GLY B N 1
ATOM 2716 C CA . GLY B 1 97 ? -4.625 28.234 22.938 1 93.06 97 GLY B CA 1
ATOM 2717 C C . GLY B 1 97 ? -5.688 29.281 22.703 1 93.06 97 GLY B C 1
ATOM 2718 O O . GLY B 1 97 ? -6.652 29.062 21.969 1 93.06 97 GLY B O 1
ATOM 2719 N N . GLN B 1 98 ? -5.547 30.422 23.422 1 90.31 98 GLN B N 1
ATOM 2720 C CA . GLN B 1 98 ? -6.559 31.469 23.359 1 90.31 98 GLN B CA 1
ATOM 2721 C C . GLN B 1 98 ? -6.207 32.5 22.297 1 90.31 98 GLN B C 1
ATOM 2723 O O . GLN B 1 98 ? -5.594 33.531 22.594 1 90.31 98 GLN B O 1
ATOM 2728 N N . LEU B 1 99 ? -6.531 32.188 21.125 1 92.38 99 LEU B N 1
ATOM 2729 C CA . LEU B 1 99 ? -6.359 33.125 20.016 1 92.38 99 LEU B CA 1
ATOM 2730 C C . LEU B 1 99 ? -7.711 33.625 19.516 1 92.38 99 LEU B C 1
ATOM 2732 O O . LEU B 1 99 ? -8.75 33.031 19.828 1 92.38 99 LEU B O 1
ATOM 2736 N N . ASN B 1 100 ? -7.715 34.656 18.844 1 83.25 100 ASN B N 1
ATOM 2737 C CA . ASN B 1 100 ? -8.945 35.281 18.375 1 83.25 100 ASN B CA 1
ATOM 2738 C C . ASN B 1 100 ? -9.672 34.406 17.375 1 83.25 100 ASN B C 1
ATOM 2740 O O . ASN B 1 100 ? -10.883 34.188 17.484 1 83.25 100 ASN B O 1
ATOM 2744 N N . ASN B 1 101 ? -8.961 34 16.406 1 93.88 101 ASN B N 1
ATOM 2745 C CA . ASN B 1 101 ? -9.484 33.125 15.344 1 93.88 101 ASN B CA 1
ATOM 2746 C C . ASN B 1 101 ? -8.578 31.922 15.109 1 93.88 101 ASN B C 1
ATOM 2748 O O . ASN B 1 101 ? -7.434 32.094 14.695 1 93.88 101 ASN B O 1
ATOM 2752 N N . ARG B 1 102 ? -9.102 30.75 15.391 1 96.75 102 ARG B N 1
ATOM 2753 C CA . ARG B 1 102 ? -8.32 29.531 15.266 1 96.75 102 ARG B CA 1
ATOM 2754 C C . ARG B 1 102 ? -8.891 28.625 14.18 1 96.75 102 ARG B C 1
ATOM 2756 O O . ARG B 1 102 ? -10.109 28.594 13.961 1 96.75 102 ARG B O 1
ATOM 2763 N N . GLY B 1 103 ? -8.055 27.891 13.5 1 98 103 GLY B N 1
ATOM 2764 C CA . GLY B 1 103 ? -8.469 26.922 12.5 1 98 103 GLY B CA 1
ATOM 2765 C C . GLY B 1 103 ? -7.418 25.859 12.227 1 98 103 GLY B C 1
ATOM 2766 O O . GLY B 1 103 ? -6.434 25.75 12.961 1 98 103 GLY B O 1
ATOM 2767 N N . VAL B 1 104 ? -7.738 25.016 11.336 1 98.5 104 VAL B N 1
ATOM 2768 C CA . VAL B 1 104 ? -6.832 23.969 10.867 1 98.5 104 VAL B CA 1
ATOM 2769 C C . VAL B 1 104 ? -6.836 23.922 9.344 1 98.5 104 VAL B C 1
ATOM 2771 O O . VAL B 1 104 ? -7.887 24.062 8.711 1 98.5 104 VAL B O 1
ATOM 2774 N N . PHE B 1 105 ? -5.715 23.875 8.773 1 98.62 105 PHE B N 1
ATOM 2775 C CA . PHE B 1 105 ? -5.465 23.688 7.348 1 98.62 105 PHE B CA 1
ATOM 2776 C C . PHE B 1 105 ? -4.539 22.5 7.102 1 98.62 105 PHE B C 1
ATOM 2778 O O . PHE B 1 105 ? -3.334 22.688 6.906 1 98.62 105 PHE B O 1
ATOM 2785 N N . TYR B 1 106 ? -5.129 21.297 7.07 1 98.38 106 TYR B N 1
ATOM 2786 C CA . TYR B 1 106 ? -4.348 20.062 7.094 1 98.38 106 TYR B CA 1
ATOM 2787 C C . TYR B 1 106 ? -4.301 19.422 5.711 1 98.38 106 TYR B C 1
ATOM 2789 O O . TYR B 1 106 ? -5.305 18.891 5.23 1 98.38 106 TYR B O 1
ATOM 2797 N N . PRO B 1 107 ? -3.131 19.469 5.027 1 98 107 PRO B N 1
ATOM 2798 C CA . PRO B 1 107 ? -2.975 18.703 3.791 1 98 107 PRO B CA 1
ATOM 2799 C C . PRO B 1 107 ? -2.727 17.219 4.047 1 98 107 PRO B C 1
ATOM 2801 O O . PRO B 1 107 ? -1.734 16.859 4.688 1 98 107 PRO B O 1
ATOM 2804 N N . LEU B 1 108 ? -3.629 16.375 3.582 1 97.5 108 LEU B N 1
ATOM 2805 C CA . LEU B 1 108 ? -3.561 14.93 3.768 1 97.5 108 LEU B CA 1
ATOM 2806 C C . LEU B 1 108 ? -2.695 14.289 2.689 1 97.5 108 LEU B C 1
ATOM 2808 O O . LEU B 1 108 ? -3.215 13.781 1.689 1 97.5 108 LEU B O 1
ATOM 2812 N N . GLN B 1 109 ? -1.396 14.328 2.941 1 95 109 GLN B N 1
ATOM 2813 C CA . GLN B 1 109 ? -0.432 13.828 1.969 1 95 109 GLN B CA 1
ATOM 2814 C C . GLN B 1 109 ? 0.933 13.602 2.613 1 95 109 GLN B C 1
ATOM 2816 O O . GLN B 1 109 ? 1.233 14.172 3.662 1 95 109 GLN B O 1
ATOM 2821 N N . THR B 1 110 ? 1.68 12.711 2.086 1 91.12 110 THR B N 1
ATOM 2822 C CA . THR B 1 110 ? 3.074 12.555 2.482 1 91.12 110 THR B CA 1
ATOM 2823 C C . THR B 1 110 ? 3.969 13.523 1.71 1 91.12 110 THR B C 1
ATOM 2825 O O . THR B 1 110 ? 3.879 13.609 0.484 1 91.12 110 THR B O 1
ATOM 2828 N N . PHE B 1 111 ? 4.77 14.273 2.465 1 89.31 111 PHE B N 1
ATOM 2829 C CA . PHE B 1 111 ? 5.668 15.25 1.856 1 89.31 111 PHE B CA 1
ATOM 2830 C C . PHE B 1 111 ? 7.121 14.828 2.031 1 89.31 111 PHE B C 1
ATOM 2832 O O . PHE B 1 111 ? 7.57 14.57 3.15 1 89.31 111 PHE B O 1
ATOM 2839 N N . SER B 1 112 ? 7.797 14.633 0.952 1 85.38 112 SER B N 1
ATOM 2840 C CA . SER B 1 112 ? 9.211 14.289 0.944 1 85.38 112 SER B CA 1
ATOM 2841 C C . SER B 1 112 ? 10.055 15.438 0.404 1 85.38 112 SER B C 1
ATOM 2843 O O . SER B 1 112 ? 9.656 16.109 -0.545 1 85.38 112 SER B O 1
ATOM 2845 N N . GLU B 1 113 ? 11.18 15.594 1.035 1 83.38 113 GLU B N 1
ATOM 2846 C CA . GLU B 1 113 ? 12.062 16.672 0.637 1 83.38 113 GLU B CA 1
ATOM 2847 C C . GLU B 1 113 ? 12.461 16.562 -0.833 1 83.38 113 GLU B C 1
ATOM 2849 O O . GLU B 1 113 ? 12.828 15.477 -1.298 1 83.38 113 GLU B O 1
ATOM 2854 N N . GLY B 1 114 ? 12.391 17.578 -1.538 1 78.81 114 GLY B N 1
ATOM 2855 C CA . GLY B 1 114 ? 12.883 17.656 -2.904 1 78.81 114 GLY B CA 1
ATOM 2856 C C . GLY B 1 114 ? 11.953 17 -3.908 1 78.81 114 GLY B C 1
ATOM 2857 O O . GLY B 1 114 ? 12.289 16.875 -5.09 1 78.81 114 GLY B O 1
ATOM 2858 N N . LYS B 1 115 ? 10.867 16.562 -3.486 1 81.75 115 LYS B N 1
ATOM 2859 C CA . LYS B 1 115 ? 9.93 15.93 -4.41 1 81.75 115 LYS B CA 1
ATOM 2860 C C . LYS B 1 115 ? 8.688 16.797 -4.609 1 81.75 115 LYS B C 1
ATOM 2862 O O . LYS B 1 115 ? 8.164 17.375 -3.654 1 81.75 115 LYS B O 1
ATOM 2867 N N . THR B 1 116 ? 8.375 16.891 -5.855 1 83.75 116 THR B N 1
ATOM 2868 C CA . THR B 1 116 ? 7.188 17.672 -6.172 1 83.75 116 THR B CA 1
ATOM 2869 C C . THR B 1 116 ? 5.949 16.781 -6.215 1 83.75 116 THR B C 1
ATOM 2871 O O . THR B 1 116 ? 6.02 15.633 -6.641 1 83.75 116 THR B O 1
ATOM 2874 N N . ILE B 1 117 ? 4.895 17.375 -5.719 1 87.12 117 ILE B N 1
ATOM 2875 C CA . ILE B 1 117 ? 3.619 16.672 -5.797 1 87.12 117 ILE B CA 1
ATOM 2876 C C . ILE B 1 117 ? 2.596 17.531 -6.535 1 87.12 117 ILE B C 1
ATOM 2878 O O . ILE B 1 117 ? 2.742 18.75 -6.613 1 87.12 117 ILE B O 1
ATOM 2882 N N . ASP B 1 118 ? 1.635 16.922 -7.156 1 90.81 118 ASP B N 1
ATOM 2883 C CA . ASP B 1 118 ? 0.5 17.641 -7.734 1 90.81 118 ASP B CA 1
ATOM 2884 C C . ASP B 1 118 ? -0.497 18.047 -6.656 1 90.81 118 ASP B C 1
ATOM 2886 O O . ASP B 1 118 ? -1.409 17.297 -6.32 1 90.81 118 ASP B O 1
ATOM 2890 N N . PHE B 1 119 ? -0.412 19.266 -6.191 1 93.44 119 PHE B N 1
ATOM 2891 C CA . PHE B 1 119 ? -1.202 19.75 -5.059 1 93.44 119 PHE B CA 1
ATOM 2892 C C . PHE B 1 119 ? -2.686 19.766 -5.402 1 93.44 119 PHE B C 1
ATOM 2894 O O . PHE B 1 119 ? -3.537 19.781 -4.512 1 93.44 119 PHE B O 1
ATOM 2901 N N . LYS B 1 120 ? -2.994 19.781 -6.719 1 94.06 120 LYS B N 1
ATOM 2902 C CA . LYS B 1 120 ? -4.387 19.828 -7.152 1 94.06 120 LYS B CA 1
ATOM 2903 C C . LYS B 1 120 ? -5.145 18.578 -6.68 1 94.06 120 LYS B C 1
ATOM 2905 O O . LYS B 1 120 ? -6.371 18.594 -6.59 1 94.06 120 LYS B O 1
ATOM 2910 N N . LYS B 1 121 ? -4.367 17.562 -6.332 1 93.62 121 LYS B N 1
ATOM 2911 C CA . LYS B 1 121 ? -4.992 16.297 -5.973 1 93.62 121 LYS B CA 1
ATOM 2912 C C . LYS B 1 121 ? -4.855 16.031 -4.477 1 93.62 121 LYS B C 1
ATOM 2914 O O . LYS B 1 121 ? -5.355 15.016 -3.979 1 93.62 121 LYS B O 1
ATOM 2919 N N . VAL B 1 122 ? -4.227 16.922 -3.73 1 95.44 122 VAL B N 1
ATOM 2920 C CA . VAL B 1 122 ? -3.994 16.719 -2.305 1 95.44 122 VAL B CA 1
ATOM 2921 C C . VAL B 1 122 ? -5.219 17.172 -1.513 1 95.44 122 VAL B C 1
ATOM 2923 O O . VAL B 1 122 ? -5.566 18.359 -1.521 1 95.44 122 VAL B O 1
ATOM 2926 N N . PRO B 1 123 ? -5.84 16.25 -0.829 1 97.38 123 PRO B N 1
ATOM 2927 C CA . PRO B 1 123 ? -6.953 16.703 0.009 1 97.38 123 PRO B CA 1
ATOM 2928 C C . PRO B 1 123 ? -6.508 17.672 1.109 1 97.38 123 PRO B C 1
ATOM 2930 O O . PRO B 1 123 ? -5.484 17.438 1.759 1 97.38 123 PRO B O 1
ATOM 2933 N N . ILE B 1 124 ? -7.27 18.766 1.249 1 98.31 124 ILE B N 1
ATOM 2934 C CA . ILE B 1 124 ? -7.07 19.688 2.363 1 98.31 124 ILE B CA 1
ATOM 2935 C C . ILE B 1 124 ? -8.258 19.609 3.316 1 98.31 124 ILE B C 1
ATOM 2937 O O . ILE B 1 124 ? -9.406 19.797 2.9 1 98.31 124 ILE B O 1
ATOM 2941 N N . CYS B 1 125 ? -7.98 19.266 4.551 1 98.38 125 CYS B N 1
ATOM 2942 C CA . CYS B 1 125 ? -9 19.203 5.594 1 98.38 125 CYS B CA 1
ATOM 2943 C C . CYS B 1 125 ? -9.016 20.484 6.422 1 98.38 125 CYS B C 1
ATOM 2945 O O . CYS B 1 125 ? -8 20.875 6.996 1 98.38 125 CYS B O 1
ATOM 2947 N N . LEU B 1 126 ? -10.219 21.078 6.535 1 98.56 126 LEU B N 1
ATOM 2948 C CA . LEU B 1 126 ? -10.359 22.391 7.164 1 98.56 126 LEU B CA 1
ATOM 2949 C C . LEU B 1 126 ? -11.203 22.281 8.43 1 98.56 126 LEU B C 1
ATOM 2951 O O . LEU B 1 126 ? -12.133 21.484 8.5 1 98.56 126 LEU B O 1
ATOM 2955 N N . GLU B 1 127 ? -10.844 23.047 9.391 1 98.06 127 GLU B N 1
ATOM 2956 C CA . GLU B 1 127 ? -11.609 23.297 10.602 1 98.06 127 GLU B CA 1
ATOM 2957 C C . GLU B 1 127 ? -11.5 24.766 11.031 1 98.06 127 GLU B C 1
ATOM 2959 O O . GLU B 1 127 ? -10.422 25.359 10.953 1 98.06 127 GLU B O 1
ATOM 2964 N N . ALA B 1 128 ? -12.578 25.406 11.328 1 97.12 128 ALA B N 1
ATOM 2965 C CA . ALA B 1 128 ? -12.586 26.766 11.836 1 97.12 128 ALA B CA 1
ATOM 2966 C C . ALA B 1 128 ? -13.727 26.984 12.836 1 97.12 128 ALA B C 1
ATOM 2968 O O . ALA B 1 128 ? -14.766 26.328 12.742 1 97.12 128 ALA B O 1
ATOM 2969 N N . GLU B 1 129 ? -13.492 27.844 13.719 1 94.69 129 GLU B N 1
ATOM 2970 C CA . GLU B 1 129 ? -14.477 28.094 14.758 1 94.69 129 GLU B CA 1
ATOM 2971 C C . GLU B 1 129 ? -15.578 29.031 14.25 1 94.69 129 GLU B C 1
ATOM 2973 O O . GLU B 1 129 ? -16.734 28.922 14.68 1 94.69 129 GLU B O 1
ATOM 2978 N N . HIS B 1 130 ? -15.227 29.922 13.336 1 94.38 130 HIS B N 1
ATOM 2979 C CA . HIS B 1 130 ? -16.172 30.906 12.844 1 94.38 130 HIS B CA 1
ATOM 2980 C C . HIS B 1 130 ? -16.453 30.719 11.359 1 94.38 130 HIS B C 1
ATOM 2982 O O . HIS B 1 130 ? -15.555 30.359 10.594 1 94.38 130 HIS B O 1
ATOM 2988 N N . LYS B 1 131 ? -17.625 31.031 10.961 1 94.88 131 LYS B N 1
ATOM 2989 C CA . LYS B 1 131 ? -18.062 30.812 9.594 1 94.88 131 LYS B CA 1
ATOM 2990 C C . LYS B 1 131 ? -17.25 31.656 8.609 1 94.88 131 LYS B C 1
ATOM 2992 O O . LYS B 1 131 ? -16.891 31.172 7.527 1 94.88 131 LYS B O 1
ATOM 2997 N N . GLY B 1 132 ? -17.062 32.875 9.062 1 95.75 132 GLY B N 1
ATOM 2998 C CA . GLY B 1 132 ? -16.266 33.75 8.203 1 95.75 132 GLY B CA 1
ATOM 2999 C C . GLY B 1 132 ? -14.883 33.188 7.938 1 95.75 132 GLY B C 1
ATOM 3000 O O . GLY B 1 132 ? -14.391 33.25 6.805 1 95.75 132 GLY B O 1
ATOM 3001 N N . ASP B 1 133 ? -14.289 32.625 8.953 1 96.88 133 ASP B N 1
ATOM 3002 C CA . ASP B 1 133 ? -12.961 32.031 8.836 1 96.88 133 ASP B CA 1
ATOM 3003 C C . ASP B 1 133 ? -13 30.797 7.949 1 96.88 133 ASP B C 1
ATOM 3005 O O . ASP B 1 133 ? -12.094 30.578 7.141 1 96.88 133 ASP B O 1
ATOM 3009 N N . MET B 1 134 ? -14.047 30.047 8.07 1 97.94 134 MET B N 1
ATOM 3010 C CA . MET B 1 134 ? -14.195 28.844 7.242 1 97.94 134 MET B CA 1
ATOM 3011 C C . MET B 1 134 ? -14.297 29.219 5.77 1 97.94 134 MET B C 1
ATOM 3013 O O . MET B 1 134 ? -13.68 28.578 4.914 1 97.94 134 MET B O 1
ATOM 3017 N N . HIS B 1 135 ? -15.023 30.25 5.484 1 98.12 135 HIS B N 1
ATOM 3018 C CA . HIS B 1 135 ? -15.156 30.719 4.109 1 98.12 135 HIS B CA 1
ATOM 3019 C C . HIS B 1 135 ? -13.805 31.125 3.529 1 98.12 135 HIS B C 1
ATOM 3021 O O . HIS B 1 135 ? -13.484 30.781 2.391 1 98.12 135 HIS B O 1
ATOM 3027 N N . LEU B 1 136 ? -13.055 31.828 4.367 1 98.31 136 LEU B N 1
ATOM 3028 C CA . LEU B 1 136 ? -11.742 32.281 3.934 1 98.31 136 LEU B CA 1
ATOM 3029 C C . LEU B 1 136 ? -10.82 31.094 3.668 1 98.31 136 LEU B C 1
ATOM 3031 O O . LEU B 1 136 ? -10.125 31.047 2.65 1 98.31 136 LEU B O 1
ATOM 3035 N N . LEU B 1 137 ? -10.812 30.094 4.555 1 98.62 137 LEU B N 1
ATOM 3036 C CA . LEU B 1 137 ? -9.969 28.922 4.41 1 98.62 137 LEU B CA 1
ATOM 3037 C C . LEU B 1 137 ? -10.391 28.094 3.195 1 98.62 137 LEU B C 1
ATOM 3039 O O . LEU B 1 137 ? -9.539 27.562 2.479 1 98.62 137 LEU B O 1
ATOM 3043 N N . ARG B 1 138 ? -11.664 28.016 2.936 1 98.38 138 ARG B N 1
ATOM 3044 C CA . ARG B 1 138 ? -12.164 27.297 1.767 1 98.38 138 ARG B CA 1
ATOM 3045 C C . ARG B 1 138 ? -11.711 27.969 0.476 1 98.38 138 ARG B C 1
ATOM 3047 O O . ARG B 1 138 ? -11.359 27.297 -0.493 1 98.38 138 ARG B O 1
ATOM 3054 N N . LYS B 1 139 ? -11.859 29.25 0.498 1 98.38 139 LYS B N 1
ATOM 3055 C CA . LYS B 1 139 ? -11.406 30.016 -0.665 1 98.38 139 LYS B CA 1
ATOM 3056 C C . LYS B 1 139 ? -9.922 29.766 -0.931 1 98.38 139 LYS B C 1
ATOM 3058 O O . LYS B 1 139 ? -9.523 29.484 -2.064 1 98.38 139 LYS B O 1
ATOM 3063 N N . LEU B 1 140 ? -9.117 29.844 0.12 1 98.62 140 LEU B N 1
ATOM 3064 C CA . LEU B 1 140 ? -7.68 29.609 -0.01 1 98.62 140 LEU B CA 1
ATOM 3065 C C . LEU B 1 140 ? -7.402 28.203 -0.534 1 98.62 140 LEU B C 1
ATOM 3067 O O . LEU B 1 140 ? -6.648 28.031 -1.496 1 98.62 140 LEU B O 1
ATOM 3071 N N . ALA B 1 141 ? -7.98 27.156 0.113 1 98.56 141 ALA B N 1
ATOM 3072 C CA . ALA B 1 141 ? -7.766 25.766 -0.281 1 98.56 141 ALA B CA 1
ATOM 3073 C C . ALA B 1 141 ? -8.188 25.531 -1.729 1 98.56 141 ALA B C 1
ATOM 3075 O O . ALA B 1 141 ? -7.48 24.875 -2.492 1 98.56 141 ALA B O 1
ATOM 3076 N N . GLY B 1 142 ? -9.297 26.141 -2.121 1 98.06 142 GLY B N 1
ATOM 3077 C CA . GLY B 1 142 ? -9.836 25.953 -3.461 1 98.06 142 GLY B CA 1
ATOM 3078 C C . GLY B 1 142 ? -8.922 26.5 -4.547 1 98.06 142 GLY B C 1
ATOM 3079 O O . GLY B 1 142 ? -9.055 26.125 -5.715 1 98.06 142 GLY B O 1
ATOM 3080 N N . LEU B 1 143 ? -8.07 27.375 -4.176 1 98 143 LEU B N 1
ATOM 3081 C CA . LEU B 1 143 ? -7.145 27.969 -5.137 1 98 143 LEU B CA 1
ATOM 3082 C C . LEU B 1 143 ? -6.02 27 -5.48 1 98 143 LEU B C 1
ATOM 3084 O O . LEU B 1 143 ? -5.359 27.156 -6.512 1 98 143 LEU B O 1
ATOM 3088 N N . ILE B 1 144 ? -5.793 25.953 -4.609 1 97.12 144 ILE B N 1
ATOM 3089 C CA . ILE B 1 144 ? -4.594 25.156 -4.844 1 97.12 144 ILE B CA 1
ATOM 3090 C C . ILE B 1 144 ? -4.969 23.688 -5 1 97.12 144 ILE B C 1
ATOM 3092 O O . ILE B 1 144 ? -4.156 22.875 -5.453 1 97.12 144 ILE B O 1
ATOM 3096 N N . THR B 1 145 ? -6.16 23.281 -4.645 1 97.38 145 THR B N 1
ATOM 3097 C CA . THR B 1 145 ? -6.555 21.875 -4.75 1 97.38 145 THR B CA 1
ATOM 3098 C C . THR B 1 145 ? -8.023 21.766 -5.137 1 97.38 145 THR B C 1
ATOM 3100 O O . THR B 1 145 ? -8.805 22.688 -4.918 1 97.38 145 THR B O 1
ATOM 3103 N N . LEU B 1 146 ? -8.375 20.656 -5.715 1 95.75 146 LEU B N 1
ATOM 3104 C CA . LEU B 1 146 ? -9.75 20.344 -6.066 1 95.75 146 LEU B CA 1
ATOM 3105 C C . LEU B 1 146 ? -10.43 19.547 -4.957 1 95.75 146 LEU B C 1
ATOM 3107 O O . LEU B 1 146 ? -11.641 19.297 -5.008 1 95.75 146 LEU B O 1
ATOM 3111 N N . GLU B 1 147 ? -9.75 19.188 -3.9 1 96.06 147 GLU B N 1
ATOM 3112 C CA . GLU B 1 147 ? -10.227 18.328 -2.818 1 96.06 147 GLU B CA 1
ATOM 3113 C C . GLU B 1 147 ? -10.227 19.078 -1.486 1 96.06 147 GLU B C 1
ATOM 3115 O O . GLU B 1 147 ? -9.25 19 -0.735 1 96.06 147 GLU B O 1
ATOM 3120 N N . VAL B 1 148 ? -11.398 19.719 -1.118 1 97.81 148 VAL B N 1
ATOM 3121 C CA . VAL B 1 148 ? -11.508 20.469 0.126 1 97.81 148 VAL B CA 1
ATOM 3122 C C . VAL B 1 148 ? -12.562 19.828 1.025 1 97.81 148 VAL B C 1
ATOM 3124 O O . VAL B 1 148 ? -13.703 19.609 0.602 1 97.81 148 VAL B O 1
ATOM 3127 N N . HIS B 1 149 ? -12.18 19.5 2.229 1 97.44 149 HIS B N 1
ATOM 3128 C CA . HIS B 1 149 ? -13.078 18.812 3.158 1 97.44 149 HIS B CA 1
ATOM 3129 C C . HIS B 1 149 ? -13.117 19.516 4.508 1 97.44 149 HIS B C 1
ATOM 3131 O O . HIS B 1 149 ? -12.078 19.922 5.035 1 97.44 149 HIS B O 1
ATOM 3137 N N . GLU B 1 150 ? -14.32 19.766 4.992 1 97.31 150 GLU B N 1
ATOM 3138 C CA . GLU B 1 150 ? -14.477 20.25 6.355 1 97.31 150 GLU B CA 1
ATOM 3139 C C . GLU B 1 150 ? -14.664 19.094 7.34 1 97.31 150 GLU B C 1
ATOM 3141 O O . GLU B 1 150 ? -15.633 18.344 7.25 1 97.31 150 GLU B O 1
ATOM 3146 N N . ILE B 1 151 ? -13.727 18.984 8.227 1 96.38 151 ILE B N 1
ATOM 3147 C CA . ILE B 1 151 ? -13.82 17.906 9.203 1 96.38 151 ILE B CA 1
ATOM 3148 C C . ILE B 1 151 ? -13.508 18.453 10.594 1 96.38 151 ILE B C 1
ATOM 3150 O O . ILE B 1 151 ? -12.789 19.438 10.734 1 96.38 151 ILE B O 1
ATOM 3154 N N . THR B 1 152 ? -14 17.781 11.609 1 95.31 152 THR B N 1
ATOM 3155 C CA . THR B 1 152 ? -13.75 18.172 12.992 1 95.31 152 THR B CA 1
ATOM 3156 C C . THR B 1 152 ? -12.391 17.656 13.461 1 95.31 152 THR B C 1
ATOM 3158 O O . THR B 1 152 ? -11.773 16.812 12.789 1 95.31 152 THR B O 1
ATOM 3161 N N . SER B 1 153 ? -11.984 18.156 14.602 1 95.31 153 SER B N 1
ATOM 3162 C CA . SER B 1 153 ? -10.742 17.672 15.203 1 95.31 153 SER B CA 1
ATOM 3163 C C . SER B 1 153 ? -10.797 16.172 15.453 1 95.31 153 SER B C 1
ATOM 3165 O O . SER B 1 153 ? -9.82 15.469 15.203 1 95.31 153 SER B O 1
ATOM 3167 N N . ASP B 1 154 ? -11.922 15.648 15.891 1 94.31 154 ASP B N 1
ATOM 3168 C CA . ASP B 1 154 ? -12.062 14.227 16.156 1 94.31 154 ASP B CA 1
ATOM 3169 C C . ASP B 1 154 ? -11.992 13.414 14.867 1 94.31 154 ASP B C 1
ATOM 3171 O O . ASP B 1 154 ? -11.312 12.383 14.812 1 94.31 154 ASP B O 1
ATOM 3175 N N . GLN B 1 155 ? -12.648 13.883 13.867 1 95.94 155 GLN B N 1
ATOM 3176 C CA . GLN B 1 155 ? -12.586 13.219 12.57 1 95.94 155 GLN B CA 1
ATOM 3177 C C . GLN B 1 155 ? -11.172 13.242 12 1 95.94 155 GLN B C 1
ATOM 3179 O O . GLN B 1 155 ? -10.703 12.242 11.453 1 95.94 155 GLN B O 1
ATOM 3184 N N . ARG B 1 156 ? -10.586 14.391 12.164 1 97.25 156 ARG B N 1
ATOM 3185 C CA . ARG B 1 156 ? -9.234 14.562 11.633 1 97.25 156 ARG B CA 1
ATOM 3186 C C . ARG B 1 156 ? -8.258 13.609 12.32 1 97.25 156 ARG B C 1
ATOM 3188 O O . ARG B 1 156 ? -7.391 13.023 11.664 1 97.25 156 ARG B O 1
ATOM 3195 N N . LYS B 1 157 ? -8.391 13.445 13.602 1 95.88 157 LYS B N 1
ATOM 3196 C CA . LYS B 1 157 ? -7.551 12.508 14.344 1 95.88 157 LYS B CA 1
ATOM 3197 C C . LYS B 1 157 ? -7.707 11.086 13.812 1 95.88 157 LYS B C 1
ATOM 3199 O O . LYS B 1 157 ? -6.719 10.375 13.625 1 95.88 157 LYS B O 1
ATOM 3204 N N . SER B 1 158 ? -8.93 10.695 13.609 1 96.81 158 SER B N 1
ATOM 3205 C CA . SER B 1 158 ? -9.211 9.367 13.078 1 96.81 158 SER B CA 1
ATOM 3206 C C . SER B 1 158 ? -8.688 9.211 11.656 1 96.81 158 SER B C 1
ATOM 3208 O O . SER B 1 158 ? -8.172 8.148 11.297 1 96.81 158 SER B O 1
ATOM 3210 N N . LEU B 1 159 ? -8.875 10.273 10.906 1 97.88 159 LEU B N 1
ATOM 3211 C CA . LEU B 1 159 ? -8.375 10.266 9.531 1 97.88 159 LEU B CA 1
ATOM 3212 C C . LEU B 1 159 ? -6.859 10.133 9.5 1 97.88 159 LEU B C 1
ATOM 3214 O O . LEU B 1 159 ? -6.312 9.383 8.688 1 97.88 159 LEU B O 1
ATOM 3218 N N . HIS B 1 160 ? -6.219 10.867 10.383 1 97.69 160 HIS B N 1
ATOM 3219 C CA . HIS B 1 160 ? -4.766 10.781 10.469 1 97.69 160 HIS B CA 1
ATOM 3220 C C . HIS B 1 160 ? -4.316 9.383 10.875 1 97.69 160 HIS B C 1
ATOM 3222 O O . HIS B 1 160 ? -3.328 8.867 10.352 1 97.69 160 HIS B O 1
ATOM 3228 N N . LEU B 1 161 ? -5.012 8.773 11.812 1 97.88 161 LEU B N 1
ATOM 3229 C CA . LEU B 1 161 ? -4.734 7.402 12.219 1 97.88 161 LEU B CA 1
ATOM 3230 C C . LEU B 1 161 ? -4.879 6.445 11.039 1 97.88 161 LEU B C 1
ATOM 3232 O O . LEU B 1 161 ? -4.008 5.605 10.805 1 97.88 161 LEU B O 1
ATOM 3236 N N . ALA B 1 162 ? -5.977 6.59 10.297 1 98.38 162 ALA B N 1
ATOM 3237 C CA . ALA B 1 162 ? -6.184 5.766 9.109 1 98.38 162 ALA B CA 1
ATOM 3238 C C . ALA B 1 162 ? -5.055 5.961 8.102 1 98.38 162 ALA B C 1
ATOM 3240 O O . ALA B 1 162 ? -4.574 4.996 7.504 1 98.38 162 ALA B O 1
ATOM 3241 N N . ALA B 1 163 ? -4.609 7.203 7.957 1 98.38 163 ALA B N 1
ATOM 3242 C CA . ALA B 1 163 ? -3.521 7.531 7.039 1 98.38 163 ALA B CA 1
ATOM 3243 C C . ALA B 1 163 ? -2.232 6.82 7.434 1 98.38 163 ALA B C 1
ATOM 3245 O O . ALA B 1 163 ? -1.463 6.387 6.574 1 98.38 163 ALA B O 1
ATOM 3246 N N . VAL B 1 164 ? -2.006 6.707 8.734 1 98.12 164 VAL B N 1
ATOM 3247 C CA . VAL B 1 164 ? -0.809 6.023 9.219 1 98.12 164 VAL B CA 1
ATOM 3248 C C . VAL B 1 164 ? -0.828 4.566 8.766 1 98.12 164 VAL B C 1
ATOM 3250 O O . VAL B 1 164 ? 0.178 4.047 8.273 1 98.12 164 VAL B O 1
ATOM 3253 N N . PHE B 1 165 ? -1.953 3.906 8.867 1 98.62 165 PHE B N 1
ATOM 3254 C CA . PHE B 1 165 ? -2.088 2.51 8.469 1 98.62 165 PHE B CA 1
ATOM 3255 C C . PHE B 1 165 ? -1.889 2.357 6.965 1 98.62 165 PHE B C 1
ATOM 3257 O O . PHE B 1 165 ? -1.104 1.516 6.523 1 98.62 165 PHE B O 1
ATOM 3264 N N . VAL B 1 166 ? -2.541 3.232 6.152 1 98.44 166 VAL B N 1
ATOM 3265 C CA . VAL B 1 166 ? -2.65 2.955 4.727 1 98.44 166 VAL B CA 1
ATOM 3266 C C . VAL B 1 166 ? -1.437 3.525 3.994 1 98.44 166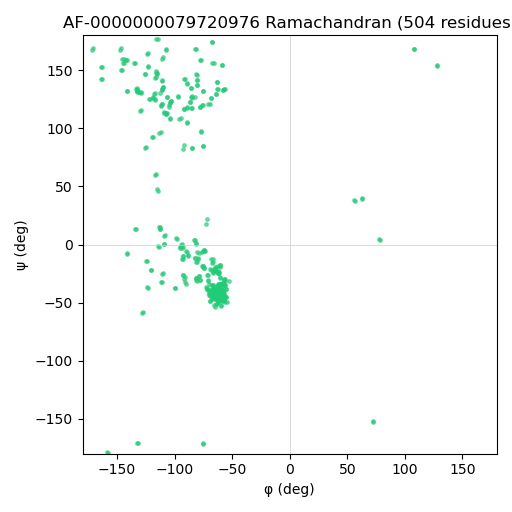 VAL B C 1
ATOM 3268 O O . VAL B 1 166 ? -1.212 3.221 2.82 1 98.44 166 VAL B O 1
ATOM 3271 N N . ASN B 1 167 ? -0.647 4.289 4.707 1 97.25 167 ASN B N 1
ATOM 3272 C CA . ASN B 1 167 ? 0.452 4.953 4.016 1 97.25 167 ASN B CA 1
ATOM 3273 C C . ASN B 1 167 ? 1.785 4.711 4.715 1 97.25 167 ASN B C 1
ATOM 3275 O O . ASN B 1 167 ? 2.693 4.109 4.141 1 97.25 167 ASN B O 1
ATOM 3279 N N . ASN B 1 168 ? 1.91 5.098 6.004 1 96.75 168 ASN B N 1
ATOM 3280 C CA . ASN B 1 168 ? 3.189 4.977 6.691 1 96.75 168 ASN B CA 1
ATOM 3281 C C . ASN B 1 168 ? 3.557 3.516 6.941 1 96.75 168 ASN B C 1
ATOM 3283 O O . ASN B 1 168 ? 4.684 3.098 6.664 1 96.75 168 ASN B O 1
ATOM 3287 N N . PHE B 1 169 ? 2.59 2.742 7.48 1 98.62 169 PHE B N 1
ATOM 3288 C CA . PHE B 1 169 ? 2.84 1.329 7.742 1 98.62 169 PHE B CA 1
ATOM 3289 C C . PHE B 1 169 ? 3.004 0.557 6.438 1 98.62 169 PHE B C 1
ATOM 3291 O O . PHE B 1 169 ? 3.873 -0.308 6.328 1 98.62 169 PHE B O 1
ATOM 3298 N N . THR B 1 170 ? 2.164 0.854 5.414 1 98.69 170 THR B N 1
ATOM 3299 C CA . THR B 1 170 ? 2.293 0.167 4.133 1 98.69 170 THR B CA 1
ATOM 3300 C C . THR B 1 170 ? 3.65 0.452 3.5 1 98.69 170 THR B C 1
ATOM 3302 O O . THR B 1 170 ? 4.289 -0.452 2.959 1 98.69 170 THR B O 1
ATOM 3305 N N . ASN B 1 171 ? 4.133 1.705 3.588 1 98.06 171 ASN B N 1
ATOM 3306 C CA . ASN B 1 171 ? 5.453 2.023 3.051 1 98.06 171 ASN B CA 1
ATOM 3307 C C . ASN B 1 171 ? 6.547 1.223 3.746 1 98.06 171 ASN B C 1
ATOM 3309 O O . ASN B 1 171 ? 7.516 0.804 3.109 1 98.06 171 ASN B O 1
ATOM 3313 N N . TYR B 1 172 ? 6.422 1.036 5.004 1 98.44 172 TYR B N 1
ATOM 3314 C CA . TYR B 1 172 ? 7.406 0.219 5.707 1 98.44 172 TYR B CA 1
ATOM 3315 C C . TYR B 1 172 ? 7.395 -1.214 5.191 1 98.44 172 TYR B C 1
ATOM 3317 O O . TYR B 1 172 ? 8.453 -1.836 5.043 1 98.44 172 TYR B O 1
ATOM 3325 N N . LEU B 1 173 ? 6.211 -1.751 4.926 1 98.75 173 LEU B N 1
ATOM 3326 C CA . LEU B 1 173 ? 6.105 -3.082 4.336 1 98.75 173 LEU B CA 1
ATOM 3327 C C . LEU B 1 173 ? 6.746 -3.117 2.953 1 98.75 173 LEU B C 1
ATOM 3329 O O . LEU B 1 173 ? 7.355 -4.121 2.572 1 98.75 173 LEU B O 1
ATOM 3333 N N . PHE B 1 174 ? 6.594 -1.982 2.166 1 98.69 174 PHE B N 1
ATOM 3334 C CA . PHE B 1 174 ? 7.309 -1.883 0.898 1 98.69 174 PHE B CA 1
ATOM 3335 C C . PHE B 1 174 ? 8.812 -1.976 1.115 1 98.69 174 PHE B C 1
ATOM 3337 O O . PHE B 1 174 ? 9.523 -2.607 0.329 1 98.69 174 PHE B O 1
ATOM 3344 N N . THR B 1 175 ? 9.305 -1.366 2.193 1 98.31 175 THR B N 1
ATOM 3345 C CA . THR B 1 175 ? 10.734 -1.413 2.514 1 98.31 175 THR B CA 1
ATOM 3346 C C . THR B 1 175 ? 11.18 -2.848 2.775 1 98.31 175 THR B C 1
ATOM 3348 O O . THR B 1 175 ? 12.234 -3.271 2.295 1 98.31 175 THR B O 1
ATOM 3351 N N . ILE B 1 176 ? 10.383 -3.59 3.518 1 98.19 176 ILE B N 1
ATOM 3352 C CA . ILE B 1 176 ? 10.695 -4.984 3.799 1 98.19 176 ILE B CA 1
ATOM 3353 C C . ILE B 1 176 ? 10.734 -5.777 2.494 1 98.19 176 ILE B C 1
ATOM 3355 O O . ILE B 1 176 ? 11.672 -6.551 2.256 1 98.19 176 ILE B O 1
ATOM 3359 N N . GLY B 1 177 ? 9.672 -5.602 1.609 1 98.19 177 GLY B N 1
ATOM 3360 C CA . GLY B 1 177 ? 9.672 -6.258 0.311 1 98.19 177 GLY B CA 1
ATOM 3361 C C . GLY B 1 177 ? 10.883 -5.922 -0.532 1 98.19 177 GLY B C 1
ATOM 3362 O O . GLY B 1 177 ? 11.469 -6.801 -1.167 1 98.19 177 GLY B O 1
ATOM 3363 N N . HIS B 1 178 ? 11.25 -4.621 -0.516 1 97.94 178 HIS B N 1
ATOM 3364 C CA . HIS B 1 178 ? 12.43 -4.164 -1.236 1 97.94 178 HIS B CA 1
ATOM 3365 C C . HIS B 1 178 ? 13.688 -4.871 -0.734 1 97.94 178 HIS B C 1
ATOM 3367 O O . HIS B 1 178 ? 14.508 -5.328 -1.533 1 97.94 178 HIS B O 1
ATOM 3373 N N . ASP B 1 179 ? 13.852 -4.957 0.59 1 97.38 179 ASP B N 1
ATOM 3374 C CA . ASP B 1 179 ? 15.008 -5.605 1.19 1 97.38 179 ASP B CA 1
ATOM 3375 C C . ASP B 1 179 ? 15.07 -7.086 0.812 1 97.38 179 ASP B C 1
ATOM 3377 O O . ASP B 1 179 ? 16.141 -7.609 0.502 1 97.38 179 ASP B O 1
ATOM 3381 N N . ILE B 1 180 ? 13.945 -7.801 0.841 1 97.62 180 ILE B N 1
ATOM 3382 C CA . ILE B 1 180 ? 13.875 -9.211 0.479 1 97.62 180 ILE B CA 1
ATOM 3383 C C . ILE B 1 180 ? 14.32 -9.398 -0.969 1 97.62 180 ILE B C 1
ATOM 3385 O O . ILE B 1 180 ? 15.133 -10.281 -1.271 1 97.62 180 ILE B O 1
ATOM 3389 N N . CYS B 1 181 ? 13.789 -8.547 -1.896 1 97.5 181 CYS B N 1
ATOM 3390 C CA . CYS B 1 181 ? 14.188 -8.625 -3.297 1 97.5 181 CYS B CA 1
ATOM 3391 C C . CYS B 1 181 ? 15.688 -8.406 -3.451 1 97.5 181 CYS B C 1
ATOM 3393 O O . CYS B 1 181 ? 16.359 -9.18 -4.129 1 97.5 181 CYS B O 1
ATOM 3395 N N . THR B 1 182 ? 16.188 -7.371 -2.756 1 96.25 182 THR B N 1
ATOM 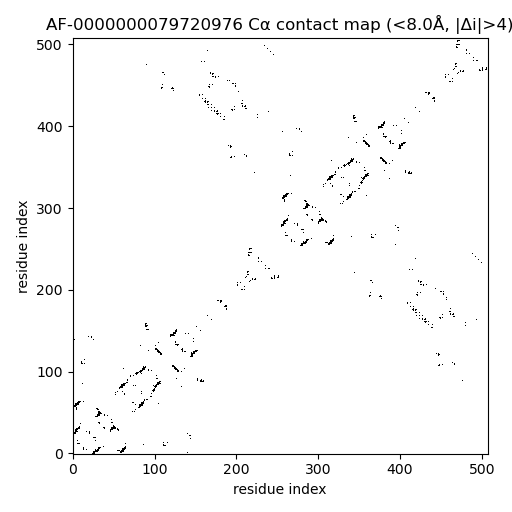3396 C CA . THR B 1 182 ? 17.594 -7.031 -2.838 1 96.25 182 THR B CA 1
ATOM 3397 C C . THR B 1 182 ? 18.453 -8.188 -2.346 1 96.25 182 THR B C 1
ATOM 3399 O O . THR B 1 182 ? 19.438 -8.562 -2.994 1 96.25 182 THR B O 1
ATOM 3402 N N . GLU B 1 183 ? 18.109 -8.773 -1.271 1 95.62 183 GLU B N 1
ATOM 3403 C CA . GLU B 1 183 ? 18.844 -9.883 -0.667 1 95.62 183 GLU B CA 1
ATOM 3404 C C . GLU B 1 183 ? 18.922 -11.078 -1.611 1 95.62 183 GLU B C 1
ATOM 3406 O O . GLU B 1 183 ? 19.844 -11.883 -1.536 1 95.62 183 GLU B O 1
ATOM 3411 N N . HIS B 1 184 ? 17.969 -11.25 -2.471 1 95.19 184 HIS B N 1
ATOM 3412 C CA . HIS B 1 184 ? 17.906 -12.422 -3.332 1 95.19 184 HIS B CA 1
ATOM 3413 C C . HIS B 1 184 ? 18.125 -12.047 -4.793 1 95.19 184 HIS B C 1
ATOM 3415 O O . HIS B 1 184 ? 17.719 -12.789 -5.695 1 95.19 184 HIS B O 1
ATOM 3421 N N . ASN B 1 185 ? 18.656 -10.789 -5.086 1 95.31 185 ASN B N 1
ATOM 3422 C CA . ASN B 1 185 ? 19.078 -10.305 -6.395 1 95.31 185 ASN B CA 1
ATOM 3423 C C . ASN B 1 185 ? 17.922 -10.234 -7.375 1 95.31 185 ASN B C 1
ATOM 3425 O O . ASN B 1 185 ? 18.016 -10.719 -8.508 1 95.31 185 ASN B O 1
ATOM 3429 N N . LEU B 1 186 ? 16.812 -9.828 -6.902 1 96.62 186 LEU B N 1
ATOM 3430 C CA . LEU B 1 186 ? 15.633 -9.562 -7.711 1 96.62 186 LEU B CA 1
ATOM 3431 C C . LEU B 1 186 ? 15.336 -8.07 -7.773 1 96.62 186 LEU B C 1
ATOM 3433 O O . LEU B 1 186 ? 15.469 -7.367 -6.77 1 96.62 186 LEU B O 1
ATOM 3437 N N . PRO B 1 187 ? 15.039 -7.582 -8.93 1 95.25 187 PRO B N 1
ATOM 3438 C CA . PRO B 1 187 ? 14.641 -6.176 -8.977 1 95.25 187 PRO B CA 1
ATOM 3439 C C . PRO B 1 187 ? 13.297 -5.922 -8.305 1 95.25 187 PRO B C 1
ATOM 3441 O O . PRO B 1 187 ? 12.305 -6.59 -8.617 1 95.25 187 PRO B O 1
ATOM 3444 N N . PHE B 1 188 ? 13.289 -5.008 -7.391 1 96.81 188 PHE B N 1
ATOM 3445 C CA . PHE B 1 188 ? 12.055 -4.656 -6.695 1 96.81 188 PHE B CA 1
ATOM 3446 C C . PHE B 1 188 ? 10.977 -4.23 -7.688 1 96.81 188 PHE B C 1
ATOM 3448 O O . PHE B 1 188 ? 9.781 -4.434 -7.441 1 96.81 188 PHE B O 1
ATOM 3455 N N . SER B 1 189 ? 11.391 -3.648 -8.844 1 95.06 189 SER B N 1
ATOM 3456 C CA . SER B 1 189 ? 10.484 -3.121 -9.852 1 95.06 189 SER B CA 1
ATOM 3457 C C . SER B 1 189 ? 9.57 -4.211 -10.398 1 95.06 189 SER B C 1
ATOM 3459 O O . SER B 1 189 ? 8.523 -3.92 -10.984 1 95.06 189 SER B O 1
ATOM 3461 N N . MET B 1 190 ? 9.914 -5.512 -10.195 1 94.81 190 MET B N 1
ATOM 3462 C CA . MET B 1 190 ? 9.078 -6.629 -10.625 1 94.81 190 MET B CA 1
ATOM 3463 C C . MET B 1 190 ? 7.75 -6.633 -9.875 1 94.81 190 MET B C 1
ATOM 3465 O O . MET B 1 190 ? 6.754 -7.164 -10.367 1 94.81 190 MET B O 1
ATOM 3469 N N . LEU B 1 191 ? 7.723 -5.98 -8.672 1 97.44 191 LEU B N 1
ATOM 3470 C CA . LEU B 1 191 ? 6.543 -6 -7.812 1 97.44 191 LEU B CA 1
ATOM 3471 C C . LEU B 1 191 ? 5.652 -4.793 -8.086 1 97.44 191 LEU B C 1
ATOM 3473 O O . LEU B 1 191 ? 4.512 -4.738 -7.617 1 97.44 191 LEU B O 1
ATOM 3477 N N . ASN B 1 192 ? 6.121 -3.795 -8.883 1 96.19 192 ASN B N 1
ATOM 3478 C CA . ASN B 1 192 ? 5.398 -2.541 -9.086 1 96.19 192 ASN B CA 1
ATOM 3479 C C . ASN B 1 192 ? 4.023 -2.779 -9.703 1 96.19 192 ASN B C 1
ATOM 3481 O O . ASN B 1 192 ? 3.025 -2.238 -9.227 1 96.19 192 ASN B O 1
ATOM 3485 N N . PRO B 1 193 ? 3.941 -3.662 -10.742 1 95.06 193 PRO B N 1
ATOM 3486 C CA . PRO B 1 193 ? 2.619 -3.898 -11.32 1 95.06 193 PRO B CA 1
ATOM 3487 C C . PRO B 1 193 ? 1.63 -4.488 -10.32 1 95.06 193 PRO B C 1
ATOM 3489 O O . PRO B 1 193 ? 0.451 -4.125 -10.32 1 95.06 193 PRO B O 1
ATOM 3492 N N . LEU B 1 194 ? 2.15 -5.363 -9.5 1 96.38 194 LEU B N 1
ATOM 3493 C CA . LEU B 1 194 ? 1.335 -5.996 -8.469 1 96.38 194 LEU B CA 1
ATOM 3494 C C . LEU B 1 194 ? 0.831 -4.965 -7.465 1 96.38 194 LEU B C 1
ATOM 3496 O O . LEU B 1 194 ? -0.359 -4.934 -7.145 1 96.38 194 LEU B O 1
ATOM 3500 N N . ILE B 1 195 ? 1.714 -4.082 -6.973 1 97.56 195 ILE B N 1
ATOM 3501 C CA . ILE B 1 195 ? 1.382 -3.039 -6.008 1 97.56 195 ILE B CA 1
ATOM 3502 C C . ILE B 1 195 ? 0.364 -2.076 -6.617 1 97.56 195 ILE B C 1
ATOM 3504 O O . ILE B 1 195 ? -0.663 -1.78 -6.004 1 97.56 195 ILE B O 1
ATOM 3508 N N . LYS B 1 196 ? 0.61 -1.64 -7.812 1 95.12 196 LYS B N 1
ATOM 3509 C CA . LYS B 1 196 ? -0.25 -0.674 -8.492 1 95.12 196 LYS B CA 1
ATOM 3510 C C . LYS B 1 196 ? -1.645 -1.248 -8.719 1 95.12 196 LYS B C 1
ATOM 3512 O O . LYS B 1 196 ? -2.645 -0.546 -8.562 1 95.12 196 LYS B O 1
ATOM 3517 N N . GLU B 1 197 ? -1.734 -2.518 -9.07 1 92.56 197 GLU B N 1
ATOM 3518 C CA . GLU B 1 197 ? -3.035 -3.145 -9.281 1 92.56 197 GLU B CA 1
ATOM 3519 C C . GLU B 1 197 ? -3.842 -3.193 -7.984 1 92.56 197 GLU B C 1
ATOM 3521 O O . GLU B 1 197 ? -5.047 -2.938 -7.988 1 92.56 197 GLU B O 1
ATOM 3526 N N . THR B 1 198 ? -3.148 -3.531 -6.879 1 94.19 198 THR B N 1
ATOM 3527 C CA . THR B 1 198 ? -3.814 -3.562 -5.582 1 94.19 198 THR B CA 1
ATOM 3528 C C . THR B 1 198 ? -4.398 -2.195 -5.242 1 94.19 198 THR B C 1
ATOM 3530 O O . THR B 1 198 ? -5.539 -2.096 -4.785 1 94.19 198 THR B O 1
ATOM 3533 N N . VAL B 1 199 ? -3.648 -1.146 -5.52 1 95.69 199 VAL B N 1
ATOM 3534 C CA . VAL B 1 199 ? -4.074 0.218 -5.223 1 95.69 199 VAL B CA 1
ATOM 3535 C C . VAL B 1 199 ? -5.184 0.634 -6.188 1 95.69 199 VAL B C 1
ATOM 3537 O O . VAL B 1 199 ? -6.164 1.263 -5.781 1 95.69 199 VAL B O 1
ATOM 3540 N N . ASN B 1 200 ? -5.074 0.223 -7.441 1 92.38 200 ASN B N 1
ATOM 3541 C CA . ASN B 1 200 ? -6.105 0.543 -8.422 1 92.38 200 ASN B CA 1
ATOM 3542 C C . ASN B 1 200 ? -7.449 -0.083 -8.055 1 92.38 200 ASN B C 1
ATOM 3544 O O . ASN B 1 200 ? -8.5 0.515 -8.281 1 92.38 200 ASN B O 1
ATOM 3548 N N . LYS B 1 201 ? -7.414 -1.252 -7.496 1 92.06 201 LYS B N 1
ATOM 3549 C CA . LYS B 1 201 ? -8.633 -1.962 -7.117 1 92.06 201 LYS B CA 1
ATOM 3550 C C . LYS B 1 201 ? -9.414 -1.181 -6.066 1 92.06 201 LYS B C 1
ATOM 3552 O O . LYS B 1 201 ? -10.633 -1.345 -5.945 1 92.06 201 LYS B O 1
ATOM 3557 N N . LEU B 1 202 ? -8.734 -0.283 -5.312 1 94.06 202 LEU B N 1
ATOM 3558 C CA . LEU B 1 202 ? -9.398 0.483 -4.258 1 94.06 202 LEU B CA 1
ATOM 3559 C C . LEU B 1 202 ? -10.453 1.411 -4.844 1 94.06 202 LEU B C 1
ATOM 3561 O O . LEU B 1 202 ? -11.336 1.889 -4.125 1 94.06 202 LEU B O 1
ATOM 3565 N N . ASP B 1 203 ? -10.344 1.691 -6.137 1 91.75 203 ASP B N 1
ATOM 3566 C CA . ASP B 1 203 ? -11.281 2.605 -6.789 1 91.75 203 ASP B CA 1
ATOM 3567 C C . ASP B 1 203 ? -12.641 1.941 -7.004 1 91.75 203 ASP B C 1
ATOM 3569 O O . ASP B 1 203 ? -13.648 2.625 -7.18 1 91.75 203 ASP B O 1
ATOM 3573 N N . TYR B 1 204 ? -12.68 0.564 -6.984 1 90.44 204 TYR B N 1
ATOM 3574 C CA . TYR B 1 204 ? -13.953 -0.053 -7.34 1 90.44 204 TYR B CA 1
ATOM 3575 C C . TYR B 1 204 ? -14.234 -1.27 -6.469 1 90.44 204 TYR B C 1
ATOM 3577 O O . TYR B 1 204 ? -15.312 -1.864 -6.547 1 90.44 204 TYR B O 1
ATOM 3585 N N . LEU B 1 205 ? -13.32 -1.676 -5.684 1 92 205 LEU B N 1
ATOM 3586 C CA . LEU B 1 205 ? -13.445 -2.844 -4.82 1 92 205 LEU B CA 1
ATOM 3587 C C . LEU B 1 205 ? -13.016 -2.52 -3.395 1 92 205 LEU B C 1
ATOM 3589 O O . LEU B 1 205 ? -11.977 -1.893 -3.188 1 92 205 LEU B O 1
ATOM 3593 N N . ALA B 1 206 ? -13.844 -2.887 -2.363 1 94.19 206 ALA B N 1
ATOM 3594 C CA . ALA B 1 206 ? -13.414 -2.711 -0.977 1 94.19 206 ALA B CA 1
ATOM 3595 C C . ALA B 1 206 ? -12.195 -3.57 -0.665 1 94.19 206 ALA B C 1
ATOM 3597 O O . ALA B 1 206 ? -12.102 -4.715 -1.114 1 94.19 206 ALA B O 1
ATOM 3598 N N . PRO B 1 207 ? -11.25 -2.986 0.105 1 96.44 207 PRO B N 1
ATOM 3599 C CA . PRO B 1 207 ? -10.062 -3.785 0.42 1 96.44 207 PRO B CA 1
ATOM 3600 C C . PRO B 1 207 ? -10.406 -5.105 1.104 1 96.44 207 PRO B C 1
ATOM 3602 O O . PRO B 1 207 ? -9.719 -6.109 0.903 1 96.44 207 PRO B O 1
ATOM 3605 N N . PHE B 1 208 ? -11.484 -5.102 1.853 1 96.06 208 PHE B N 1
ATOM 3606 C CA . PHE B 1 208 ? -11.922 -6.336 2.494 1 96.06 208 PHE B CA 1
ATOM 3607 C C . PHE B 1 208 ? -12.172 -7.426 1.46 1 96.06 208 PHE B C 1
ATOM 3609 O O . PHE B 1 208 ? -11.742 -8.562 1.632 1 96.06 208 PHE B O 1
ATOM 3616 N N . ASP B 1 209 ? -12.789 -7.109 0.369 1 94 209 ASP B N 1
ATOM 3617 C CA . ASP B 1 209 ? -13.18 -8.062 -0.663 1 94 209 ASP B CA 1
ATOM 3618 C C . ASP B 1 209 ? -12.008 -8.406 -1.572 1 94 209 ASP B C 1
ATOM 3620 O O . ASP B 1 209 ? -12.039 -9.414 -2.285 1 94 209 ASP B O 1
ATOM 3624 N N . ALA B 1 210 ? -10.969 -7.629 -1.524 1 93.12 210 ALA B N 1
ATOM 3625 C CA . ALA B 1 210 ? -9.844 -7.793 -2.439 1 93.12 210 ALA B CA 1
ATOM 3626 C C . ALA B 1 210 ? -8.734 -8.633 -1.804 1 93.12 210 ALA B C 1
ATOM 3628 O O . ALA B 1 210 ? -7.727 -8.922 -2.447 1 93.12 210 ALA B O 1
ATOM 3629 N N . GLN B 1 211 ? -8.906 -9.047 -0.513 1 95.5 211 GLN B N 1
ATOM 3630 C CA . GLN B 1 211 ? -7.855 -9.742 0.215 1 95.5 211 GLN B CA 1
ATOM 3631 C C . GLN B 1 211 ? -7.535 -11.086 -0.438 1 95.5 211 GLN B C 1
ATOM 3633 O O . GLN B 1 211 ? -8.438 -11.844 -0.796 1 95.5 211 GLN B O 1
ATOM 3638 N N . THR B 1 212 ? -6.289 -11.359 -0.687 1 92.38 212 THR B N 1
ATOM 3639 C CA . THR B 1 212 ? -5.781 -12.648 -1.155 1 92.38 212 THR B CA 1
ATOM 3640 C C . THR B 1 212 ? -4.57 -13.078 -0.334 1 92.38 212 THR B C 1
ATOM 3642 O O . THR B 1 212 ? -4.301 -12.523 0.729 1 92.38 212 THR B O 1
ATOM 3645 N N . GLY B 1 213 ? -3.904 -14.125 -0.778 1 92.25 213 GLY B N 1
ATOM 3646 C CA . GLY B 1 213 ? -2.67 -14.547 -0.137 1 92.25 213 GLY B CA 1
ATOM 3647 C C . GLY B 1 213 ? -2.814 -15.828 0.653 1 92.25 213 GLY B C 1
ATOM 3648 O O . GLY B 1 213 ? -3.934 -16.281 0.92 1 92.25 213 GLY B O 1
ATOM 3649 N N . PRO B 1 214 ? -1.734 -16.359 1.031 1 93.44 214 PRO B N 1
ATOM 3650 C CA . PRO B 1 214 ? -1.725 -17.656 1.73 1 93.44 214 PRO B CA 1
ATOM 3651 C C . PRO B 1 214 ? -2.486 -17.609 3.053 1 93.44 214 PRO B C 1
ATOM 3653 O O . PRO B 1 214 ? -3.123 -18.594 3.434 1 93.44 214 PRO B O 1
ATOM 3656 N N . ALA B 1 215 ? -2.461 -16.5 3.766 1 94.25 215 ALA B N 1
ATOM 3657 C CA . ALA B 1 215 ? -3.127 -16.391 5.062 1 94.25 215 ALA B CA 1
ATOM 3658 C C . ALA B 1 215 ? -4.645 -16.469 4.906 1 94.25 215 ALA B C 1
ATOM 3660 O O . ALA B 1 215 ? -5.32 -17.141 5.688 1 94.25 215 ALA B O 1
ATOM 3661 N N . LYS B 1 216 ? -5.141 -15.719 3.91 1 93.25 216 LYS B N 1
ATOM 3662 C CA . LYS B 1 216 ? -6.582 -15.742 3.676 1 93.25 216 LYS B CA 1
ATOM 3663 C C . LYS B 1 216 ? -7.07 -17.156 3.389 1 93.25 216 LYS B C 1
ATOM 3665 O O . LYS B 1 216 ? -8.156 -17.547 3.82 1 93.25 216 LYS B O 1
ATOM 3670 N N . ARG B 1 217 ? -6.254 -18 2.719 1 88.19 217 ARG B N 1
ATOM 3671 C CA . ARG B 1 217 ? -6.648 -19.344 2.311 1 88.19 217 ARG B CA 1
ATOM 3672 C C . ARG B 1 217 ? -6.137 -20.391 3.297 1 88.19 217 ARG B C 1
ATOM 3674 O O . ARG B 1 217 ? -6.215 -21.594 3.031 1 88.19 217 ARG B O 1
ATOM 3681 N N . ASN B 1 218 ? -5.531 -19.969 4.391 1 90.31 218 ASN B N 1
ATOM 3682 C CA . ASN B 1 218 ? -4.988 -20.844 5.426 1 90.31 218 ASN B CA 1
ATOM 3683 C C . ASN B 1 218 ? -3.979 -21.828 4.855 1 90.31 218 ASN B C 1
ATOM 3685 O O . ASN B 1 218 ? -4.035 -23.031 5.152 1 90.31 218 ASN B O 1
ATOM 3689 N N . ASP B 1 219 ? -3.229 -21.375 3.945 1 91.44 219 ASP B N 1
ATOM 3690 C CA . ASP B 1 219 ? -2.16 -22.172 3.361 1 91.44 219 ASP B CA 1
ATOM 3691 C C . ASP B 1 219 ? -0.973 -22.281 4.316 1 91.44 219 ASP B C 1
ATOM 3693 O O . ASP B 1 219 ? 0.037 -21.609 4.145 1 91.44 219 ASP B O 1
ATOM 3697 N N . VAL B 1 220 ? -1.019 -23.203 5.199 1 92.19 220 VAL B N 1
ATOM 3698 C CA . VAL B 1 220 ? -0.082 -23.344 6.309 1 92.19 220 VAL B CA 1
ATOM 3699 C C . VAL B 1 220 ? 1.305 -23.688 5.777 1 92.19 220 VAL B C 1
ATOM 3701 O O . VAL B 1 220 ? 2.311 -23.156 6.242 1 92.19 220 VAL B O 1
ATOM 3704 N N . LYS B 1 221 ? 1.35 -24.531 4.797 1 91.88 221 LYS B N 1
ATOM 3705 C CA . LYS B 1 221 ? 2.631 -24.969 4.25 1 91.88 221 LYS B CA 1
ATOM 3706 C C . LYS B 1 221 ? 3.404 -23.797 3.66 1 91.88 221 LYS B C 1
ATOM 3708 O O . LYS B 1 221 ? 4.594 -23.625 3.938 1 91.88 221 LYS B O 1
ATOM 3713 N N . THR B 1 222 ? 2.74 -23.016 2.865 1 92.69 222 THR B N 1
ATOM 3714 C CA . THR B 1 222 ? 3.363 -21.844 2.273 1 92.69 222 THR B CA 1
ATOM 3715 C C . THR B 1 222 ? 3.812 -20.859 3.357 1 92.69 222 THR B C 1
ATOM 3717 O O . THR B 1 222 ? 4.93 -20.344 3.311 1 92.69 222 THR B O 1
ATOM 3720 N N . MET B 1 223 ? 2.984 -20.641 4.352 1 95.5 223 MET B N 1
ATOM 3721 C CA . MET B 1 223 ? 3.297 -19.688 5.414 1 95.5 223 MET B CA 1
ATOM 3722 C C . MET B 1 223 ? 4.512 -20.156 6.215 1 95.5 223 MET B C 1
ATOM 3724 O O . MET B 1 223 ? 5.371 -19.344 6.566 1 95.5 223 MET B O 1
ATOM 3728 N N . GLU B 1 224 ? 4.547 -21.438 6.457 1 94.94 224 GLU B N 1
ATOM 3729 C CA . GLU B 1 224 ? 5.707 -21.969 7.156 1 94.94 224 GLU B CA 1
ATOM 3730 C C . GLU B 1 224 ? 6.98 -21.797 6.332 1 94.94 224 GLU B C 1
ATOM 3732 O O . GLU B 1 224 ? 8.031 -21.453 6.875 1 94.94 224 GLU B O 1
ATOM 3737 N N . SER B 1 225 ? 6.871 -22.078 5.074 1 93.94 225 SER B N 1
ATOM 3738 C CA . SER B 1 225 ? 8.008 -21.891 4.18 1 93.94 225 SER B CA 1
ATOM 3739 C C . SER B 1 225 ? 8.484 -20.438 4.176 1 93.94 225 SER B C 1
ATOM 3741 O O . SER B 1 225 ? 9.688 -20.172 4.188 1 93.94 225 SER B O 1
ATOM 3743 N N . HIS B 1 226 ? 7.574 -19.469 4.125 1 96.25 226 HIS B N 1
ATOM 3744 C CA . HIS B 1 226 ? 7.906 -18.047 4.18 1 96.25 226 HIS B CA 1
ATOM 3745 C C . HIS B 1 226 ? 8.641 -17.703 5.469 1 96.25 226 HIS B C 1
ATOM 3747 O O . HIS B 1 226 ? 9.68 -17.031 5.438 1 96.25 226 HIS B O 1
ATOM 3753 N N . LEU B 1 227 ? 8.102 -18.188 6.586 1 96.88 227 LEU B N 1
ATOM 3754 C CA . LEU B 1 227 ? 8.695 -17.891 7.887 1 96.88 227 LEU B CA 1
ATOM 3755 C C . LEU B 1 227 ? 10.117 -18.422 7.973 1 96.88 227 LEU B C 1
ATOM 3757 O O . LEU B 1 227 ? 10.992 -17.766 8.539 1 96.88 227 LEU B O 1
ATOM 3761 N N . ASN B 1 228 ? 10.336 -19.547 7.328 1 94.81 228 ASN B N 1
ATOM 3762 C CA . ASN B 1 228 ? 11.664 -20.141 7.336 1 94.81 228 ASN B CA 1
ATOM 3763 C C . ASN B 1 228 ? 12.648 -19.344 6.492 1 94.81 228 ASN B C 1
ATOM 3765 O O . ASN B 1 228 ? 13.859 -19.422 6.715 1 94.81 228 ASN B O 1
ATOM 3769 N N . LEU B 1 229 ? 12.156 -18.625 5.508 1 95.06 229 LEU B N 1
ATOM 3770 C CA . LEU B 1 229 ? 13.008 -17.828 4.633 1 95.06 229 LEU B CA 1
ATOM 3771 C C . LEU B 1 229 ? 13.414 -16.531 5.312 1 95.06 229 LEU B C 1
ATOM 3773 O O . LEU B 1 229 ? 14.422 -15.914 4.938 1 95.06 229 LEU B O 1
ATOM 3777 N N . LEU B 1 230 ? 12.57 -16.078 6.234 1 96.44 230 LEU B N 1
ATOM 3778 C CA . LEU B 1 230 ? 12.836 -14.812 6.926 1 96.44 230 LEU B CA 1
ATOM 3779 C C . LEU B 1 230 ? 13.922 -14.992 7.98 1 96.44 230 LEU B C 1
ATOM 3781 O O . LEU B 1 230 ? 13.82 -15.875 8.836 1 96.44 230 LEU B O 1
ATOM 3785 N N . LYS B 1 231 ? 14.992 -14.312 7.891 1 90.94 231 LYS B N 1
ATOM 3786 C CA . LYS B 1 231 ? 16.109 -14.414 8.82 1 90.94 231 LYS B CA 1
ATOM 3787 C C . LYS B 1 231 ? 15.992 -13.391 9.945 1 90.94 231 LYS B C 1
ATOM 3789 O O . LYS B 1 231 ? 16.5 -13.609 11.047 1 90.94 231 LYS B O 1
ATOM 3794 N N . ASN B 1 232 ? 15.328 -12.297 9.727 1 93.06 232 ASN B N 1
ATOM 3795 C CA . ASN B 1 232 ? 15.148 -11.203 10.672 1 93.06 232 ASN B CA 1
ATOM 3796 C C . ASN B 1 232 ? 13.945 -11.43 11.578 1 93.06 232 ASN B C 1
ATOM 3798 O O . ASN B 1 232 ? 12.82 -11.594 11.094 1 93.06 232 ASN B O 1
ATOM 3802 N N . LYS B 1 233 ? 14.133 -11.445 12.875 1 95.5 233 LYS B N 1
ATOM 3803 C CA . LYS B 1 233 ? 13.07 -11.703 13.836 1 95.5 233 LYS B CA 1
ATOM 3804 C C . LYS B 1 233 ? 11.953 -10.68 13.719 1 95.5 233 LYS B C 1
ATOM 3806 O O . LYS B 1 233 ? 10.773 -11.016 13.867 1 95.5 233 LYS B O 1
ATOM 3811 N N . ASN B 1 234 ? 12.32 -9.445 13.492 1 96.5 234 ASN B N 1
ATOM 3812 C CA . ASN B 1 234 ? 11.312 -8.398 13.32 1 96.5 234 ASN B CA 1
ATOM 3813 C C . ASN B 1 234 ? 10.359 -8.719 12.18 1 96.5 234 ASN B C 1
ATOM 3815 O O . ASN B 1 234 ? 9.148 -8.602 12.32 1 96.5 234 ASN B O 1
ATOM 3819 N N . ASN B 1 235 ? 10.938 -9.164 11.031 1 97.62 235 ASN B N 1
ATOM 3820 C CA . ASN B 1 235 ? 10.109 -9.523 9.883 1 97.62 235 ASN B CA 1
ATOM 3821 C C . ASN B 1 235 ? 9.25 -10.75 10.172 1 97.62 235 ASN B C 1
ATOM 3823 O O . ASN B 1 235 ? 8.117 -10.844 9.703 1 97.62 235 ASN B O 1
ATOM 3827 N N . GLN B 1 236 ? 9.797 -11.695 10.953 1 98 236 GLN B N 1
ATOM 3828 C CA . GLN B 1 236 ? 9.031 -12.875 11.352 1 98 236 GLN B CA 1
ATOM 3829 C C . GLN B 1 236 ? 7.824 -12.477 12.203 1 98 236 GLN B C 1
ATOM 3831 O O . GLN B 1 236 ? 6.73 -13.016 12.031 1 98 236 GLN B O 1
ATOM 3836 N N . ASP B 1 237 ? 8.062 -11.555 13.141 1 97.69 237 ASP B N 1
ATOM 3837 C CA . ASP B 1 237 ? 6.996 -11.094 14.016 1 97.69 237 ASP B CA 1
ATOM 3838 C C . ASP B 1 237 ? 5.879 -10.422 13.219 1 97.69 237 ASP B C 1
ATOM 3840 O O . ASP B 1 237 ? 4.699 -10.68 13.461 1 97.69 237 ASP B O 1
ATOM 3844 N N . ILE B 1 238 ? 6.238 -9.578 12.281 1 98.31 238 ILE B N 1
ATOM 3845 C CA . ILE B 1 238 ? 5.258 -8.914 11.43 1 98.31 238 ILE B CA 1
ATOM 3846 C C . ILE B 1 238 ? 4.484 -9.945 10.617 1 98.31 238 ILE B C 1
ATOM 3848 O O . ILE B 1 238 ? 3.25 -9.93 10.594 1 98.31 238 ILE B O 1
ATOM 3852 N N . TYR B 1 239 ? 5.258 -10.883 9.953 1 98.56 239 TYR B N 1
ATOM 3853 C CA . TYR B 1 239 ? 4.645 -11.898 9.117 1 98.56 239 TYR B CA 1
ATOM 3854 C C . TYR B 1 239 ? 3.633 -12.727 9.906 1 98.56 239 TYR B C 1
ATOM 3856 O O . TYR B 1 239 ? 2.506 -12.938 9.453 1 98.56 239 TYR B O 1
ATOM 3864 N N . SER B 1 240 ? 4.051 -13.117 11.102 1 97.88 240 SER B N 1
ATOM 3865 C CA . SER B 1 240 ? 3.209 -13.969 11.938 1 97.88 240 SER B CA 1
ATOM 3866 C C . SER B 1 240 ? 1.96 -13.227 12.398 1 97.88 240 SER B C 1
ATOM 3868 O O . SER B 1 240 ? 0.85 -13.758 12.312 1 97.88 240 SER B O 1
ATOM 3870 N N . LEU B 1 241 ? 2.129 -12.039 12.859 1 98.06 241 LEU B N 1
ATOM 3871 C CA . LEU B 1 241 ? 1.011 -11.266 13.383 1 98.06 241 LEU B CA 1
ATOM 3872 C C . LEU B 1 241 ? -0.011 -10.977 12.281 1 98.06 241 LEU B C 1
ATOM 3874 O O . LEU B 1 241 ? -1.201 -11.25 12.453 1 98.06 241 LEU B O 1
ATOM 3878 N N . LEU B 1 242 ? 0.425 -10.438 11.117 1 98.25 242 LEU B N 1
ATOM 3879 C CA . LEU B 1 242 ? -0.493 -10.062 10.047 1 98.25 242 LEU B CA 1
ATOM 3880 C C . LEU B 1 242 ? -1.146 -11.297 9.43 1 98.25 242 LEU B C 1
ATOM 3882 O O . LEU B 1 242 ? -2.332 -11.273 9.102 1 98.25 242 LEU B O 1
ATOM 3886 N N . SER B 1 243 ? -0.365 -12.398 9.273 1 97.69 243 SER B N 1
ATOM 3887 C CA . SER B 1 243 ? -0.95 -13.633 8.758 1 97.69 243 SER B CA 1
ATOM 3888 C C . SER B 1 243 ? -2.049 -14.148 9.688 1 97.69 243 SER B C 1
ATOM 3890 O O . SER 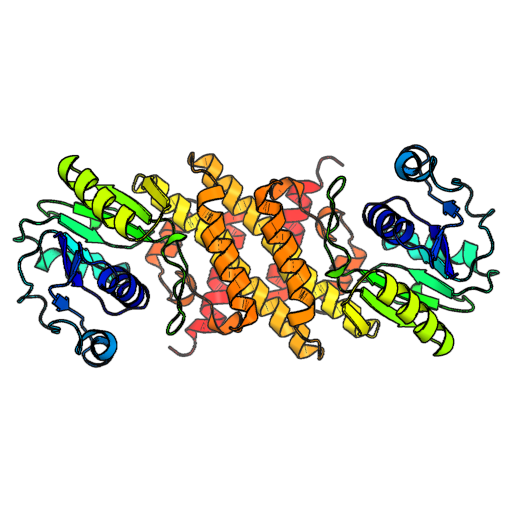B 1 243 ? -3.117 -14.555 9.219 1 97.69 243 SER B O 1
ATOM 3892 N N . LYS B 1 244 ? -1.744 -14.141 10.977 1 96.88 244 LYS B N 1
ATOM 3893 C CA . LYS B 1 244 ? -2.727 -14.586 11.961 1 96.88 244 LYS B CA 1
ATOM 3894 C C . LYS B 1 244 ? -4.008 -13.758 11.875 1 96.88 244 LYS B C 1
ATOM 3896 O O . LYS B 1 244 ? -5.109 -14.312 11.836 1 96.88 244 LYS B O 1
ATOM 3901 N N . LEU B 1 245 ? -3.887 -12.484 11.852 1 97.19 245 LEU B N 1
ATOM 3902 C CA . LEU B 1 245 ? -5.035 -11.586 11.883 1 97.19 245 LEU B CA 1
ATOM 3903 C C . LEU B 1 245 ? -5.836 -11.688 10.594 1 97.19 245 LEU B C 1
ATOM 3905 O O . LEU B 1 245 ? -7.066 -11.617 10.609 1 97.19 245 LEU B O 1
ATOM 3909 N N . ILE B 1 246 ? -5.152 -11.805 9.438 1 97.06 246 ILE B N 1
ATOM 3910 C CA . ILE B 1 246 ? -5.844 -12.023 8.172 1 97.06 246 ILE B CA 1
ATOM 3911 C C . ILE B 1 246 ? -6.633 -13.336 8.234 1 97.06 246 ILE B C 1
ATOM 3913 O O . ILE B 1 246 ? -7.801 -13.375 7.836 1 97.06 246 ILE B O 1
ATOM 3917 N N . GLY B 1 247 ? -5.977 -14.406 8.719 1 95.75 247 GLY B N 1
ATOM 3918 C CA . GLY B 1 247 ? -6.676 -15.672 8.875 1 95.75 247 GLY B CA 1
ATOM 3919 C C . GLY B 1 247 ? -7.922 -15.562 9.734 1 95.75 247 GLY B C 1
ATOM 3920 O O . GLY B 1 247 ? -8.969 -16.125 9.398 1 95.75 247 GLY B O 1
ATOM 3921 N N . GLU B 1 248 ? -7.836 -14.859 10.883 1 94.25 248 GLU B N 1
ATOM 3922 C CA . GLU B 1 248 ? -8.953 -14.672 11.797 1 94.25 248 GLU B CA 1
ATOM 3923 C C . GLU B 1 248 ? -10.086 -13.891 11.133 1 94.25 248 GLU B C 1
ATOM 3925 O O . GLU B 1 248 ? -11.266 -14.211 11.32 1 94.25 248 GLU B O 1
ATOM 3930 N N . LYS B 1 249 ? -9.695 -12.883 10.391 1 93.12 249 LYS B N 1
ATOM 3931 C CA . LYS B 1 249 ? -10.688 -12.008 9.766 1 93.12 249 LYS B CA 1
ATOM 3932 C C . LYS B 1 249 ? -11.453 -12.742 8.672 1 93.12 249 LYS B C 1
ATOM 3934 O O . LYS B 1 249 ? -12.656 -12.539 8.516 1 93.12 249 LYS B O 1
ATOM 3939 N N . TYR B 1 250 ? -10.82 -13.625 7.953 1 89.88 250 TYR B N 1
ATOM 3940 C CA . TYR B 1 250 ? -11.438 -14.234 6.777 1 89.88 250 TYR B CA 1
ATOM 3941 C C . TYR B 1 250 ? -11.75 -15.703 7.027 1 89.88 250 TYR B C 1
ATOM 3943 O O . TYR B 1 250 ? -12.445 -16.344 6.234 1 89.88 250 TYR B O 1
ATOM 3951 N N . GLY B 1 251 ? -11.023 -16.5 8.016 1 74.06 251 GLY B N 1
ATOM 3952 C CA . GLY B 1 251 ? -11.18 -17.922 8.297 1 74.06 251 GLY B CA 1
ATOM 3953 C C . GLY B 1 251 ? -12.492 -18.25 8.977 1 74.06 251 GLY B C 1
ATOM 3954 O O . GLY B 1 251 ? -12.875 -19.422 9.07 1 74.06 251 GLY B O 1
ATOM 3955 N N . GLN B 1 252 ? -13.094 -17.453 10.039 1 53.91 252 GLN B N 1
ATOM 3956 C CA . GLN B 1 252 ? -14.094 -18.188 10.82 1 53.91 252 GLN B CA 1
ATOM 3957 C C . GLN B 1 252 ? -15.141 -18.828 9.914 1 53.91 252 GLN B C 1
ATOM 3959 O O . GLN B 1 252 ? -16.031 -19.531 10.391 1 53.91 252 GLN B O 1
ATOM 3964 N N . LYS B 1 253 ? -15.523 -18.359 8.828 1 39.19 253 LYS B N 1
ATOM 3965 C CA . LYS B 1 253 ? -16.688 -19.109 8.336 1 39.19 253 LYS B CA 1
ATOM 3966 C C . LYS B 1 253 ? -16.281 -20.484 7.828 1 39.19 253 LYS B C 1
ATOM 3968 O O . LYS B 1 253 ? -16.281 -20.734 6.621 1 39.19 253 LYS B O 1
ATOM 3973 N N . LEU B 1 254 ? -15.062 -20.891 8.25 1 29.22 254 LEU B N 1
ATOM 3974 C CA . LEU B 1 254 ? -15.086 -22.297 7.859 1 29.22 254 LEU B CA 1
ATOM 3975 C C . LEU B 1 254 ? -16.219 -23.047 8.57 1 29.22 254 LEU B C 1
ATOM 3977 O O . LEU B 1 254 ? -16.469 -22.812 9.758 1 29.22 254 LEU B O 1
#

pLDDT: mean 94.74, std 6.94, range [28.61, 98.75]

Radius of gyration: 26.92 Å; Cα contacts (8 Å, |Δi|>4): 926; chains: 2; bounding box: 41×82×56 Å

Foldseek 3Di:
DFEEEEEELDQVSLQVVVLQVVFPVYHYAEYEYQDPVSCPSPVVPYHYYPDLLPTDAGQEYEYEYDLVCQLVSLVSCQPHDHAYEYADLQHAQCSSPDHPWTKYWHWLDDGDPPDHDQQQDTATEMGIDDPVNVVVSVVSSVRRYPHYHYDHNVVSNVVVVVSCVVPVVVVVVLVVLCVLCVVVVHHSVVCVVVVVVLVVCVVPHPNLRVDDDCLLVVVVVVLVVVLVSDPDVVVNVVSVVVSPVNNVSRPPVD/DFEEEEEELDQVSLQVVVLQVVFPVYHYAEYEYQDPVSCVSPVVPYHYYPDLLPTDAGQEYEYEYDLVCQLVSLVSCQPHDHAYEYADLQHAQCSSPDHDWTKYWHFLDDGDPPDHDQQQDTATEMGIDDPVNVVVSVVSSVRRYPHYHYDHNVVSNVVVVVSCVVPVVVVVVLVVLCVLCVVVVHHSVVCVVVVVVLVVCVVPHPNLRVDDDCLLVVVVVVLVVVLVSDPDVVVNVVSVVVSPVNNVSRPVVD